Protein AF-0000000083566801 (afdb_homodimer)

InterPro domains:
  IPR003741 LUD domain [PF02589] (32-179)
  IPR024185 5-formyltetrahydrofolate cyclo-ligase-like domain superfamily [G3DSA:3.40.50.10420] (26-188)
  IPR037171 NagB/RpiA transferase-like [SSF100950] (28-175)

Nearest PDB structures (foldseek):
  4zem-assembly2_B  TM=5.370E-01  e=1.513E-03  Thermochaetoides thermophila
  6jlz-assembly1_D  TM=5.441E-01  e=5.096E-03  Schizosaccharomyces pombe 972h-
  3a11-assembly1_E  TM=3.818E-01  e=2.083E-03  Thermococcus kodakarensis KOD1
  3a11-assembly1_D  TM=3.783E-01  e=3.473E-03  Thermococcus kodakarensis KOD1
  7f67-assembly1_C  TM=3.822E-01  e=4.207E-03  Homo sapiens

Sequence (442 aa):
MAPDYYTKADFVDDLEVDPDRFDDRPDEETLETVVSNVEERNIVVHVFDDGDDARDHLADQIPDGAEVMDGHSTTLEEIGFTDVLAAADGFEYAGNALEEIDDDEERSTRRREATTADVFFDGANAIAESGEILGANALGNAVGAWPFGAESLVLVAGTNKIESDWETAVERIREYALPLEDARAREVYGQGSVVGKLVSLEHERVDDRTQLVLIDDELGFMAPDYYTKADFVDDLEVDPDRFDDRPDEETLETVVSNVEERNIVVHVFDDGDDARDHLADQIPDGAEVMDGHSTTLEEIGFTDVLAAADGFEYAGNALEEIDDDEERSTRRREATTADVFFDGANAIAESGEILGANALGNAVGAWPFGAESLVLVAGTNKIESDWETAVERIREYALPLEDARAREVYGQGSVVGKLVSLEHERVDDRTQLVLIDDELGF

Secondary structure (DSSP, 8-state):
-------GGGTGGGSS--HHHHSPPPPHHHHHHHHHHHHTTT-EEEEESSHHHHHHHHHHT--TT-EEEE---HHHHHTTHHHHHHH--SSEEHHHHHHT---HHHHHHHHHHGGG-SEEEEE-SEEETTS-EEEEESSSTTGGGTTTTSSEEEEEEEGGGEESSHHHHHHHIIIIIHHHHHHHHHHHHSS-----EEEEE----STT-EEEEEESS----/-------GGGTGGGSS--HHHHSPPPPHHHHHHHHHHHHTTT-EEEEESSHHHHHHHHHHT--TT-EEEE---HHHHHTTHHHHHHH--SSEEHHHHHHT---HHHHHHHHHHGGG-SEEEEE-SEEETTS-EEEEESSSTTGGGTTTTSSEEEEEEEGGGEESSHHHHHHHIIIIIHHHHHHHHHHHHSS-----EEEEE----STT-EEEEEESS----

Radius of gyration: 21.25 Å; Cα contacts (8 Å, |Δi|>4): 993; chains: 2; bounding box: 41×60×53 Å

Organism: NCBI:txid148449

pLDDT: mean 96.67, std 6.3, range [35.38, 99.0]

Foldseek 3Di:
DLPPQDFLVNPVVVDPFDLVAAQDFDDPVLVVLLCVLQVVLQAAEAEAAALQVVLVVVVVVDDFAWEEEEDDFQQCVVSPNVVVLCVDDRYHYLVVVLVPDDDPVVSVVSLQLSLQTQEYEYEFQAAESSNKTKHFWAPCSHVVSVPPRHQAYEYEDESSRYHHGDVVNVVSVQRPQQSSQQVSCCVPPVGGIDRHDMDISRHDPDHPRHYYYYHHDRTHD/DLPDDDFLVNPVVVDPFDLVAAQDFDDPVLVVLLCVLQVVLQAAEAEAADLQVVLVVVVVVDDFAWEEEEDDFQQCVVSPNVVVLCVDDRYHYLVVVLVPDDDPVVSVVSLQLSLQTQEYEYEFQAAESSNKTKHFWAPCSHVVSVPPRHQAYEYEDESSRYHHGDVVNVVSVVRPQQSSQQVSCCVPPVGGIDRHDMDISRHDPDHPRHYYYYHHDRTGD

Solvent-accessible surface area (backbone atoms only — not comparable to full-atom values): 22100 Å² total; per-residue (Å²): 124,79,77,86,76,77,53,55,87,78,44,54,88,82,44,98,53,58,56,82,80,55,49,45,66,65,54,70,68,55,48,53,48,26,48,53,33,24,40,73,28,46,27,50,69,44,80,30,73,41,48,64,64,44,34,52,53,56,59,70,69,58,55,80,65,33,41,32,30,67,28,92,32,51,40,43,48,73,41,47,39,50,59,56,49,72,62,43,82,64,41,41,39,48,66,64,56,47,72,71,46,82,52,65,68,59,33,51,52,50,54,27,54,45,25,42,16,51,35,31,37,34,47,45,42,16,26,13,42,74,26,36,40,29,32,61,35,37,62,9,64,43,56,16,19,67,42,34,21,19,61,27,36,42,34,36,34,23,38,12,33,52,27,84,31,61,68,52,20,53,45,33,36,66,56,43,30,40,59,50,46,20,53,49,30,33,71,76,69,71,39,74,60,52,70,9,22,38,34,36,46,50,30,47,71,55,82,88,27,39,34,39,38,36,24,63,45,85,44,50,88,122,80,78,85,75,77,52,56,87,79,43,55,86,81,43,98,53,57,57,83,78,53,49,44,65,66,54,70,68,55,48,53,48,26,50,52,34,24,39,75,29,44,26,50,69,46,80,31,74,41,47,65,64,43,35,54,53,57,60,69,70,58,55,80,64,33,42,32,30,65,28,92,33,50,41,42,46,73,41,45,39,51,60,55,48,73,62,43,82,65,41,41,39,48,64,61,57,46,74,72,44,80,50,64,68,58,33,50,52,50,54,28,54,43,24,43,17,51,34,31,38,33,46,43,42,18,26,13,40,75,27,35,40,29,31,62,32,38,64,8,63,44,55,17,18,66,42,34,21,20,59,26,37,41,34,35,34,24,38,11,32,51,27,83,31,62,69,52,20,52,44,34,38,65,55,43,30,41,59,52,45,20,54,48,29,33,73,76,70,70,39,74,61,51,71,8,20,39,35,36,46,51,31,47,71,53,82,88,27,39,33,39,40,36,24,63,43,85,45,50,86

Structure (mmCIF, N/CA/C/O backbone):
data_AF-0000000083566801-model_v1
#
loop_
_entity.id
_entity.type
_entity.pdbx_description
1 polymer 'YkgG family uncharacterized protein'
#
loop_
_atom_site.group_PDB
_atom_site.id
_atom_site.type_symbol
_atom_site.label_atom_id
_atom_site.label_alt_id
_atom_site.label_comp_id
_atom_site.label_asym_id
_atom_site.label_entity_id
_atom_site.label_seq_id
_atom_site.pdbx_PDB_ins_code
_atom_site.Cartn_x
_atom_site.Cartn_y
_atom_site.Cartn_z
_atom_site.occupancy
_atom_site.B_iso_or_equiv
_atom_site.auth_seq_id
_atom_site.auth_comp_id
_atom_site.auth_asym_id
_atom_site.auth_atom_id
_atom_site.pdbx_PDB_model_num
ATOM 1 N N . MET A 1 1 ? 7.871 23.438 25.5 1 35.38 1 MET A N 1
ATOM 2 C CA . MET A 1 1 ? 7.797 24.031 24.172 1 35.38 1 MET A CA 1
ATOM 3 C C . MET A 1 1 ? 7.336 23.016 23.141 1 35.38 1 MET A C 1
ATOM 5 O O . MET A 1 1 ? 7.637 21.828 23.266 1 35.38 1 MET A O 1
ATOM 9 N N . ALA A 1 2 ? 6.203 23.266 22.578 1 45.31 2 ALA A N 1
ATOM 10 C CA . ALA A 1 2 ? 5.734 22.344 21.547 1 45.31 2 ALA A CA 1
ATOM 11 C C . ALA A 1 2 ? 6.891 21.875 20.672 1 45.31 2 ALA A C 1
ATOM 13 O O . ALA A 1 2 ? 7.738 22.688 20.266 1 45.31 2 ALA A O 1
ATOM 14 N N . PRO A 1 3 ? 7.258 20.531 20.578 1 61.09 3 PRO A N 1
ATOM 15 C CA . PRO A 1 3 ? 8.422 20.172 19.766 1 61.09 3 PRO A CA 1
ATOM 16 C C . PRO A 1 3 ? 8.477 20.922 18.438 1 61.09 3 PRO A C 1
ATOM 18 O O . PRO A 1 3 ? 7.438 21.25 17.859 1 61.09 3 PRO A O 1
ATOM 21 N N . ASP A 1 4 ? 9.461 21.688 18.25 1 78.94 4 ASP A N 1
ATOM 22 C CA . ASP A 1 4 ? 9.703 22.391 16.984 1 78.94 4 ASP A CA 1
ATOM 23 C C . ASP A 1 4 ? 9.625 21.422 15.805 1 78.94 4 ASP A C 1
ATOM 25 O O . ASP A 1 4 ? 10.406 20.469 15.727 1 78.94 4 ASP A O 1
ATOM 29 N N . TYR A 1 5 ? 8.336 21.5 15.164 1 90.19 5 TYR A N 1
ATOM 30 C CA . TYR A 1 5 ? 8.164 20.703 13.961 1 90.19 5 TYR A CA 1
ATOM 31 C C . TYR A 1 5 ? 8.82 21.375 12.758 1 90.19 5 TYR A C 1
ATOM 33 O O . TYR A 1 5 ? 8.766 22.594 12.609 1 90.19 5 TYR A O 1
ATOM 41 N N . TYR A 1 6 ? 9.484 20.547 11.914 1 93.19 6 TYR A N 1
ATOM 42 C CA . TYR A 1 6 ? 10.047 21.047 10.664 1 93.19 6 TYR A CA 1
ATOM 43 C C . TYR A 1 6 ? 8.969 21.172 9.594 1 93.19 6 TYR A C 1
ATOM 45 O O . TYR A 1 6 ? 8.078 20.328 9.492 1 93.19 6 TYR A O 1
ATOM 53 N N . THR A 1 7 ? 9.055 22.25 8.805 1 94.69 7 THR A N 1
ATOM 54 C CA . THR A 1 7 ? 8.172 22.469 7.672 1 94.69 7 THR A CA 1
ATOM 55 C C . THR A 1 7 ? 8.969 22.641 6.383 1 94.69 7 THR A C 1
ATOM 57 O O . THR A 1 7 ? 10.203 22.656 6.41 1 94.69 7 THR A O 1
ATOM 60 N N . LYS A 1 8 ? 8.227 22.656 5.297 1 94.69 8 LYS A N 1
ATOM 61 C CA . LYS A 1 8 ? 8.891 22.812 4.008 1 94.69 8 LYS A CA 1
ATOM 62 C C . LYS A 1 8 ? 9.734 24.094 3.984 1 94.69 8 LYS A C 1
ATOM 64 O O . LYS A 1 8 ? 10.781 24.125 3.334 1 94.69 8 LYS A O 1
ATOM 69 N N . ALA A 1 9 ? 9.312 25.141 4.719 1 93.31 9 ALA A N 1
ATOM 70 C CA . ALA A 1 9 ? 10.016 26.422 4.738 1 93.31 9 ALA A CA 1
ATOM 71 C C . ALA A 1 9 ? 11.438 26.25 5.273 1 93.31 9 ALA A C 1
ATOM 73 O O . ALA A 1 9 ? 12.328 27.031 4.949 1 93.31 9 ALA A O 1
ATOM 74 N N . ASP A 1 10 ? 11.648 25.219 6.004 1 94.88 10 ASP A N 1
ATOM 75 C CA . ASP A 1 10 ? 12.945 24.984 6.617 1 94.88 10 ASP A CA 1
ATOM 76 C C . ASP A 1 10 ? 13.93 24.406 5.602 1 94.88 10 ASP A C 1
ATOM 78 O O . ASP A 1 10 ? 15.141 24.406 5.832 1 94.88 10 ASP A O 1
ATOM 82 N N . PHE A 1 11 ? 13.398 23.938 4.406 1 95.31 11 PHE A N 1
ATOM 83 C CA . PHE A 1 11 ? 14.281 23.125 3.584 1 95.31 11 PHE A CA 1
ATOM 84 C C . PHE A 1 11 ? 14.203 23.547 2.121 1 95.31 11 PHE A C 1
ATOM 86 O O . PHE A 1 11 ? 15.148 23.312 1.355 1 95.31 11 PHE A O 1
ATOM 93 N N . VAL A 1 12 ? 13.164 24.109 1.725 1 94.44 12 VAL A N 1
ATOM 94 C CA . VAL A 1 12 ? 12.812 24.219 0.312 1 94.44 12 VAL A CA 1
ATOM 95 C C . VAL A 1 12 ? 13.836 25.078 -0.416 1 94.44 12 VAL A C 1
ATOM 97 O O . VAL A 1 12 ? 14.188 24.797 -1.565 1 94.44 12 VAL A O 1
ATOM 100 N N . ASP A 1 13 ? 14.328 26.078 0.19 1 92.38 13 ASP A N 1
ATOM 101 C CA . ASP A 1 13 ? 15.227 27.047 -0.459 1 92.38 13 ASP A CA 1
ATOM 102 C C . ASP A 1 13 ? 16.594 26.422 -0.711 1 92.38 13 ASP A C 1
ATOM 104 O O . ASP A 1 13 ? 17.344 26.891 -1.573 1 92.38 13 ASP A O 1
ATOM 108 N N . ASP A 1 14 ? 16.891 25.406 -0.02 1 93.44 14 ASP A N 1
ATOM 109 C CA . ASP A 1 14 ? 18.219 24.797 -0.108 1 93.44 14 ASP A CA 1
ATOM 110 C C . ASP A 1 14 ? 18.203 23.578 -1.029 1 93.44 14 ASP A C 1
ATOM 112 O O . ASP A 1 14 ? 19.234 22.922 -1.221 1 93.44 14 ASP A O 1
ATOM 116 N N . LEU A 1 15 ? 17.031 23.297 -1.593 1 94.5 15 LEU A N 1
ATOM 117 C CA . LEU A 1 15 ? 16.906 22.094 -2.396 1 94.5 15 LEU A CA 1
ATOM 118 C C . LEU A 1 15 ? 16.672 22.438 -3.865 1 94.5 15 LEU A C 1
ATOM 120 O O . LEU A 1 15 ? 16.203 23.531 -4.184 1 94.5 15 LEU A O 1
ATOM 124 N N . GLU A 1 16 ? 17.141 21.531 -4.707 1 92.69 16 GLU A N 1
ATOM 125 C CA . GLU A 1 16 ? 16.875 21.688 -6.133 1 92.69 16 GLU A CA 1
ATOM 126 C C . GLU A 1 16 ? 15.508 21.125 -6.508 1 92.69 16 GLU A C 1
ATOM 128 O O . GLU A 1 16 ? 15.414 20.125 -7.219 1 92.69 16 GLU A O 1
ATOM 133 N N . VAL A 1 17 ? 14.469 21.688 -5.91 1 94.75 17 VAL A N 1
ATOM 134 C CA . VAL A 1 17 ? 13.086 21.312 -6.223 1 94.75 17 VAL A CA 1
ATOM 135 C C . VAL A 1 17 ? 12.367 22.5 -6.852 1 94.75 17 VAL A C 1
ATOM 137 O O . VAL A 1 17 ? 12.875 23.625 -6.844 1 94.75 17 VAL A O 1
ATOM 140 N N . ASP A 1 18 ? 11.234 22.266 -7.488 1 94 18 ASP A N 1
ATOM 141 C CA . ASP A 1 18 ? 10.461 23.281 -8.211 1 94 18 ASP A CA 1
ATOM 142 C C . ASP A 1 18 ? 9.094 23.484 -7.566 1 94 18 ASP A C 1
ATOM 144 O O . ASP A 1 18 ? 8.102 22.906 -8.008 1 94 18 ASP A O 1
ATOM 148 N N . PRO A 1 19 ? 8.961 24.344 -6.625 1 93.69 19 PRO A N 1
ATOM 149 C CA . PRO A 1 19 ? 7.672 24.562 -5.973 1 93.69 19 PRO A CA 1
ATOM 150 C C . PRO A 1 19 ? 6.602 25.078 -6.934 1 93.69 19 PRO A C 1
ATOM 152 O O . PRO A 1 19 ? 5.414 24.828 -6.73 1 93.69 19 PRO A O 1
ATOM 155 N N . ASP A 1 20 ? 6.98 25.75 -7.953 1 93.88 20 ASP A N 1
ATOM 156 C CA . ASP A 1 20 ? 6.012 26.281 -8.914 1 93.88 20 ASP A CA 1
ATOM 157 C C . ASP A 1 20 ? 5.344 25.156 -9.695 1 93.88 20 ASP A C 1
ATOM 159 O O . ASP A 1 20 ? 4.203 25.297 -10.141 1 93.88 20 ASP A O 1
ATOM 163 N N . ARG A 1 21 ? 6.043 24.141 -9.773 1 95.31 21 ARG A N 1
ATOM 164 C CA . ARG A 1 21 ? 5.492 23 -10.5 1 95.31 21 ARG A CA 1
ATOM 165 C C . ARG A 1 21 ? 4.617 22.141 -9.594 1 95.31 21 ARG A C 1
ATOM 167 O O . ARG A 1 21 ? 3.627 21.562 -10.047 1 95.31 21 ARG A O 1
ATOM 174 N N . PHE A 1 22 ? 4.973 22.016 -8.242 1 97.75 22 PHE A N 1
ATOM 175 C CA . PHE A 1 22 ? 4.406 20.922 -7.469 1 97.75 22 PHE A CA 1
ATOM 176 C C . PHE A 1 22 ? 3.709 21.453 -6.219 1 97.75 22 PHE A C 1
ATOM 178 O O . PHE A 1 22 ? 3.121 20.688 -5.457 1 97.75 22 PHE A O 1
ATOM 185 N N . ASP A 1 23 ? 3.67 22.719 -6.016 1 96.62 23 ASP A N 1
ATOM 186 C CA . ASP A 1 23 ? 3.225 23.219 -4.719 1 96.62 23 ASP A CA 1
ATOM 187 C C . ASP A 1 23 ? 2.225 24.359 -4.887 1 96.62 23 ASP A C 1
ATOM 189 O O . ASP A 1 23 ? 1.975 25.125 -3.943 1 96.62 23 ASP A O 1
ATOM 193 N N . ASP A 1 24 ? 1.696 24.5 -6.07 1 96.31 24 ASP A N 1
ATOM 194 C CA . ASP A 1 24 ? 0.711 25.547 -6.328 1 96.31 24 ASP A CA 1
ATOM 195 C C . ASP A 1 24 ? -0.688 25.094 -5.918 1 96.31 24 ASP A C 1
ATOM 197 O O . ASP A 1 24 ? -1.027 23.906 -6.035 1 96.31 24 ASP A O 1
ATOM 201 N N . ARG A 1 25 ? -1.498 26.078 -5.543 1 96.5 25 ARG A N 1
ATOM 202 C CA . ARG A 1 25 ? -2.885 25.781 -5.199 1 96.5 25 ARG A CA 1
ATOM 203 C C . ARG A 1 25 ? -3.779 25.828 -6.434 1 96.5 25 ARG A C 1
ATOM 205 O O . ARG A 1 25 ? -3.588 26.688 -7.305 1 96.5 25 ARG A O 1
ATOM 212 N N . PRO A 1 26 ? -4.738 24.969 -6.473 1 97.62 26 PRO A N 1
ATOM 213 C CA . PRO A 1 26 ? -5.652 24.984 -7.613 1 97.62 26 PRO A CA 1
ATOM 214 C C . PRO A 1 26 ? -6.672 26.109 -7.539 1 97.62 26 PRO A C 1
ATOM 216 O O . PRO A 1 26 ? -6.875 26.688 -6.469 1 97.62 26 PRO A O 1
ATOM 219 N N . ASP A 1 27 ? -7.246 26.469 -8.703 1 97.5 27 ASP A N 1
ATOM 220 C CA . ASP A 1 27 ? -8.391 27.359 -8.648 1 97.5 27 ASP A CA 1
ATOM 221 C C . ASP A 1 27 ? -9.633 26.641 -8.133 1 97.5 27 ASP A C 1
ATOM 223 O O . ASP A 1 27 ? -9.609 25.422 -7.93 1 97.5 27 ASP A O 1
ATOM 227 N N . GLU A 1 28 ? -10.594 27.406 -7.902 1 97.31 28 GLU A N 1
ATOM 228 C CA . GLU A 1 28 ? -11.805 26.891 -7.273 1 97.31 28 GLU A CA 1
ATOM 229 C C . GLU A 1 28 ? -12.461 25.812 -8.133 1 97.31 28 GLU A C 1
ATOM 231 O O . GLU A 1 28 ? -12.945 24.812 -7.613 1 97.31 28 GLU A O 1
ATOM 236 N N . GLU A 1 29 ? -12.5 26.031 -9.391 1 98.12 29 GLU A N 1
ATOM 237 C CA . GLU A 1 29 ? -13.125 25.078 -10.305 1 98.12 29 GLU A CA 1
ATOM 238 C C . GLU A 1 29 ? -12.383 23.734 -10.297 1 98.12 29 GLU A C 1
ATOM 240 O O . GLU A 1 29 ? -13.016 22.672 -10.273 1 98.12 29 GLU A O 1
ATOM 245 N N . THR A 1 30 ? -11.086 23.828 -10.352 1 98.25 30 THR A N 1
ATOM 246 C CA . THR A 1 30 ? -10.273 22.625 -10.281 1 98.25 30 THR A CA 1
ATOM 247 C C . THR A 1 30 ? -10.508 21.891 -8.969 1 98.25 30 THR A C 1
ATOM 249 O O . THR A 1 30 ? -10.641 20.672 -8.945 1 98.25 30 THR A O 1
ATOM 252 N N . LEU A 1 31 ? -10.547 22.625 -7.898 1 98.56 31 LEU A N 1
ATOM 253 C CA . LEU A 1 31 ? -10.789 22.016 -6.594 1 98.56 31 LEU A CA 1
ATOM 254 C C . LEU A 1 31 ? -12.125 21.281 -6.574 1 98.56 31 LEU A C 1
ATOM 256 O O . LEU A 1 31 ? -12.211 20.141 -6.094 1 98.56 31 LEU A O 1
ATOM 260 N N . GLU A 1 32 ? -13.156 21.875 -7.09 1 98.56 32 GLU A N 1
ATOM 261 C CA . GLU A 1 32 ? -14.477 21.25 -7.156 1 98.56 32 GLU A CA 1
ATOM 262 C C . GLU A 1 32 ? -14.438 19.969 -7.98 1 98.56 32 GLU A C 1
ATOM 264 O O . GLU A 1 32 ? -15.062 18.969 -7.617 1 98.56 32 GLU A O 1
ATOM 269 N N . THR A 1 33 ? -13.734 20.062 -9.07 1 98.69 33 THR A N 1
ATOM 270 C CA . THR A 1 33 ? -13.586 18.891 -9.938 1 98.69 33 THR A CA 1
ATOM 271 C C . THR A 1 33 ? -12.875 17.766 -9.203 1 98.69 33 THR A C 1
ATOM 273 O O . THR A 1 33 ? -13.297 16.609 -9.281 1 98.69 33 THR A O 1
ATOM 276 N N . VAL A 1 34 ? -11.836 18.078 -8.508 1 98.81 34 VAL A N 1
ATOM 277 C CA . VAL A 1 34 ? -11.07 17.094 -7.773 1 98.81 34 VAL A CA 1
ATOM 278 C C . VAL A 1 34 ? -11.945 16.453 -6.688 1 98.81 34 VAL A C 1
ATOM 280 O O . VAL A 1 34 ? -11.953 15.242 -6.52 1 98.81 34 VAL A O 1
ATOM 283 N N . VAL A 1 35 ? -12.672 17.25 -5.941 1 98.88 35 VAL A N 1
ATOM 284 C CA . VAL A 1 35 ? -13.562 16.75 -4.895 1 98.88 35 VAL A CA 1
ATOM 285 C C . VAL A 1 35 ? -14.547 15.75 -5.492 1 98.88 35 VAL A C 1
ATOM 287 O O . VAL A 1 35 ? -14.719 14.648 -4.965 1 98.88 35 VAL A O 1
ATOM 290 N N . SER A 1 36 ? -15.172 16.141 -6.613 1 98.88 36 SER A N 1
ATOM 291 C CA . SER A 1 36 ? -16.141 15.273 -7.277 1 98.88 36 SER A CA 1
ATOM 292 C C . SER A 1 36 ? -15.492 13.961 -7.727 1 98.88 36 SER A C 1
ATOM 294 O O . SER A 1 36 ? -16.062 12.883 -7.535 1 98.88 36 SER A O 1
ATOM 296 N N . ASN A 1 37 ? -14.32 14.086 -8.336 1 98.94 37 ASN A N 1
ATOM 297 C CA . ASN A 1 37 ? -13.625 12.906 -8.836 1 98.94 37 ASN A CA 1
ATOM 298 C C . ASN A 1 37 ? -13.234 11.961 -7.707 1 98.94 37 ASN A C 1
ATOM 300 O O . ASN A 1 37 ? -13.328 10.742 -7.852 1 98.94 37 ASN A O 1
ATOM 304 N N . VAL A 1 38 ? -12.758 12.469 -6.574 1 98.94 38 VAL A N 1
ATOM 305 C CA . VAL A 1 38 ? -12.391 11.656 -5.422 1 98.94 38 VAL A CA 1
ATOM 306 C C . VAL A 1 38 ? -13.633 10.969 -4.859 1 98.94 38 VAL A C 1
ATOM 308 O O . VAL A 1 38 ? -13.609 9.781 -4.539 1 98.94 38 VAL A O 1
ATOM 311 N N . GLU A 1 39 ? -14.727 11.695 -4.75 1 98.94 39 GLU A N 1
ATOM 312 C CA . GLU A 1 39 ? -15.961 11.133 -4.215 1 98.94 39 GLU A CA 1
ATOM 313 C C . GLU A 1 39 ? -16.5 10.023 -5.117 1 98.94 39 GLU A C 1
ATOM 315 O O . GLU A 1 39 ? -17.094 9.055 -4.633 1 98.94 39 GLU A O 1
ATOM 320 N N . GLU A 1 40 ? -16.312 10.141 -6.434 1 98.69 40 GLU A N 1
ATOM 321 C CA . GLU A 1 40 ? -16.734 9.102 -7.371 1 98.69 40 GLU A CA 1
ATOM 322 C C . GLU A 1 40 ? -15.961 7.809 -7.137 1 98.69 40 GLU A C 1
ATOM 324 O O . GLU A 1 40 ? -16.375 6.742 -7.586 1 98.69 40 GLU A O 1
ATOM 329 N N . ARG A 1 41 ? -14.891 7.891 -6.457 1 98.81 41 ARG A N 1
ATOM 330 C CA . ARG A 1 41 ? -14.062 6.734 -6.145 1 98.81 41 ARG A CA 1
ATOM 331 C C . ARG A 1 41 ? -14.383 6.184 -4.762 1 98.81 41 ARG A C 1
ATOM 333 O O . ARG A 1 41 ? -13.602 5.414 -4.195 1 98.81 41 ARG A O 1
ATOM 340 N N . ASN A 1 42 ? -15.461 6.645 -4.199 1 98.81 42 ASN A N 1
ATOM 341 C CA . ASN A 1 42 ? -16.031 6.18 -2.938 1 98.81 42 ASN A CA 1
ATOM 342 C C . ASN A 1 42 ? -15.164 6.582 -1.748 1 98.81 42 ASN A C 1
ATOM 344 O O . ASN A 1 42 ? -14.977 5.793 -0.819 1 98.81 42 ASN A O 1
ATOM 348 N N . ILE A 1 43 ? -14.578 7.734 -1.812 1 98.88 43 ILE A N 1
ATOM 349 C CA . ILE A 1 43 ? -13.852 8.375 -0.723 1 98.88 43 ILE A CA 1
ATOM 350 C C . ILE A 1 43 ? -14.547 9.688 -0.34 1 98.88 43 ILE A C 1
ATOM 352 O O . ILE A 1 43 ? -14.766 10.547 -1.19 1 98.88 43 ILE A O 1
ATOM 356 N N . VAL A 1 44 ? -14.914 9.797 0.914 1 98.81 44 VAL A N 1
ATOM 357 C CA . VAL A 1 44 ? -15.586 11.008 1.376 1 98.81 44 VAL A CA 1
ATOM 358 C C . VAL A 1 44 ? -14.578 12.156 1.447 1 98.81 44 VAL A C 1
ATOM 360 O O . VAL A 1 44 ? -13.445 11.977 1.898 1 98.81 44 VAL A O 1
ATOM 363 N N . VAL A 1 45 ? -15.008 13.344 0.927 1 98.94 45 VAL A N 1
ATOM 364 C CA . VAL A 1 45 ? -14.094 14.484 0.949 1 98.94 45 VAL A CA 1
ATOM 365 C C . VAL A 1 45 ? -14.695 15.609 1.791 1 98.94 45 VAL A C 1
ATOM 367 O O . VAL A 1 45 ? -15.883 15.914 1.672 1 98.94 45 VAL A O 1
ATOM 370 N N . HIS A 1 46 ? -13.945 16.156 2.672 1 98.94 46 HIS A N 1
ATOM 371 C CA . HIS A 1 46 ? -14.258 17.375 3.4 1 98.94 46 HIS A CA 1
ATOM 372 C C . HIS A 1 46 ? -13.242 18.469 3.096 1 98.94 46 HIS A C 1
ATOM 374 O O . HIS A 1 46 ? -12.031 18.25 3.172 1 98.94 46 HIS A O 1
ATOM 380 N N . VAL A 1 47 ? -13.758 19.641 2.756 1 98.81 47 VAL A N 1
ATOM 381 C CA . VAL A 1 47 ? -12.883 20.766 2.445 1 98.81 47 VAL A CA 1
ATOM 382 C C . VAL A 1 47 ? -13 21.828 3.533 1 98.81 47 VAL A C 1
ATOM 384 O O . VAL A 1 47 ? -14.109 22.203 3.928 1 98.81 47 VAL A O 1
ATOM 387 N N . PHE A 1 48 ? -11.859 22.25 4.039 1 98.75 48 PHE A N 1
ATOM 388 C CA . PHE A 1 48 ? -11.82 23.312 5.051 1 98.75 48 PHE A CA 1
ATOM 389 C C . PHE A 1 48 ? -10.984 24.484 4.566 1 98.75 48 PHE A C 1
ATOM 391 O O . PHE A 1 48 ? -10.008 24.297 3.832 1 98.75 48 PHE A O 1
ATOM 398 N N . ASP A 1 49 ? -11.273 25.656 5.062 1 97.31 49 ASP A N 1
ATOM 399 C CA . ASP A 1 49 ? -10.57 26.875 4.66 1 97.31 49 ASP A CA 1
ATOM 400 C C . ASP A 1 49 ? -9.227 27 5.379 1 97.31 49 ASP A C 1
ATOM 402 O O . ASP A 1 49 ? -8.289 27.609 4.859 1 97.31 49 ASP A O 1
ATOM 406 N N . ASP A 1 50 ? -9.172 26.391 6.582 1 94.56 50 ASP A N 1
ATOM 407 C CA . ASP A 1 50 ? -7.926 26.5 7.336 1 94.56 50 ASP A CA 1
ATOM 408 C C . ASP A 1 50 ? -7.723 25.281 8.242 1 94.56 50 ASP A C 1
ATOM 410 O O . ASP A 1 50 ? -8.594 24.422 8.328 1 94.56 50 ASP A O 1
ATOM 414 N N . GLY A 1 51 ? -6.535 25.328 8.906 1 97.56 51 GLY A N 1
ATOM 415 C CA . GLY A 1 51 ? -6.094 24.172 9.656 1 97.56 51 GLY A CA 1
ATOM 416 C C . GLY A 1 51 ? -6.832 23.984 10.969 1 97.56 51 GLY A C 1
ATOM 417 O O . GLY A 1 51 ? -6.91 22.875 11.5 1 97.56 51 GLY A O 1
ATOM 418 N N . ASP A 1 52 ? -7.445 25.047 11.539 1 97.69 52 ASP A N 1
ATOM 419 C CA . ASP A 1 52 ? -8.109 24.953 12.844 1 97.69 52 ASP A CA 1
ATOM 420 C C . ASP A 1 52 ? -9.375 24.109 12.75 1 97.69 52 ASP A C 1
ATOM 422 O O . ASP A 1 52 ? -9.57 23.172 13.531 1 97.69 52 ASP A O 1
ATOM 426 N N . ASP A 1 53 ? -10.203 24.469 11.805 1 98.12 53 ASP A N 1
ATOM 427 C CA . ASP A 1 53 ? -11.438 23.719 11.617 1 98.12 53 ASP A CA 1
ATOM 428 C C . ASP A 1 53 ? -11.156 22.281 11.211 1 98.12 53 ASP A C 1
ATOM 430 O O . ASP A 1 53 ? -11.867 21.359 11.617 1 98.12 53 ASP A O 1
ATOM 434 N N . ALA A 1 54 ? -10.172 22.109 10.336 1 98.75 54 ALA A N 1
ATOM 435 C CA . ALA A 1 54 ? -9.766 20.766 9.938 1 98.75 54 ALA A CA 1
ATOM 436 C C . ALA A 1 54 ? -9.328 19.938 11.148 1 98.75 54 ALA A C 1
ATOM 438 O O . ALA A 1 54 ? -9.719 18.766 11.289 1 98.75 54 ALA A O 1
ATOM 439 N N . ARG A 1 55 ? -8.523 20.5 12.031 1 98.62 55 ARG A N 1
ATOM 440 C CA . ARG A 1 55 ? -8.055 19.828 13.234 1 98.62 55 ARG A CA 1
ATOM 441 C C . ARG A 1 55 ? -9.227 19.375 14.102 1 98.62 55 ARG A C 1
ATOM 443 O O . ARG A 1 55 ? -9.234 18.25 14.602 1 98.62 55 ARG A O 1
ATOM 450 N N . ASP A 1 56 ? -10.195 20.297 14.289 1 98.38 56 ASP A N 1
ATOM 451 C CA . ASP A 1 56 ? -11.383 19.953 15.062 1 98.38 56 ASP A CA 1
ATOM 452 C C . ASP A 1 56 ? -12.133 18.781 14.43 1 98.38 56 ASP A C 1
ATOM 454 O O . ASP A 1 56 ? -12.578 17.859 15.125 1 98.38 56 ASP A O 1
ATOM 458 N N . HIS A 1 57 ? -12.32 18.844 13.148 1 98.75 57 HIS A N 1
ATOM 459 C CA . HIS A 1 57 ? -12.984 17.75 12.422 1 98.75 57 HIS A CA 1
ATOM 460 C C . HIS A 1 57 ? -12.266 16.422 12.633 1 98.75 57 HIS A C 1
ATOM 462 O O . HIS A 1 57 ? -12.906 15.406 12.883 1 98.75 57 HIS A O 1
ATOM 468 N N . LEU A 1 58 ? -10.914 16.438 12.484 1 98.81 58 LEU A N 1
ATOM 469 C CA . LEU A 1 58 ? -10.133 15.227 12.695 1 98.81 58 LEU A CA 1
ATOM 470 C C . LEU A 1 58 ? -10.367 14.672 14.094 1 98.81 58 LEU A C 1
ATOM 472 O O . LEU A 1 58 ? -10.547 13.461 14.258 1 98.81 58 LEU A O 1
ATOM 476 N N . ALA A 1 59 ? -10.336 15.508 15.102 1 98.44 59 ALA A N 1
ATOM 477 C CA . ALA A 1 59 ? -10.555 15.07 16.469 1 98.44 59 ALA A CA 1
ATOM 478 C C . ALA A 1 59 ? -11.922 14.414 16.641 1 98.44 59 ALA A C 1
ATOM 480 O O . ALA A 1 59 ? -12.062 13.43 17.375 1 98.44 59 ALA A O 1
ATOM 481 N N . ASP A 1 60 ? -12.883 14.906 15.914 1 98.19 60 ASP A N 1
ATOM 482 C CA . ASP A 1 60 ? -14.25 14.406 15.992 1 98.19 60 ASP A CA 1
ATOM 483 C C . ASP A 1 60 ? -14.367 13.016 15.367 1 98.19 60 ASP A C 1
ATOM 485 O O . ASP A 1 60 ? -15.375 12.328 15.547 1 98.19 60 ASP A O 1
ATOM 489 N N . GLN A 1 61 ? -13.375 12.578 14.578 1 98.38 61 GLN A N 1
ATOM 490 C CA . GLN A 1 61 ? -13.422 11.273 13.922 1 98.38 61 GLN A CA 1
ATOM 491 C C . GLN A 1 61 ? -13 10.164 14.875 1 98.38 61 GLN A C 1
ATOM 493 O O . GLN A 1 61 ? -13.062 8.984 14.523 1 98.38 61 GLN A O 1
ATOM 498 N N . ILE A 1 62 ? -12.578 10.445 16.062 1 98.44 62 ILE A N 1
ATOM 499 C CA . ILE A 1 62 ? -12.016 9.453 16.969 1 98.44 62 ILE A CA 1
ATOM 500 C C . ILE A 1 62 ? -13.086 8.984 17.953 1 98.44 62 ILE A C 1
ATOM 502 O O . ILE A 1 62 ? -13.5 9.734 18.844 1 98.44 62 ILE A O 1
ATOM 506 N N . PRO A 1 63 ? -13.484 7.734 17.828 1 98.19 63 PRO A N 1
ATOM 507 C CA . PRO A 1 63 ? -14.422 7.203 18.828 1 98.19 63 PRO A CA 1
ATOM 508 C C . PRO A 1 63 ? -13.789 7.051 20.203 1 98.19 63 PRO A C 1
ATOM 510 O O . PRO A 1 63 ? -12.586 6.801 20.312 1 98.19 63 PRO A O 1
ATOM 513 N N . ASP A 1 64 ? -14.656 7.117 21.188 1 98.06 64 ASP A N 1
ATOM 514 C CA . ASP A 1 64 ? -14.18 6.879 22.547 1 98.06 64 ASP A CA 1
ATOM 515 C C . ASP A 1 64 ? -13.578 5.48 22.672 1 98.06 64 ASP A C 1
ATOM 517 O O . ASP A 1 64 ? -14.156 4.5 22.203 1 98.06 64 ASP A O 1
ATOM 521 N N . GLY A 1 65 ? -12.344 5.43 23.203 1 98.12 65 GLY A N 1
ATOM 522 C CA . GLY A 1 65 ? -11.711 4.16 23.516 1 98.12 65 GLY A CA 1
ATOM 523 C C . GLY A 1 65 ? -11.039 3.512 22.328 1 98.12 65 GLY A C 1
ATOM 524 O O . GLY A 1 65 ? -10.398 2.467 22.453 1 98.12 65 GLY A O 1
ATOM 525 N N . ALA A 1 66 ? -11.133 4.152 21.219 1 98.44 66 ALA A N 1
ATOM 526 C CA . ALA A 1 66 ? -10.578 3.564 20 1 98.44 66 ALA A CA 1
ATOM 527 C C . ALA A 1 66 ? -9.055 3.553 20.031 1 98.44 66 ALA A C 1
ATOM 529 O O . ALA A 1 66 ? -8.438 4.422 20.656 1 98.44 66 ALA A O 1
ATOM 530 N N . GLU A 1 67 ? -8.492 2.549 19.422 1 98.44 67 GLU A N 1
ATOM 531 C CA . GLU A 1 67 ? -7.059 2.605 19.125 1 98.44 67 GLU A CA 1
ATOM 532 C C . GLU A 1 67 ? -6.781 3.498 17.922 1 98.44 67 GLU A C 1
ATOM 534 O O . GLU A 1 67 ? -7.367 3.314 16.859 1 98.44 67 GLU A O 1
ATOM 539 N N . VAL A 1 68 ? -5.902 4.477 18.125 1 98.75 68 VAL A N 1
ATOM 540 C CA . VAL A 1 68 ? -5.594 5.465 17.109 1 98.75 68 VAL A CA 1
ATOM 541 C C . VAL A 1 68 ? -4.102 5.426 16.781 1 98.75 68 VAL A C 1
ATOM 543 O O . VAL A 1 68 ? -3.27 5.277 17.688 1 98.75 68 VAL A O 1
ATOM 546 N N . MET A 1 69 ? -3.775 5.52 15.539 1 98.56 69 MET A N 1
ATOM 547 C CA . MET A 1 69 ? -2.393 5.648 15.086 1 98.56 69 MET A CA 1
ATOM 548 C C . MET A 1 69 ? -2.281 6.668 13.961 1 98.56 69 MET A C 1
ATOM 550 O O . MET A 1 69 ? -3.277 6.996 13.312 1 98.56 69 MET A O 1
ATOM 554 N N . ASP A 1 70 ? -1.194 7.281 13.789 1 98.25 70 ASP A N 1
ATOM 555 C CA . ASP A 1 70 ? -0.941 8.148 12.641 1 98.25 70 ASP A CA 1
ATOM 556 C C . ASP A 1 70 ? 0.392 7.812 11.984 1 98.25 70 ASP A C 1
ATOM 558 O O . ASP A 1 70 ? 1.243 7.156 12.586 1 98.25 70 ASP A O 1
ATOM 562 N N . GLY A 1 71 ? 0.42 8.148 10.703 1 95.88 71 GLY A N 1
ATOM 563 C CA . GLY A 1 71 ? 1.713 8.18 10.031 1 95.88 71 GLY A CA 1
ATOM 564 C C . GLY A 1 71 ? 2.438 9.5 10.195 1 95.88 71 GLY A C 1
ATOM 565 O O . GLY A 1 71 ? 1.819 10.523 10.508 1 95.88 71 GLY A O 1
ATOM 566 N N . HIS A 1 72 ? 3.713 9.562 10.367 1 91.94 72 HIS A N 1
ATOM 567 C CA . HIS A 1 72 ? 4.336 10.883 10.352 1 91.94 72 HIS A CA 1
ATOM 568 C C . HIS A 1 72 ? 3.799 11.734 9.203 1 91.94 72 HIS A C 1
ATOM 570 O O . HIS A 1 72 ? 3.723 11.266 8.062 1 91.94 72 HIS A O 1
ATOM 576 N N . SER A 1 73 ? 3.404 12.945 9.516 1 96.94 73 SER A N 1
ATOM 577 C CA . SER A 1 73 ? 2.869 13.891 8.555 1 96.94 73 SER A CA 1
ATOM 578 C C . SER A 1 73 ? 3.166 15.328 8.969 1 96.94 73 SER A C 1
ATOM 580 O O . SER A 1 73 ? 2.709 15.789 10.016 1 96.94 73 SER A O 1
ATOM 582 N N . THR A 1 74 ? 3.832 16.047 8.102 1 97.56 74 THR A N 1
ATOM 583 C CA . THR A 1 74 ? 4.094 17.453 8.336 1 97.56 74 THR A CA 1
ATOM 584 C C . THR A 1 74 ? 2.793 18.25 8.359 1 97.56 74 THR A C 1
ATOM 586 O O . THR A 1 74 ? 2.654 19.203 9.125 1 97.56 74 THR A O 1
ATOM 589 N N . THR A 1 75 ? 1.832 17.891 7.52 1 98.31 75 THR A N 1
ATOM 590 C CA . THR A 1 75 ? 0.534 18.562 7.516 1 98.31 75 THR A CA 1
ATOM 591 C C . THR A 1 75 ? -0.16 18.406 8.867 1 98.31 75 THR A C 1
ATOM 593 O O . THR A 1 75 ? -0.649 19.375 9.43 1 98.31 75 THR A O 1
ATOM 596 N N . LEU A 1 76 ? -0.211 17.188 9.406 1 98.56 76 LEU A N 1
ATOM 597 C CA . LEU A 1 76 ? -0.825 16.953 10.711 1 98.56 76 LEU A CA 1
ATOM 598 C C . LEU A 1 76 ? -0.131 17.75 11.797 1 98.56 76 LEU A C 1
ATOM 600 O O . LEU A 1 76 ? -0.787 18.281 12.695 1 98.56 76 LEU A O 1
ATOM 604 N N . GLU A 1 77 ? 1.161 17.844 11.688 1 98 77 GLU A N 1
ATOM 605 C CA . GLU A 1 77 ? 1.932 18.625 12.641 1 98 77 GLU A CA 1
ATOM 606 C C . GLU A 1 77 ? 1.6 20.109 12.523 1 98 77 GLU A C 1
ATOM 608 O O . GLU A 1 77 ? 1.362 20.781 13.531 1 98 77 GLU A O 1
ATOM 613 N N . GLU A 1 78 ? 1.578 20.594 11.328 1 97.94 78 GLU A N 1
ATOM 614 C CA . GLU A 1 78 ? 1.388 22.016 11.078 1 97.94 78 GLU A CA 1
ATOM 615 C C . GLU A 1 78 ? 0.023 22.5 11.578 1 97.94 78 GLU A C 1
ATOM 617 O O . GLU A 1 78 ? -0.118 23.625 12.039 1 97.94 78 GLU A O 1
ATOM 622 N N . ILE A 1 79 ? -0.92 21.641 11.531 1 98.06 79 ILE A N 1
ATOM 623 C CA . ILE A 1 79 ? -2.244 22.094 11.953 1 98.06 79 ILE A CA 1
ATOM 624 C C . ILE A 1 79 ? -2.457 21.75 13.43 1 98.06 79 ILE A C 1
ATOM 626 O O . ILE A 1 79 ? -3.551 21.938 13.969 1 98.06 79 ILE A O 1
ATOM 630 N N . GLY A 1 80 ? -1.465 21.172 14.055 1 97.5 80 GLY A N 1
ATOM 631 C CA . GLY A 1 80 ? -1.473 20.953 15.492 1 97.5 80 GLY A CA 1
ATOM 632 C C . GLY A 1 80 ? -2.164 19.656 15.898 1 97.5 80 GLY A C 1
ATOM 633 O O . GLY A 1 80 ? -2.422 19.438 17.078 1 97.5 80 GLY A O 1
ATOM 634 N N . PHE A 1 81 ? -2.459 18.812 14.984 1 98.44 81 PHE A N 1
ATOM 635 C CA . PHE A 1 81 ? -3.232 17.625 15.312 1 98.44 81 PHE A CA 1
ATOM 636 C C . PHE A 1 81 ? -2.355 16.578 16 1 98.44 81 PHE A C 1
ATOM 638 O O . PHE A 1 81 ? -2.832 15.812 16.844 1 98.44 81 PHE A O 1
ATOM 645 N N . THR A 1 82 ? -1.092 16.516 15.594 1 97.5 82 THR A N 1
ATOM 646 C CA . THR A 1 82 ? -0.172 15.594 16.25 1 97.5 82 THR A CA 1
ATOM 647 C C . THR A 1 82 ? -0.148 15.828 17.75 1 97.5 82 THR A C 1
ATOM 649 O O . THR A 1 82 ? -0.075 14.875 18.531 1 97.5 82 THR A O 1
ATOM 652 N N . ASP A 1 83 ? -0.207 17.094 18.203 1 97.06 83 ASP A N 1
ATOM 653 C CA . ASP A 1 83 ? -0.25 17.422 19.625 1 97.06 83 ASP A CA 1
ATOM 654 C C . ASP A 1 83 ? -1.543 16.922 20.266 1 97.06 83 ASP A C 1
ATOM 656 O O . ASP A 1 83 ? -1.543 16.484 21.422 1 97.06 83 ASP A O 1
ATOM 660 N N . VAL A 1 84 ? -2.613 17.031 19.531 1 97.31 84 VAL A N 1
ATOM 661 C CA . VAL A 1 84 ? -3.896 16.531 20 1 97.31 84 VAL A CA 1
ATOM 662 C C . VAL A 1 84 ? -3.795 15.023 20.25 1 97.31 84 VAL A C 1
ATOM 664 O O . VAL A 1 84 ? -4.238 14.531 21.297 1 97.31 84 VAL A O 1
ATOM 667 N N . LEU A 1 85 ? -3.199 14.258 19.312 1 97.94 85 LEU A N 1
ATOM 668 C CA . LEU A 1 85 ? -3.041 12.812 19.453 1 97.94 85 LEU A CA 1
ATOM 669 C C . LEU A 1 85 ? -2.164 12.484 20.656 1 97.94 85 LEU A C 1
ATOM 671 O O . LEU A 1 85 ? -2.502 11.602 21.453 1 97.94 85 LEU A O 1
ATOM 675 N N . ALA A 1 86 ? -1.071 13.203 20.812 1 96.56 86 ALA A N 1
ATOM 676 C CA . ALA A 1 86 ? -0.107 12.93 21.875 1 96.56 86 ALA A CA 1
ATOM 677 C C . ALA A 1 86 ? -0.728 13.156 23.25 1 96.56 86 ALA A C 1
ATOM 679 O O . ALA A 1 86 ? -0.363 12.492 24.219 1 96.56 86 ALA A O 1
ATOM 680 N N . ALA A 1 87 ? -1.564 14.109 23.359 1 96.25 87 ALA A N 1
ATOM 681 C CA . ALA A 1 87 ? -2.223 14.406 24.625 1 96.25 87 ALA A CA 1
ATOM 682 C C . ALA A 1 87 ? -3.277 13.352 24.953 1 96.25 87 ALA A C 1
ATOM 684 O O . ALA A 1 87 ? -3.65 13.188 26.109 1 96.25 87 ALA A O 1
ATOM 685 N N . ALA A 1 88 ? -3.605 12.555 24.109 1 90.12 88 ALA A N 1
ATOM 686 C CA . ALA A 1 88 ? -4.633 11.516 24.156 1 90.12 88 ALA A CA 1
ATOM 687 C C . ALA A 1 88 ? -5.559 11.719 25.359 1 90.12 88 ALA A C 1
ATOM 689 O O . ALA A 1 88 ? -5.102 11.773 26.5 1 90.12 88 ALA A O 1
ATOM 690 N N . ASP A 1 89 ? -6.781 11.875 25.062 1 93.44 89 ASP A N 1
ATOM 691 C CA . ASP A 1 89 ? -7.848 12.016 26.047 1 93.44 89 ASP A CA 1
ATOM 692 C C . ASP A 1 89 ? -9.109 11.273 25.594 1 93.44 89 ASP A C 1
ATOM 694 O O . ASP A 1 89 ? -9.859 11.773 24.75 1 93.44 89 ASP A O 1
ATOM 698 N N . GLY A 1 90 ? -9.359 10.039 26.219 1 97 90 GLY A N 1
ATOM 699 C CA . GLY A 1 90 ? -10.562 9.305 25.875 1 97 90 GLY A CA 1
ATOM 700 C C . GLY A 1 90 ? -10.336 8.219 24.844 1 97 90 GLY A C 1
ATOM 701 O O . GLY A 1 90 ? -11.266 7.496 24.484 1 97 90 GLY A O 1
ATOM 702 N N . PHE A 1 91 ? -9.188 8.086 24.25 1 98 91 PHE A N 1
ATOM 703 C CA . PHE A 1 91 ? -8.828 7.062 23.281 1 98 91 PHE A CA 1
ATOM 704 C C . PHE A 1 91 ? -7.395 6.59 23.5 1 98 91 PHE A C 1
ATOM 706 O O . PHE A 1 91 ? -6.684 7.125 24.359 1 98 91 PHE A O 1
ATOM 713 N N . GLU A 1 92 ? -7.008 5.527 22.859 1 97.81 92 GLU A N 1
ATOM 714 C CA . GLU A 1 92 ? -5.66 4.973 22.953 1 97.81 92 GLU A CA 1
ATOM 715 C C . GLU A 1 92 ? -4.816 5.371 21.734 1 97.81 92 GLU A C 1
ATOM 717 O O . GLU A 1 92 ? -5.004 4.84 20.641 1 97.81 92 GLU A O 1
ATOM 722 N N . TYR A 1 93 ? -3.9 6.27 22.016 1 98.31 93 TYR A N 1
ATOM 723 C CA . TYR A 1 93 ? -2.963 6.629 20.969 1 98.31 93 TYR A CA 1
ATOM 724 C C . TYR A 1 93 ? -1.762 5.691 20.953 1 98.31 93 TYR A C 1
ATOM 726 O O . TYR A 1 93 ? -0.907 5.758 21.844 1 98.31 93 TYR A O 1
ATOM 734 N N . ALA A 1 94 ? -1.647 4.855 19.906 1 97.94 94 ALA A N 1
ATOM 735 C CA . ALA A 1 94 ? -0.604 3.838 19.797 1 97.94 94 ALA A CA 1
ATOM 736 C C . ALA A 1 94 ? 0.782 4.477 19.766 1 97.94 94 ALA A C 1
ATOM 738 O O . ALA A 1 94 ? 1.764 3.871 20.203 1 97.94 94 ALA A O 1
ATOM 739 N N . GLY A 1 95 ? 0.859 5.727 19.219 1 96.88 95 GLY A N 1
ATOM 740 C CA . GLY A 1 95 ? 2.137 6.422 19.203 1 96.88 95 GLY A CA 1
ATOM 741 C C . GLY A 1 95 ? 2.744 6.574 20.578 1 96.88 95 GLY A C 1
ATOM 742 O O . GLY A 1 95 ? 3.949 6.383 20.766 1 96.88 95 GLY A O 1
ATOM 743 N N . ASN A 1 96 ? 1.934 6.926 21.547 1 96.69 96 ASN A N 1
ATOM 744 C CA . ASN A 1 96 ? 2.391 7.02 22.938 1 96.69 96 ASN A CA 1
ATOM 745 C C . ASN A 1 96 ? 2.85 5.664 23.469 1 96.69 96 ASN A C 1
ATOM 747 O O . ASN A 1 96 ? 3.877 5.574 24.141 1 96.69 96 ASN A O 1
ATOM 751 N N . ALA A 1 97 ? 2.109 4.613 23.188 1 94.88 97 ALA A N 1
ATOM 752 C CA . ALA A 1 97 ? 2.438 3.268 23.641 1 94.88 97 ALA A CA 1
ATOM 753 C C . ALA A 1 97 ? 3.773 2.803 23.062 1 94.88 97 ALA A C 1
ATOM 755 O O . ALA A 1 97 ? 4.57 2.174 23.766 1 94.88 97 ALA A O 1
ATOM 756 N N . LEU A 1 98 ? 3.99 3.105 21.859 1 96 98 LEU A N 1
ATOM 757 C CA . LEU A 1 98 ? 5.219 2.701 21.188 1 96 98 LEU A CA 1
ATOM 758 C C . LEU A 1 98 ? 6.438 3.334 21.859 1 96 98 LEU A C 1
ATOM 760 O O . LEU A 1 98 ? 7.492 2.701 21.953 1 96 98 LEU A O 1
ATOM 764 N N . GLU A 1 99 ? 6.293 4.57 22.281 1 93.56 99 GLU A N 1
ATOM 765 C CA . GLU A 1 99 ? 7.398 5.289 22.906 1 93.56 99 GLU A CA 1
ATOM 766 C C . GLU A 1 99 ? 7.801 4.637 24.234 1 93.56 99 GLU A C 1
ATOM 768 O O . GLU A 1 99 ? 8.938 4.789 24.688 1 93.56 99 GLU A O 1
ATOM 773 N N . GLU A 1 100 ? 6.945 3.848 24.797 1 95.25 100 GLU A N 1
ATOM 774 C CA . GLU A 1 100 ? 7.184 3.246 26.109 1 95.25 100 GLU A CA 1
ATOM 775 C C . GLU A 1 100 ? 7.836 1.873 25.969 1 95.25 100 GLU A C 1
ATOM 777 O O . GLU A 1 100 ? 8.273 1.29 26.953 1 95.25 100 GLU A O 1
ATOM 782 N N . ILE A 1 101 ? 7.902 1.425 24.75 1 96.44 101 ILE A N 1
ATOM 783 C CA . ILE A 1 101 ? 8.469 0.097 24.531 1 96.44 101 ILE A CA 1
ATOM 784 C C . ILE A 1 101 ? 9.977 0.207 24.312 1 96.44 101 ILE A C 1
ATOM 786 O O . ILE A 1 101 ? 10.422 0.837 23.359 1 96.44 101 ILE A O 1
ATOM 790 N N . ASP A 1 102 ? 10.766 -0.487 25.109 1 94.94 102 ASP A N 1
ATOM 791 C CA . ASP A 1 102 ? 12.219 -0.38 25.062 1 94.94 102 ASP A CA 1
ATOM 792 C C . ASP A 1 102 ? 12.805 -1.39 24.078 1 94.94 102 ASP A C 1
ATOM 794 O O . ASP A 1 102 ? 13.766 -1.085 23.359 1 94.94 102 ASP A O 1
ATOM 798 N N . ASP A 1 103 ? 12.18 -2.504 24.031 1 96.5 103 ASP A N 1
ATOM 799 C CA . ASP A 1 103 ? 12.68 -3.566 23.156 1 96.5 103 ASP A CA 1
ATOM 800 C C . ASP A 1 103 ? 12.375 -3.275 21.688 1 96.5 103 ASP A C 1
ATOM 802 O O . ASP A 1 103 ? 11.203 -3.141 21.312 1 96.5 103 ASP A O 1
ATOM 806 N N . ASP A 1 104 ? 13.398 -3.232 20.891 1 93.94 104 ASP A N 1
ATOM 807 C CA . ASP A 1 104 ? 13.258 -2.859 19.484 1 93.94 104 ASP A CA 1
ATOM 808 C C . ASP A 1 104 ? 12.352 -3.836 18.734 1 93.94 104 ASP A C 1
ATOM 810 O O . ASP A 1 104 ? 11.531 -3.426 17.906 1 93.94 104 ASP A O 1
ATOM 814 N N . GLU A 1 105 ? 12.555 -5.051 18.953 1 94.25 105 GLU A N 1
ATOM 815 C CA . GLU A 1 105 ? 11.742 -6.062 18.281 1 94.25 105 GLU A CA 1
ATOM 816 C C . GLU A 1 105 ? 10.273 -5.949 18.688 1 94.25 105 GLU A C 1
ATOM 818 O O . GLU A 1 105 ? 9.383 -6.047 17.844 1 94.25 105 GLU A O 1
ATOM 823 N N . GLU A 1 106 ? 10.047 -5.789 19.953 1 95.81 106 GLU A N 1
ATOM 824 C CA . GLU A 1 106 ? 8.688 -5.598 20.438 1 95.81 106 GLU A CA 1
ATOM 825 C C . GLU A 1 106 ? 8.062 -4.332 19.859 1 95.81 106 GLU A C 1
ATOM 827 O O . GLU A 1 106 ? 6.887 -4.328 19.484 1 95.81 106 GLU A O 1
ATOM 832 N N . ARG A 1 107 ? 8.812 -3.311 19.797 1 96.06 107 ARG A N 1
ATOM 833 C CA . ARG A 1 107 ? 8.344 -2.045 19.234 1 96.06 107 ARG A CA 1
ATOM 834 C C . ARG A 1 107 ? 7.969 -2.199 17.766 1 96.06 107 ARG A C 1
ATOM 836 O O . ARG A 1 107 ? 6.941 -1.681 17.328 1 96.06 107 ARG A O 1
ATOM 843 N N . SER A 1 108 ? 8.82 -2.932 17.078 1 94.75 108 SER A N 1
ATOM 844 C CA . SER A 1 108 ? 8.547 -3.174 15.664 1 94.75 108 SER A CA 1
ATOM 845 C C . SER A 1 108 ? 7.266 -3.971 15.477 1 94.75 108 SER A C 1
ATOM 847 O O . SER A 1 108 ? 6.445 -3.645 14.617 1 94.75 108 SER A O 1
ATOM 849 N N . THR A 1 109 ? 7.105 -4.969 16.266 1 95.75 109 THR A N 1
ATOM 850 C CA . THR A 1 109 ? 5.898 -5.785 16.203 1 95.75 109 THR A CA 1
ATOM 851 C C . THR A 1 109 ? 4.66 -4.941 16.484 1 95.75 109 THR A C 1
ATOM 853 O O . THR A 1 109 ? 3.674 -5.008 15.75 1 95.75 109 THR A O 1
ATOM 856 N N . ARG A 1 110 ? 4.746 -4.168 17.516 1 96.75 110 ARG A N 1
ATOM 857 C CA . ARG A 1 110 ? 3.611 -3.326 17.875 1 96.75 110 ARG A CA 1
ATOM 858 C C . ARG A 1 110 ? 3.316 -2.299 16.781 1 96.75 110 ARG A C 1
ATOM 860 O O . ARG A 1 110 ? 2.156 -1.968 16.531 1 96.75 110 ARG A O 1
ATOM 867 N N . ARG A 1 111 ? 4.316 -1.754 16.219 1 96.88 111 ARG A N 1
ATOM 868 C CA . ARG A 1 111 ? 4.141 -0.797 15.133 1 96.88 111 ARG A CA 1
ATOM 869 C C . ARG A 1 111 ? 3.42 -1.438 13.953 1 96.88 111 ARG A C 1
ATOM 871 O O . ARG A 1 111 ? 2.537 -0.823 13.352 1 96.88 111 ARG A O 1
ATOM 878 N N . ARG A 1 112 ? 3.75 -2.693 13.609 1 97 112 ARG A N 1
ATOM 879 C CA . ARG A 1 112 ? 3.051 -3.43 12.562 1 97 112 ARG A CA 1
ATOM 880 C C . ARG A 1 112 ? 1.584 -3.639 12.922 1 97 112 ARG A C 1
ATOM 882 O O . ARG A 1 112 ? 0.695 -3.395 12.109 1 97 112 ARG A O 1
ATOM 889 N N . GLU A 1 113 ? 1.39 -4.004 14.133 1 96.88 113 GLU A N 1
ATOM 890 C CA . GLU A 1 113 ? 0.027 -4.25 14.594 1 96.88 113 GLU A CA 1
ATOM 891 C C . GLU A 1 113 ? -0.807 -2.971 14.555 1 96.88 113 GLU A C 1
ATOM 893 O O . GLU A 1 113 ? -2.006 -3.016 14.273 1 96.88 113 GLU A O 1
ATOM 898 N N . ALA A 1 114 ? -0.165 -1.862 14.789 1 97.5 114 ALA A N 1
ATOM 899 C CA . ALA A 1 114 ? -0.85 -0.574 14.859 1 97.5 114 ALA A CA 1
ATOM 900 C C . ALA A 1 114 ? -1.335 -0.138 13.477 1 97.5 114 ALA A C 1
ATOM 902 O O . ALA A 1 114 ? -2.154 0.776 13.359 1 97.5 114 ALA A O 1
ATOM 903 N N . THR A 1 115 ? -0.888 -0.794 12.375 1 97.75 115 THR A N 1
ATOM 904 C CA . THR A 1 115 ? -1.402 -0.476 11.055 1 97.75 115 THR A CA 1
ATOM 905 C C . THR A 1 115 ? -2.873 -0.868 10.93 1 97.75 115 THR A C 1
ATOM 907 O O . THR A 1 115 ? -3.57 -0.414 10.023 1 97.75 115 THR A O 1
ATOM 910 N N . THR A 1 116 ? -3.348 -1.727 11.836 1 98.19 116 THR A N 1
ATOM 911 C CA . THR A 1 116 ? -4.73 -2.188 11.812 1 98.19 116 THR A CA 1
ATOM 912 C C . THR A 1 116 ? -5.555 -1.483 12.883 1 98.19 116 THR A C 1
ATOM 914 O O . THR A 1 116 ? -6.566 -2.018 13.352 1 98.19 116 THR A O 1
ATOM 917 N N . ALA A 1 117 ? -5.121 -0.301 13.305 1 98.31 117 ALA A N 1
ATOM 918 C CA . ALA A 1 117 ? -5.816 0.479 14.328 1 98.31 117 ALA A CA 1
ATOM 919 C C . ALA A 1 117 ? -7.25 0.789 13.898 1 98.31 117 ALA A C 1
ATOM 921 O O . ALA A 1 117 ? -7.574 0.719 12.711 1 98.31 117 ALA A O 1
ATOM 922 N N . ASP A 1 118 ? -8.102 1.158 14.875 1 98.38 118 ASP A N 1
ATOM 923 C CA . ASP A 1 118 ? -9.477 1.561 14.602 1 98.38 118 ASP A CA 1
ATOM 924 C C . ASP A 1 118 ? -9.516 2.791 13.695 1 98.38 118 ASP A C 1
ATOM 926 O O . ASP A 1 118 ? -10.328 2.865 12.773 1 98.38 118 ASP A O 1
ATOM 930 N N . VAL A 1 119 ? -8.703 3.73 13.977 1 98.81 119 VAL A N 1
ATOM 931 C CA . VAL A 1 119 ? -8.578 4.934 13.164 1 98.81 119 VAL A CA 1
ATOM 932 C C . VAL A 1 119 ? -7.105 5.211 12.867 1 98.81 119 VAL A C 1
ATOM 934 O O . VAL A 1 119 ? -6.27 5.188 13.773 1 98.81 119 VAL A O 1
ATOM 937 N N . PHE A 1 120 ? -6.797 5.387 11.688 1 98.88 120 PHE A N 1
ATOM 938 C CA . PHE A 1 120 ? -5.449 5.746 11.258 1 98.88 120 PHE A CA 1
ATOM 939 C C . PHE A 1 120 ? -5.449 7.078 10.523 1 98.88 120 PHE A C 1
ATOM 941 O O . PHE A 1 120 ? -6.242 7.281 9.602 1 98.88 120 PHE A O 1
ATOM 948 N N . PHE A 1 121 ? -4.59 8.055 10.969 1 98.94 121 PHE A N 1
ATOM 949 C CA . PHE A 1 121 ? -4.441 9.359 10.336 1 98.94 121 PHE A CA 1
ATOM 950 C C . PHE A 1 121 ? -3.121 9.453 9.586 1 98.94 121 PHE A C 1
ATOM 952 O O . PHE A 1 121 ? -2.09 8.984 10.07 1 98.94 121 PHE A O 1
ATOM 959 N N . ASP A 1 122 ? -3.182 10.031 8.453 1 98.81 122 ASP A N 1
ATOM 960 C CA . ASP A 1 122 ? -1.948 10.242 7.707 1 98.81 122 ASP A CA 1
ATOM 961 C C . ASP A 1 122 ? -2.096 11.398 6.723 1 98.81 122 ASP A C 1
ATOM 963 O O . ASP A 1 122 ? -3.207 11.867 6.469 1 98.81 122 ASP A O 1
ATOM 967 N N . GLY A 1 123 ? -0.972 11.953 6.316 1 98.75 123 GLY A N 1
ATOM 968 C CA . GLY A 1 123 ? -0.959 12.898 5.207 1 98.75 123 GLY A CA 1
ATOM 969 C C . GLY A 1 123 ? -0.821 12.227 3.855 1 98.75 123 GLY A C 1
ATOM 970 O O . GLY A 1 123 ? -0.188 11.172 3.74 1 98.75 123 GLY A O 1
ATOM 971 N N . ALA A 1 124 ? -1.396 12.836 2.848 1 98.81 124 ALA A N 1
ATOM 972 C CA . ALA A 1 124 ? -1.14 12.398 1.478 1 98.81 124 ALA A CA 1
ATOM 973 C C . ALA A 1 124 ? -0.027 13.227 0.838 1 98.81 124 ALA A C 1
ATOM 975 O O . ALA A 1 124 ? 0.082 14.43 1.086 1 98.81 124 ALA A O 1
ATOM 976 N N . ASN A 1 125 ? 0.764 12.609 0.012 1 98.81 125 ASN A N 1
ATOM 977 C CA . ASN A 1 125 ? 1.85 13.32 -0.658 1 98.81 125 ASN A CA 1
ATOM 978 C C . ASN A 1 125 ? 1.367 14.008 -1.932 1 98.81 125 ASN A C 1
ATOM 980 O O . ASN A 1 125 ? 1.939 15.016 -2.352 1 98.81 125 ASN A O 1
ATOM 984 N N . ALA A 1 126 ? 0.346 13.422 -2.537 1 98.94 126 ALA A N 1
ATOM 985 C CA . ALA A 1 126 ? -0.178 13.977 -3.781 1 98.94 126 ALA A CA 1
ATOM 986 C C . ALA A 1 126 ? -1.604 13.5 -4.039 1 98.94 126 ALA A C 1
ATOM 988 O O . ALA A 1 126 ? -1.985 12.406 -3.609 1 98.94 126 ALA A O 1
ATOM 989 N N . ILE A 1 127 ? -2.363 14.289 -4.68 1 98.94 127 ILE A N 1
ATOM 990 C CA . ILE A 1 127 ? -3.701 13.977 -5.168 1 98.94 127 ILE A CA 1
ATOM 991 C C . ILE A 1 127 ? -3.803 14.305 -6.656 1 98.94 127 ILE A C 1
ATOM 993 O O . ILE A 1 127 ? -3.545 15.438 -7.062 1 98.94 127 ILE A O 1
ATOM 997 N N . ALA A 1 128 ? -4.156 13.32 -7.453 1 98.94 128 ALA A N 1
ATOM 998 C CA . ALA A 1 128 ? -4.371 13.578 -8.875 1 98.94 128 ALA A CA 1
ATOM 999 C C . ALA A 1 128 ? -5.742 14.195 -9.125 1 98.94 128 ALA A C 1
ATOM 1001 O O . ALA A 1 128 ? -6.719 13.844 -8.461 1 98.94 128 ALA A O 1
ATOM 1002 N N . GLU A 1 129 ? -5.848 15.039 -10.094 1 98.81 129 GLU A N 1
ATOM 1003 C CA . GLU A 1 129 ? -7.141 15.617 -10.461 1 98.81 129 GLU A CA 1
ATOM 1004 C C . GLU A 1 129 ? -8.141 14.531 -10.836 1 98.81 129 GLU A C 1
ATOM 1006 O O . GLU A 1 129 ? -9.352 14.719 -10.672 1 98.81 129 GLU A O 1
ATOM 1011 N N . SER A 1 130 ? -7.625 13.383 -11.312 1 98.69 130 SER A N 1
ATOM 1012 C CA . SER A 1 130 ? -8.492 12.258 -11.656 1 98.69 130 SER A CA 1
ATOM 1013 C C . SER A 1 130 ? -9.078 11.617 -10.406 1 98.69 130 SER A C 1
ATOM 1015 O O . SER A 1 130 ? -10.008 10.805 -10.492 1 98.69 130 SER A O 1
ATOM 1017 N N . GLY A 1 131 ? -8.523 11.922 -9.234 1 98.88 131 GLY A N 1
ATOM 1018 C CA . GLY A 1 131 ? -9.172 11.523 -7.996 1 98.88 131 GLY A CA 1
ATOM 1019 C C . GLY A 1 131 ? -8.344 10.562 -7.168 1 98.88 131 GLY A C 1
ATOM 1020 O O . GLY A 1 131 ? -8.672 10.281 -6.016 1 98.88 131 GLY A O 1
ATOM 1021 N N . GLU A 1 132 ? -7.215 10 -7.746 1 98.94 132 GLU A N 1
ATOM 1022 C CA . GLU A 1 132 ? -6.359 9.094 -6.988 1 98.94 132 GLU A CA 1
ATOM 1023 C C . GLU A 1 132 ? -5.574 9.844 -5.914 1 98.94 132 GLU A C 1
ATOM 1025 O O . GLU A 1 132 ? -5.129 10.969 -6.137 1 98.94 132 GLU A O 1
ATOM 1030 N N . ILE A 1 133 ? -5.426 9.234 -4.793 1 99 133 ILE A N 1
ATOM 1031 C CA . ILE A 1 133 ? -4.625 9.766 -3.691 1 99 133 ILE A CA 1
ATOM 1032 C C . ILE A 1 133 ? -3.363 8.922 -3.52 1 99 133 ILE A C 1
ATOM 1034 O O . ILE A 1 133 ? -3.43 7.691 -3.461 1 99 133 ILE A O 1
ATOM 1038 N N . LEU A 1 134 ? -2.223 9.555 -3.467 1 98.94 134 LEU A N 1
ATOM 1039 C CA . LEU A 1 134 ? -0.956 8.828 -3.455 1 98.94 134 LEU A CA 1
ATOM 1040 C C . LEU A 1 134 ? -0.136 9.188 -2.219 1 98.94 134 LEU A C 1
ATOM 1042 O O . LEU A 1 134 ? -0.116 10.344 -1.799 1 98.94 134 LEU A O 1
ATOM 1046 N N . GLY A 1 135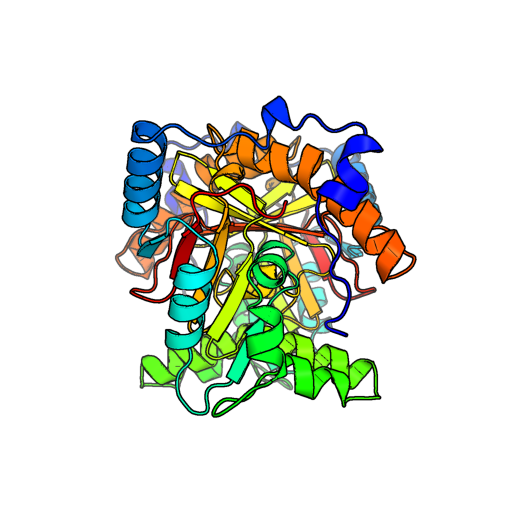 ? 0.491 8.195 -1.689 1 98.81 135 GLY A N 1
ATOM 1047 C CA . GLY A 1 135 ? 1.434 8.352 -0.593 1 98.81 135 GLY A CA 1
ATOM 1048 C C . GLY A 1 135 ? 2.635 7.43 -0.704 1 98.81 135 GLY A C 1
ATOM 1049 O O . GLY A 1 135 ? 2.584 6.418 -1.408 1 98.81 135 GLY A O 1
ATOM 1050 N N . ALA A 1 136 ? 3.668 7.832 -0.011 1 98.75 136 ALA A N 1
ATOM 1051 C CA . ALA A 1 136 ? 4.887 7.031 0.048 1 98.75 136 ALA A CA 1
ATOM 1052 C C . ALA A 1 136 ? 5.637 7.27 1.355 1 98.75 136 ALA A C 1
ATOM 1054 O O . ALA A 1 136 ? 5.5 8.328 1.975 1 98.75 136 ALA A O 1
ATOM 1055 N N . ASN A 1 137 ? 6.367 6.402 1.771 1 97.12 137 ASN A N 1
ATOM 1056 C CA . ASN A 1 137 ? 7.344 6.586 2.84 1 97.12 137 ASN A CA 1
ATOM 1057 C C . ASN A 1 137 ? 8.383 5.473 2.842 1 97.12 137 ASN A C 1
ATOM 1059 O O . ASN A 1 137 ? 8.25 4.488 2.113 1 97.12 137 ASN A O 1
ATOM 1063 N N . ALA A 1 138 ? 9.367 5.566 3.615 1 97.81 138 ALA A N 1
ATOM 1064 C CA . ALA A 1 138 ? 10.57 4.742 3.551 1 97.81 138 ALA A CA 1
ATOM 1065 C C . ALA A 1 138 ? 10.32 3.352 4.125 1 97.81 138 ALA A C 1
ATOM 1067 O O . ALA A 1 138 ? 10.531 2.344 3.449 1 97.81 138 ALA A O 1
ATOM 1068 N N . LEU A 1 139 ? 9.758 3.273 5.254 1 96.81 139 LEU A N 1
ATOM 1069 C CA . LEU A 1 139 ? 9.578 2.016 5.973 1 96.81 139 LEU A CA 1
ATOM 1070 C C . LEU A 1 139 ? 8.305 1.311 5.523 1 96.81 139 LEU A C 1
ATOM 1072 O O . LEU A 1 139 ? 8.242 0.079 5.504 1 96.81 139 LEU A O 1
ATOM 1076 N N . GLY A 1 140 ? 7.285 2.057 5.164 1 97.62 140 GLY A N 1
ATOM 1077 C CA . GLY A 1 140 ? 5.996 1.522 4.754 1 97.62 140 GLY A CA 1
ATOM 1078 C C . GLY A 1 140 ? 5 1.425 5.891 1 97.62 140 GLY A C 1
ATOM 1079 O O . GLY A 1 140 ? 3.852 1.024 5.684 1 97.62 140 GLY A O 1
ATOM 1080 N N . ASN A 1 141 ? 5.328 1.887 7.066 1 96.69 141 ASN A N 1
ATOM 1081 C CA . ASN A 1 141 ? 4.484 1.761 8.25 1 96.69 141 ASN A CA 1
ATOM 1082 C C . ASN A 1 141 ? 3.273 2.686 8.172 1 96.69 141 ASN A C 1
ATOM 1084 O O . ASN A 1 141 ? 2.258 2.438 8.828 1 96.69 141 ASN A O 1
ATOM 1088 N N . ALA A 1 142 ? 3.379 3.811 7.465 1 97.56 142 ALA A N 1
ATOM 1089 C CA . ALA A 1 142 ? 2.24 4.711 7.293 1 97.56 142 ALA A CA 1
ATOM 1090 C C . ALA A 1 142 ? 1.354 4.258 6.137 1 97.56 142 ALA A C 1
ATOM 1092 O O . ALA A 1 142 ? 0.257 3.736 6.355 1 97.56 142 ALA A O 1
ATOM 1093 N N . VAL A 1 143 ? 1.909 4.172 4.988 1 98.5 143 VAL A N 1
ATOM 1094 C CA . VAL A 1 143 ? 1.104 3.904 3.803 1 98.5 143 VAL A CA 1
ATOM 1095 C C . VAL A 1 143 ? 0.629 2.453 3.816 1 98.5 143 VAL A C 1
ATOM 1097 O O . VAL A 1 143 ? -0.304 2.09 3.096 1 98.5 143 VAL A O 1
ATOM 1100 N N . GLY A 1 144 ? 1.226 1.618 4.637 1 97.94 144 GLY A N 1
ATOM 1101 C CA . GLY A 1 144 ? 0.774 0.244 4.781 1 97.94 144 GLY A CA 1
ATOM 1102 C C . GLY A 1 144 ? -0.613 0.131 5.383 1 97.94 144 GLY A C 1
ATOM 1103 O O . GLY A 1 144 ? -1.296 -0.879 5.199 1 97.94 144 GLY A O 1
ATOM 1104 N N . ALA A 1 145 ? -1.062 1.117 6.059 1 98.19 145 ALA A N 1
ATOM 1105 C CA . ALA A 1 145 ? -2.381 1.125 6.688 1 98.19 145 ALA A CA 1
ATOM 1106 C C . ALA A 1 145 ? 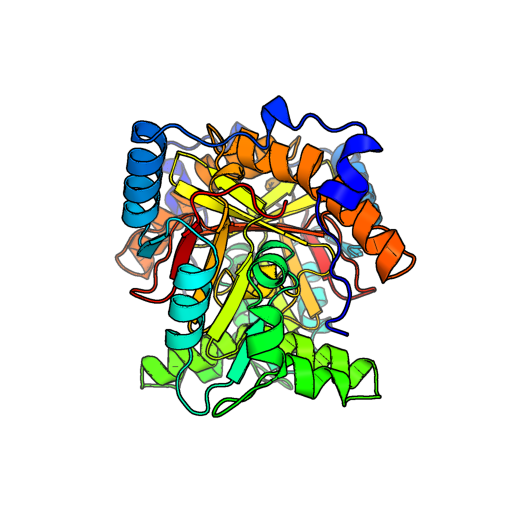-3.465 1.504 5.684 1 98.19 145 ALA A C 1
ATOM 1108 O O . ALA A 1 145 ? -4.648 1.257 5.914 1 98.19 145 ALA A O 1
ATOM 1109 N N . TRP A 1 146 ? -3.086 2.139 4.582 1 98.75 146 TRP A N 1
ATOM 1110 C CA . TRP A 1 146 ? -4.02 2.785 3.664 1 98.75 146 TRP A CA 1
ATOM 1111 C C . TRP A 1 146 ? -4.93 1.759 3 1 98.75 146 TRP A C 1
ATOM 1113 O O . TRP A 1 146 ? -6.152 1.924 2.982 1 98.75 146 TRP A O 1
ATOM 1123 N N . PRO A 1 147 ? -4.301 0.676 2.488 1 98.62 147 PRO A N 1
ATOM 1124 C CA . PRO A 1 147 ? -5.125 -0.131 1.588 1 98.62 147 PRO A CA 1
ATOM 1125 C C . PRO A 1 147 ? -6.266 -0.844 2.312 1 98.62 147 PRO A C 1
ATOM 1127 O O . PRO A 1 147 ? -7.383 -0.916 1.795 1 98.62 147 PRO A O 1
ATOM 1130 N N . PHE A 1 148 ? -5.93 -1.388 3.463 1 97.94 148 PHE A N 1
ATOM 1131 C CA . PHE A 1 148 ? -6.93 -2.275 4.047 1 97.94 148 PHE A CA 1
ATOM 1132 C C . PHE A 1 148 ? -6.762 -2.359 5.559 1 97.94 148 PHE A C 1
ATOM 1134 O O . PHE A 1 148 ? -7.711 -2.68 6.277 1 97.94 148 PHE A O 1
ATOM 1141 N N . GLY A 1 149 ? -5.574 -2.062 6.113 1 96.88 149 GLY A N 1
ATOM 1142 C CA . GLY A 1 149 ? -5.238 -2.316 7.504 1 96.88 149 GLY A CA 1
ATOM 1143 C C . GLY A 1 149 ? -6.105 -1.541 8.477 1 96.88 149 GLY A C 1
ATOM 1144 O O . GLY A 1 149 ? -6.77 -2.133 9.336 1 96.88 149 GLY A O 1
ATOM 1145 N N . ALA A 1 150 ? -6.129 -0.279 8.359 1 97.69 150 ALA A N 1
ATOM 1146 C CA . ALA A 1 150 ? -6.906 0.566 9.258 1 97.69 150 ALA A CA 1
ATOM 1147 C C . ALA A 1 150 ? -8.406 0.353 9.062 1 97.69 150 ALA A C 1
ATOM 1149 O O . ALA A 1 150 ? -8.875 0.231 7.926 1 97.69 150 ALA A O 1
ATOM 1150 N N . GLU A 1 151 ? -9.125 0.297 10.148 1 97.94 151 GLU A N 1
ATOM 1151 C CA . GLU A 1 151 ? -10.57 0.188 10.008 1 97.94 151 GLU A CA 1
ATOM 1152 C C . GLU A 1 151 ? -11.164 1.45 9.383 1 97.94 151 GLU A C 1
ATOM 1154 O O . GLU A 1 151 ? -12 1.371 8.484 1 97.94 151 GLU A O 1
ATOM 1159 N N . SER A 1 152 ? -10.75 2.572 9.906 1 98.62 152 SER A N 1
ATOM 1160 C CA . SER A 1 152 ? -11.062 3.883 9.344 1 98.62 152 SER A CA 1
ATOM 1161 C C . SER A 1 152 ? -9.789 4.645 8.984 1 98.62 152 SER A C 1
ATOM 1163 O O . SER A 1 152 ? -8.883 4.781 9.812 1 98.62 152 SER A O 1
ATOM 1165 N N . LEU A 1 153 ? -9.719 5.105 7.73 1 98.88 153 LEU A N 1
ATOM 1166 C CA . LEU A 1 153 ? -8.562 5.855 7.242 1 98.88 153 LEU A CA 1
ATOM 1167 C C . LEU A 1 153 ? -8.93 7.312 6.984 1 98.88 153 LEU A C 1
ATOM 1169 O O . LEU A 1 153 ? -9.844 7.598 6.207 1 98.88 153 LEU A O 1
ATOM 1173 N N . VAL A 1 154 ? -8.219 8.227 7.652 1 98.94 154 VAL A N 1
ATOM 1174 C CA . VAL A 1 154 ? -8.438 9.656 7.445 1 98.94 154 VAL A CA 1
ATOM 1175 C C . VAL A 1 154 ? -7.164 10.305 6.918 1 98.94 154 VAL A C 1
ATOM 1177 O O . VAL A 1 154 ? -6.168 10.414 7.641 1 98.94 154 VAL A O 1
ATOM 1180 N N . LEU A 1 155 ? -7.227 10.688 5.664 1 98.94 155 LEU A N 1
ATOM 1181 C CA . LEU A 1 155 ? -6.094 11.352 5.031 1 98.94 155 LEU A CA 1
ATOM 1182 C C . LEU A 1 155 ? -6.293 12.867 5.016 1 98.94 155 LEU A C 1
ATOM 1184 O O . LEU A 1 155 ? -7.41 13.344 4.812 1 98.94 155 LEU A O 1
ATOM 1188 N N . VAL A 1 156 ? -5.195 13.594 5.23 1 98.94 156 VAL A N 1
ATOM 1189 C CA . VAL A 1 156 ? -5.238 15.055 5.223 1 98.94 156 VAL A CA 1
ATOM 1190 C C . VAL A 1 156 ? -4.203 15.594 4.238 1 98.94 156 VAL A C 1
ATOM 1192 O O . VAL A 1 156 ? -3.109 15.039 4.109 1 98.94 156 VAL A O 1
ATOM 1195 N N . ALA A 1 157 ? -4.551 16.672 3.58 1 98.81 157 ALA A N 1
ATOM 1196 C CA . ALA A 1 157 ? -3.602 17.312 2.67 1 98.81 157 ALA A CA 1
ATOM 1197 C C . ALA A 1 157 ? -3.977 18.766 2.42 1 98.81 157 ALA A C 1
ATOM 1199 O O . ALA A 1 157 ? -5.16 19.125 2.395 1 98.81 157 ALA A O 1
ATOM 1200 N N . GLY A 1 158 ? -2.99 19.625 2.311 1 98.81 158 GLY A N 1
ATOM 1201 C CA . GLY A 1 158 ? -3.248 20.906 1.671 1 98.81 158 GLY A CA 1
ATOM 1202 C C . GLY A 1 158 ? -3.596 20.781 0.2 1 98.81 158 GLY A C 1
ATOM 1203 O O . GLY A 1 158 ? -3.154 19.844 -0.469 1 98.81 158 GLY A O 1
ATOM 1204 N N . THR A 1 159 ? -4.289 21.812 -0.282 1 98.75 159 THR A N 1
ATOM 1205 C CA . THR A 1 159 ? -4.695 21.75 -1.682 1 98.75 159 THR A CA 1
ATOM 1206 C C . THR A 1 159 ? -3.498 21.969 -2.602 1 98.75 159 THR A C 1
ATOM 1208 O O . THR A 1 159 ? -3.572 21.719 -3.803 1 98.75 159 THR A O 1
ATOM 1211 N N . ASN A 1 160 ? -2.412 22.453 -2.061 1 98.62 160 ASN A N 1
ATOM 1212 C CA . ASN A 1 160 ? -1.184 22.625 -2.828 1 98.62 160 ASN A CA 1
ATOM 1213 C C . ASN A 1 160 ? -0.634 21.297 -3.322 1 98.62 160 ASN A C 1
ATOM 1215 O O . ASN A 1 160 ? 0.293 21.266 -4.133 1 98.62 160 ASN A O 1
ATOM 1219 N N . LYS A 1 161 ? -1.196 20.172 -2.879 1 98.81 161 LYS A N 1
ATOM 1220 C CA . LYS A 1 161 ? -0.672 18.859 -3.23 1 98.81 161 LYS A CA 1
ATOM 1221 C C . LYS A 1 161 ? -1.485 18.219 -4.355 1 98.81 161 LYS A C 1
ATOM 1223 O O . LYS A 1 161 ? -1.299 17.047 -4.676 1 98.81 161 LYS A O 1
ATOM 1228 N N . ILE A 1 162 ? -2.43 18.938 -4.941 1 98.88 162 ILE A N 1
ATOM 1229 C CA . ILE A 1 162 ? -3.215 18.484 -6.086 1 98.88 162 ILE A CA 1
ATOM 1230 C C . ILE A 1 162 ? -2.398 18.656 -7.367 1 98.88 162 ILE A C 1
ATOM 1232 O O . ILE A 1 162 ? -1.831 19.719 -7.613 1 98.88 162 ILE A O 1
ATOM 1236 N N . GLU A 1 163 ? -2.32 17.594 -8.141 1 98.81 163 GLU A N 1
ATOM 1237 C CA . GLU A 1 163 ? -1.596 17.609 -9.406 1 98.81 163 GLU A CA 1
ATOM 1238 C C . GLU A 1 163 ? -2.533 17.328 -10.578 1 98.81 163 GLU A C 1
ATOM 1240 O O . GLU A 1 163 ? -3.611 16.75 -10.398 1 98.81 163 GLU A O 1
ATOM 1245 N N . SER A 1 164 ? -2.1 17.594 -11.773 1 98.44 164 SER A N 1
ATOM 1246 C CA . SER A 1 164 ? -2.953 17.625 -12.961 1 98.44 164 SER A CA 1
ATOM 1247 C C . SER A 1 164 ? -3.402 16.219 -13.344 1 98.44 164 SER A C 1
ATOM 1249 O O . SER A 1 164 ? -4.469 16.031 -13.93 1 98.44 164 SER A O 1
ATOM 1251 N N . ASP A 1 165 ? -2.541 15.273 -13.117 1 98.56 165 ASP A N 1
ATOM 1252 C CA . ASP A 1 165 ? -2.842 13.891 -13.461 1 98.56 165 ASP A CA 1
ATOM 1253 C C . ASP A 1 165 ? -2.041 12.922 -12.594 1 98.56 165 ASP A C 1
ATOM 1255 O O . ASP A 1 165 ? -1.271 13.344 -11.734 1 98.56 165 ASP A O 1
ATOM 1259 N N . TRP A 1 166 ? -2.324 11.688 -12.742 1 98.75 166 TRP A N 1
ATOM 1260 C CA . TRP A 1 166 ? -1.749 10.625 -11.922 1 98.75 166 TRP A CA 1
ATOM 1261 C C . TRP A 1 166 ? -0.232 10.578 -12.07 1 98.75 166 TRP A C 1
ATOM 1263 O O . TRP A 1 166 ? 0.494 10.453 -11.086 1 98.75 166 TRP A O 1
ATOM 1273 N N . GLU A 1 167 ? 0.275 10.68 -13.312 1 98.56 167 GLU A N 1
ATOM 1274 C CA . GLU A 1 167 ? 1.713 10.641 -13.555 1 98.56 167 GLU A CA 1
ATOM 1275 C C . GLU A 1 167 ? 2.43 11.789 -12.859 1 98.56 167 GLU A C 1
ATOM 1277 O O . GLU A 1 167 ? 3.482 11.594 -12.25 1 98.56 167 GLU A O 1
ATOM 1282 N N . THR A 1 168 ? 1.839 12.938 -12.969 1 98.69 168 THR A N 1
ATOM 1283 C CA . THR A 1 168 ? 2.424 14.102 -12.312 1 98.69 168 THR A CA 1
ATOM 1284 C C . THR A 1 168 ? 2.389 13.938 -10.797 1 98.69 168 THR A C 1
ATOM 1286 O O . THR A 1 168 ? 3.303 14.383 -10.102 1 98.69 168 THR A O 1
ATOM 1289 N N . ALA A 1 169 ? 1.323 13.336 -10.258 1 98.88 169 ALA A N 1
ATOM 1290 C CA . ALA A 1 169 ? 1.242 13.047 -8.828 1 98.88 169 ALA A CA 1
ATOM 1291 C C . ALA A 1 169 ? 2.398 12.164 -8.383 1 98.88 169 ALA A C 1
ATOM 1293 O O . ALA A 1 169 ? 2.994 12.398 -7.324 1 98.88 169 ALA A O 1
ATOM 1294 N N . VAL A 1 170 ? 2.738 11.164 -9.156 1 98.88 170 VAL A N 1
ATOM 1295 C CA . VAL A 1 170 ? 3.877 10.305 -8.859 1 98.88 170 VAL A CA 1
ATOM 1296 C C . VAL A 1 170 ? 5.172 11.117 -8.93 1 98.88 170 VAL A C 1
ATOM 1298 O O . VAL A 1 170 ? 6.047 10.969 -8.07 1 98.88 170 VAL A O 1
ATOM 1301 N N . GLU A 1 171 ? 5.277 11.922 -9.953 1 98.69 171 GLU A N 1
ATOM 1302 C CA . GLU A 1 171 ? 6.453 12.781 -10.086 1 98.69 171 GLU A CA 1
ATOM 1303 C C . GLU A 1 171 ? 6.613 13.688 -8.875 1 98.69 171 GLU A C 1
ATOM 1305 O O . GLU A 1 171 ? 7.73 13.93 -8.414 1 98.69 171 GLU A O 1
ATOM 1310 N N . ARG A 1 172 ? 5.531 14.25 -8.391 1 98.81 172 ARG A N 1
ATOM 1311 C CA . ARG A 1 172 ? 5.59 15.117 -7.215 1 98.81 172 ARG A CA 1
ATOM 1312 C C . ARG A 1 172 ? 6.215 14.383 -6.031 1 98.81 172 ARG A C 1
ATOM 1314 O O . ARG A 1 172 ? 6.98 14.969 -5.266 1 98.81 172 ARG A O 1
ATOM 1321 N N . ILE A 1 173 ? 5.812 13.117 -5.844 1 98.81 173 ILE A N 1
ATOM 1322 C CA . ILE A 1 173 ? 6.348 12.328 -4.742 1 98.81 173 ILE A CA 1
ATOM 1323 C C . ILE A 1 173 ? 7.859 12.172 -4.906 1 98.81 173 ILE A C 1
ATOM 1325 O O . ILE A 1 173 ? 8.617 12.414 -3.965 1 98.81 173 ILE A O 1
ATOM 1329 N N . ARG A 1 174 ? 8.273 11.891 -6.066 1 98.5 174 ARG A N 1
ATOM 1330 C CA . ARG A 1 174 ? 9.672 11.531 -6.312 1 98.5 174 ARG A CA 1
ATOM 1331 C C . ARG A 1 174 ? 10.547 12.781 -6.398 1 98.5 174 ARG A C 1
ATOM 1333 O O . ARG A 1 174 ? 11.695 12.766 -5.941 1 98.5 174 ARG A O 1
ATOM 1340 N N . GLU A 1 175 ? 10.031 13.836 -6.938 1 98.38 175 GLU A N 1
ATOM 1341 C CA . GLU A 1 175 ? 10.875 14.969 -7.297 1 98.38 175 GLU A CA 1
ATOM 1342 C C . GLU A 1 175 ? 10.695 16.125 -6.324 1 98.38 175 GLU A C 1
ATOM 1344 O O . GLU A 1 175 ? 11.508 17.047 -6.285 1 98.38 175 GLU A O 1
ATOM 1349 N N . TYR A 1 176 ? 9.68 16.109 -5.582 1 98.56 176 TYR A N 1
ATOM 1350 C CA . TYR A 1 176 ? 9.422 17.234 -4.691 1 98.56 176 TYR A CA 1
ATOM 1351 C C . TYR A 1 176 ? 9.32 16.781 -3.244 1 98.56 176 TYR A C 1
ATOM 1353 O O . TYR A 1 176 ? 10.078 17.234 -2.387 1 98.56 176 TYR A O 1
ATOM 1361 N N . ALA A 1 177 ? 8.414 15.844 -2.941 1 98.38 177 ALA A N 1
ATOM 1362 C CA . ALA A 1 177 ? 8.188 15.406 -1.565 1 98.38 177 ALA A CA 1
ATOM 1363 C C . ALA A 1 177 ? 9.422 14.688 -1.016 1 98.38 177 ALA A C 1
ATOM 1365 O O . ALA A 1 177 ? 9.828 14.93 0.123 1 98.38 177 ALA A O 1
ATOM 1366 N N . LEU A 1 178 ? 10.023 13.812 -1.799 1 98.44 178 LEU A N 1
ATOM 1367 C CA . LEU A 1 178 ? 11.141 13 -1.321 1 98.44 178 LEU A CA 1
ATOM 1368 C C . LEU A 1 178 ? 12.32 13.875 -0.913 1 98.44 178 LEU A C 1
ATOM 1370 O O . LEU A 1 178 ? 12.859 13.727 0.184 1 98.44 178 LEU A O 1
ATOM 1374 N N . PRO A 1 179 ? 12.766 14.844 -1.79 1 98.25 179 PRO A N 1
ATOM 1375 C CA . PRO A 1 179 ? 13.891 15.68 -1.367 1 98.25 179 PRO A CA 1
ATOM 1376 C C . PRO A 1 179 ? 13.609 16.422 -0.067 1 98.25 179 PRO A C 1
ATOM 1378 O O . PRO A 1 179 ? 14.5 16.562 0.776 1 98.25 179 PRO A O 1
ATOM 1381 N N . LEU A 1 180 ? 12.438 16.922 0.152 1 98.06 180 LEU A N 1
ATOM 1382 C CA . LEU A 1 180 ? 12.062 17.625 1.382 1 98.06 180 LEU A CA 1
ATOM 1383 C C . LEU A 1 180 ? 12.07 16.656 2.568 1 98.06 180 LEU A C 1
ATOM 1385 O O . LEU A 1 180 ? 12.609 16.984 3.629 1 98.06 180 LEU A O 1
ATOM 1389 N N . GLU A 1 181 ? 11.508 15.508 2.387 1 97.62 181 GLU A N 1
ATOM 1390 C CA . GLU A 1 181 ? 11.492 14.5 3.439 1 97.62 181 GLU A CA 1
ATOM 1391 C C . GLU A 1 181 ? 12.906 14.023 3.771 1 97.62 181 GLU A C 1
ATOM 1393 O O . GLU A 1 181 ? 13.219 13.758 4.934 1 97.62 181 GLU A O 1
ATOM 1398 N N . ASP A 1 182 ? 13.664 13.836 2.738 1 97.62 182 ASP A N 1
ATOM 1399 C CA . ASP A 1 182 ? 15.055 13.43 2.936 1 97.62 182 ASP A CA 1
ATOM 1400 C C . ASP A 1 182 ? 15.797 14.43 3.818 1 97.62 182 ASP A C 1
ATOM 1402 O O . ASP A 1 182 ? 16.5 14.039 4.746 1 97.62 182 ASP A O 1
ATOM 1406 N N . ALA A 1 183 ? 15.656 15.711 3.525 1 97.38 183 ALA A N 1
ATOM 1407 C CA . ALA A 1 183 ? 16.281 16.766 4.324 1 97.38 183 ALA A CA 1
ATOM 1408 C C . ALA A 1 183 ? 15.773 16.734 5.762 1 97.38 183 ALA A C 1
ATOM 1410 O O . ALA A 1 183 ? 16.562 16.828 6.707 1 97.38 183 ALA A O 1
ATOM 1411 N N . ARG A 1 184 ? 14.492 16.625 5.883 1 96.25 184 ARG A N 1
ATOM 1412 C CA . ARG A 1 184 ? 13.898 16.547 7.215 1 96.25 184 ARG A CA 1
ATOM 1413 C C . ARG A 1 184 ? 14.43 15.352 7.996 1 96.25 184 ARG A C 1
ATOM 1415 O O . ARG A 1 184 ? 14.812 15.484 9.164 1 96.25 184 ARG A O 1
ATOM 1422 N N . ALA A 1 185 ? 14.398 14.172 7.34 1 95.94 185 ALA A N 1
ATOM 1423 C CA . ALA A 1 185 ? 14.828 12.93 7.98 1 95.94 185 ALA A CA 1
ATOM 1424 C C . ALA A 1 185 ? 16.281 13.023 8.43 1 95.94 185 ALA A C 1
ATOM 1426 O O . ALA A 1 185 ? 16.641 12.516 9.492 1 95.94 185 ALA A O 1
ATOM 1427 N N . ARG A 1 186 ? 17.094 13.656 7.66 1 96.38 186 ARG A N 1
ATOM 1428 C CA . ARG A 1 186 ? 18.484 13.852 8.039 1 96.38 186 ARG A CA 1
ATOM 1429 C C . ARG A 1 186 ? 18.594 14.711 9.297 1 96.38 186 ARG A C 1
ATOM 1431 O O . ARG A 1 186 ? 19.438 14.445 10.156 1 96.38 186 ARG A O 1
ATOM 1438 N N . GLU A 1 187 ? 17.828 15.703 9.344 1 94.5 187 GLU A N 1
ATOM 1439 C CA . GLU A 1 187 ? 17.828 16.562 10.523 1 94.5 187 GLU A CA 1
ATOM 1440 C C . GLU A 1 187 ? 17.312 15.828 11.75 1 94.5 187 GLU A C 1
ATOM 1442 O O . GLU A 1 187 ? 17.859 15.969 12.844 1 94.5 187 GLU A O 1
ATOM 1447 N N . VAL A 1 188 ? 16.25 15.055 11.555 1 92.44 188 VAL A N 1
ATOM 1448 C CA . VAL A 1 188 ? 15.531 14.477 12.695 1 92.44 188 VAL A CA 1
ATOM 1449 C C . VAL A 1 188 ? 16.172 13.141 13.078 1 92.44 188 VAL A C 1
ATOM 1451 O O . VAL A 1 188 ? 16.312 12.836 14.266 1 92.44 188 VAL A O 1
ATOM 1454 N N . TYR A 1 189 ? 16.562 12.344 12.062 1 92.06 189 TYR A N 1
ATOM 1455 C CA . TYR A 1 189 ? 16.969 10.969 12.32 1 92.06 189 TYR A CA 1
ATOM 1456 C C . TYR A 1 189 ? 18.453 10.773 12.031 1 92.06 189 TYR A C 1
ATOM 1458 O O . TYR A 1 189 ? 19 9.703 12.305 1 92.06 189 TYR A O 1
ATOM 1466 N N . GLY A 1 190 ? 19.094 11.711 11.438 1 94.69 190 GLY A N 1
ATOM 1467 C CA . GLY A 1 190 ? 20.5 11.57 11.078 1 94.69 190 GLY A CA 1
ATOM 1468 C C . GLY A 1 190 ? 20.719 10.711 9.844 1 94.69 190 GLY A C 1
ATOM 1469 O O . GLY A 1 190 ? 21.859 10.367 9.508 1 94.69 190 GLY A O 1
ATOM 1470 N N . GLN A 1 191 ? 19.672 10.32 9.25 1 94.56 191 GLN A N 1
ATOM 1471 C CA . GLN A 1 191 ? 19.766 9.531 8.023 1 94.56 191 GLN A CA 1
ATOM 1472 C C . GLN A 1 191 ? 18.734 9.992 6.996 1 94.56 191 GLN A C 1
ATOM 1474 O O . GLN A 1 191 ? 17.688 10.547 7.359 1 94.56 191 GLN A O 1
ATOM 1479 N N . GLY A 1 192 ? 19.078 9.727 5.734 1 95.69 192 GLY A N 1
ATOM 1480 C CA . GLY A 1 192 ? 18.203 10.148 4.648 1 95.69 192 GLY A CA 1
ATOM 1481 C C . GLY A 1 192 ? 16.984 9.258 4.488 1 95.69 192 GLY A C 1
ATOM 1482 O O . GLY A 1 192 ? 16.859 8.234 5.168 1 95.69 192 GLY A O 1
ATOM 1483 N N . SER A 1 193 ? 16.125 9.703 3.582 1 97.12 193 SER A N 1
ATOM 1484 C CA . SER A 1 193 ? 14.906 8.977 3.27 1 97.12 193 SER A CA 1
ATOM 1485 C C . SER A 1 193 ? 14.945 8.414 1.851 1 97.12 193 SER A C 1
ATOM 1487 O O . SER A 1 193 ? 15.906 8.648 1.112 1 97.12 193 SER A O 1
ATOM 1489 N N . VAL A 1 194 ? 14 7.551 1.562 1 97.94 194 VAL A N 1
ATOM 1490 C CA . VAL A 1 194 ? 13.797 6.957 0.243 1 97.94 194 VAL A CA 1
ATOM 1491 C C . VAL A 1 194 ? 12.312 6.688 0.018 1 97.94 194 VAL A C 1
ATOM 1493 O O . VAL A 1 194 ? 11.531 6.652 0.97 1 97.94 194 VAL A O 1
ATOM 1496 N N . VAL A 1 195 ? 11.938 6.621 -1.227 1 98.44 195 VAL A N 1
ATOM 1497 C CA . VAL A 1 195 ? 10.648 6.004 -1.505 1 98.44 195 VAL A CA 1
ATOM 1498 C C . VAL A 1 195 ? 10.758 4.488 -1.351 1 98.44 195 VAL A C 1
ATOM 1500 O O . VAL A 1 195 ? 11.148 3.789 -2.289 1 98.44 195 VAL A O 1
ATOM 1503 N N . GLY A 1 196 ? 10.414 4.027 -0.182 1 98.75 196 GLY A N 1
ATOM 1504 C CA . GLY A 1 196 ? 10.406 2.588 0.038 1 98.75 196 GLY A CA 1
ATOM 1505 C C . GLY A 1 196 ? 9.164 1.907 -0.494 1 98.75 196 GLY A C 1
ATOM 1506 O O . GLY A 1 196 ? 9.25 0.893 -1.188 1 98.75 196 GLY A O 1
ATOM 1507 N N . LYS A 1 197 ? 8.047 2.469 -0.131 1 98.88 197 LYS A N 1
ATOM 1508 C CA . LYS A 1 197 ? 6.738 1.964 -0.544 1 98.88 197 LYS A CA 1
ATOM 1509 C C . LYS A 1 197 ? 5.852 3.092 -1.065 1 98.88 197 LYS A C 1
ATOM 1511 O O . LYS A 1 197 ? 5.734 4.141 -0.429 1 98.88 197 LYS A O 1
ATOM 1516 N N . LEU A 1 198 ? 5.352 2.932 -2.26 1 98.94 198 LEU A N 1
ATOM 1517 C CA . LEU A 1 198 ? 4.414 3.871 -2.869 1 98.94 198 LEU A CA 1
ATOM 1518 C C . LEU A 1 198 ? 3.031 3.244 -3.008 1 98.94 198 LEU A C 1
ATOM 1520 O O . LEU A 1 198 ? 2.9 2.119 -3.492 1 98.94 198 LEU A O 1
ATOM 1524 N N . VAL A 1 199 ? 1.986 3.908 -2.492 1 98.94 199 VAL A N 1
ATOM 1525 C CA . VAL A 1 199 ? 0.615 3.412 -2.541 1 98.94 199 VAL A CA 1
ATOM 1526 C C . VAL A 1 199 ? -0.274 4.414 -3.27 1 98.94 199 VAL A C 1
ATOM 1528 O O . VAL A 1 199 ? -0.185 5.621 -3.029 1 98.94 199 VAL A O 1
ATOM 1531 N N . SER A 1 200 ? -1.004 3.963 -4.199 1 98.94 200 SER A N 1
ATOM 1532 C CA . SER A 1 200 ? -2.059 4.719 -4.867 1 98.94 200 SER A CA 1
ATOM 1533 C C . SER A 1 200 ? -3.439 4.195 -4.484 1 98.94 200 SER A C 1
ATOM 1535 O O . SER A 1 200 ? -3.779 3.051 -4.789 1 98.94 200 SER A O 1
ATOM 1537 N N . LEU A 1 201 ? -4.195 4.98 -3.752 1 98.88 201 LEU A N 1
ATOM 1538 C CA . LEU A 1 201 ? -5.605 4.695 -3.521 1 98.88 201 LEU A CA 1
ATOM 1539 C C . LEU A 1 201 ? -6.445 5.094 -4.73 1 98.88 201 LEU A C 1
ATOM 1541 O O . LEU A 1 201 ? -6.66 6.285 -4.977 1 98.88 201 LEU A O 1
ATOM 1545 N N . GLU A 1 202 ? -6.941 4.109 -5.375 1 98.75 202 GLU A N 1
ATOM 1546 C CA . GLU A 1 202 ? -7.598 4.355 -6.656 1 98.75 202 GLU A CA 1
ATOM 1547 C C . GLU A 1 202 ? -9.117 4.281 -6.527 1 98.75 202 GLU A C 1
ATOM 1549 O O . GLU A 1 202 ? -9.836 5.004 -7.215 1 98.75 202 GLU A O 1
ATOM 1554 N N . HIS A 1 203 ? -9.578 3.418 -5.723 1 98.62 203 HIS A N 1
ATOM 1555 C CA . HIS A 1 203 ? -10.984 3.211 -5.406 1 98.62 203 HIS A CA 1
ATOM 1556 C C . HIS A 1 203 ? -11.156 2.492 -4.07 1 98.62 203 HIS A C 1
ATOM 1558 O O . HIS A 1 203 ? -10.422 1.547 -3.775 1 98.62 203 HIS A O 1
ATOM 1564 N N . GLU A 1 204 ? -12.078 2.977 -3.25 1 98.69 204 GLU A N 1
ATOM 1565 C CA . GLU A 1 204 ? -12.375 2.34 -1.971 1 98.69 204 GLU A CA 1
ATOM 1566 C C . GLU A 1 204 ? -13.633 1.48 -2.064 1 98.69 204 GLU A C 1
ATOM 1568 O O . GLU A 1 204 ? -14.742 2.002 -2.234 1 98.69 204 GLU A O 1
ATOM 1573 N N . ARG A 1 205 ? -13.445 0.165 -1.899 1 96.75 205 ARG A N 1
ATOM 1574 C CA . ARG A 1 205 ? -14.562 -0.761 -2.021 1 96.75 205 ARG A CA 1
ATOM 1575 C C . ARG A 1 205 ? -15.422 -0.746 -0.762 1 96.75 205 ARG A C 1
ATOM 1577 O O . ARG A 1 205 ? -16.609 -1.055 -0.815 1 96.75 205 ARG A O 1
ATOM 1584 N N . VAL A 1 206 ? -14.852 -0.475 0.337 1 96.88 206 VAL A N 1
ATOM 1585 C CA . VAL A 1 206 ? -15.57 -0.508 1.608 1 96.88 206 VAL A CA 1
ATOM 1586 C C . VAL A 1 206 ? -16.219 0.846 1.866 1 96.88 206 VAL A C 1
ATOM 1588 O O . VAL A 1 206 ? -15.539 1.86 2.004 1 96.88 206 VAL A O 1
ATOM 1591 N N . ASP A 1 207 ? -17.516 0.828 2.004 1 97.38 207 ASP A N 1
ATOM 1592 C CA . ASP A 1 207 ? -18.266 2.061 2.234 1 97.38 207 ASP A CA 1
ATOM 1593 C C . ASP A 1 207 ? -17.859 2.705 3.561 1 97.38 207 ASP A C 1
ATOM 1595 O O . ASP A 1 207 ? -17.672 2.01 4.559 1 97.38 207 ASP A O 1
ATOM 1599 N N . ASP A 1 208 ? -17.641 4.008 3.572 1 96.88 208 ASP A N 1
ATOM 1600 C CA . ASP A 1 208 ? -17.453 4.855 4.746 1 96.88 208 ASP A CA 1
ATOM 1601 C C . ASP A 1 208 ? -16.141 4.543 5.457 1 96.88 208 ASP A C 1
ATOM 1603 O O . ASP A 1 208 ? -15.992 4.809 6.652 1 96.88 208 ASP A O 1
ATOM 1607 N N . ARG A 1 209 ? -15.227 3.951 4.773 1 98.19 209 ARG A N 1
ATOM 1608 C CA . ARG A 1 209 ? -13.953 3.605 5.402 1 98.19 209 ARG A CA 1
ATOM 1609 C C . ARG A 1 209 ? -12.961 4.758 5.297 1 98.19 209 ARG A C 1
ATOM 1611 O O . ARG A 1 209 ? -12.227 5.039 6.246 1 98.19 209 ARG A O 1
ATOM 1618 N N . THR A 1 210 ? -12.859 5.367 4.113 1 98.88 210 THR A N 1
ATOM 1619 C CA . THR A 1 210 ? -11.781 6.297 3.82 1 98.88 210 THR A CA 1
ATOM 1620 C C . THR A 1 210 ? -12.32 7.711 3.613 1 98.88 210 THR A C 1
ATOM 1622 O O . THR A 1 210 ? -13.336 7.898 2.941 1 98.88 210 THR A O 1
ATOM 1625 N N . GLN A 1 211 ? -11.664 8.641 4.168 1 98.75 211 GLN A N 1
ATOM 1626 C CA . GLN A 1 211 ? -11.992 10.039 3.93 1 98.75 211 GLN A CA 1
ATOM 1627 C C . GLN A 1 211 ? -10.734 10.859 3.645 1 98.75 211 GLN A C 1
ATOM 1629 O O . GLN A 1 211 ? -9.656 10.539 4.148 1 98.75 211 GLN A O 1
ATOM 1634 N N . LEU A 1 212 ? -10.93 11.859 2.836 1 98.94 212 LEU A N 1
ATOM 1635 C CA . LEU A 1 212 ? -9.906 12.852 2.533 1 98.94 212 LEU A CA 1
ATOM 1636 C C . LEU A 1 212 ? -10.312 14.227 3.055 1 98.94 212 LEU A C 1
ATOM 1638 O O . LEU A 1 212 ? -11.375 14.742 2.693 1 98.94 212 LEU A O 1
ATOM 1642 N N . VAL A 1 213 ? -9.547 14.727 3.932 1 98.94 213 VAL A N 1
ATOM 1643 C CA . VAL A 1 213 ? -9.703 16.094 4.414 1 98.94 213 VAL A CA 1
ATOM 1644 C C . VAL A 1 213 ? -8.766 17.031 3.652 1 98.94 213 VAL A C 1
ATOM 1646 O O . VAL A 1 213 ?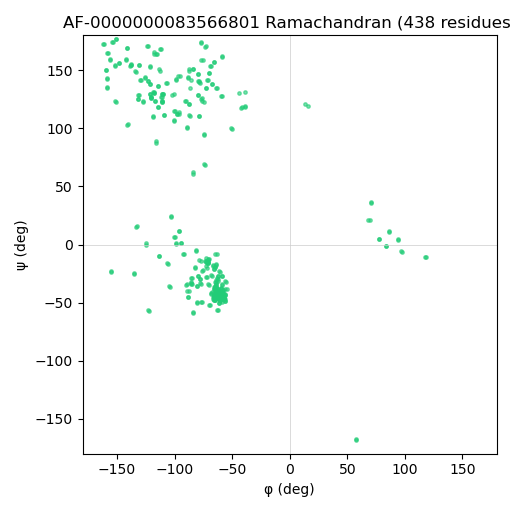 -7.543 16.906 3.764 1 98.94 213 VAL A O 1
ATOM 1649 N N . LEU A 1 214 ? -9.336 17.906 2.863 1 98.88 214 LEU A N 1
ATOM 1650 C CA . LEU A 1 214 ? -8.586 18.906 2.107 1 98.88 214 LEU A CA 1
ATOM 1651 C C . LEU A 1 214 ? -8.641 20.266 2.797 1 98.88 214 LEU A C 1
ATOM 1653 O O . LEU A 1 214 ? -9.719 20.719 3.199 1 98.88 214 LEU A O 1
ATOM 1657 N N . ILE A 1 215 ? -7.488 20.812 2.961 1 98.88 215 ILE A N 1
ATOM 1658 C CA . ILE A 1 215 ? -7.391 22.141 3.551 1 98.88 215 ILE A CA 1
ATOM 1659 C C . ILE A 1 215 ? -6.941 23.141 2.49 1 98.88 215 ILE A C 1
ATOM 1661 O O . ILE A 1 215 ? -5.891 22.969 1.865 1 98.88 215 ILE A O 1
ATOM 1665 N N . ASP A 1 216 ? -7.703 24.188 2.264 1 97.88 216 ASP A N 1
ATOM 1666 C CA . ASP A 1 216 ? -7.383 25.203 1.265 1 97.88 216 ASP A CA 1
ATOM 1667 C C . ASP A 1 216 ? -6.254 26.109 1.746 1 97.88 216 ASP A C 1
ATOM 1669 O O . ASP A 1 216 ? -6.473 27.297 1.995 1 97.88 216 ASP A O 1
ATOM 1673 N N . ASP A 1 217 ? -5.113 25.562 1.819 1 96.94 217 ASP A N 1
ATOM 1674 C CA . ASP A 1 217 ? -3.877 26.188 2.273 1 96.94 217 ASP A CA 1
ATOM 1675 C C . ASP A 1 217 ? -2.656 25.438 1.739 1 96.94 217 ASP A C 1
ATOM 1677 O O . ASP A 1 217 ? -2.791 24.391 1.093 1 96.94 217 ASP A O 1
ATOM 1681 N N . GLU A 1 218 ? -1.489 26.078 1.81 1 97.12 218 GLU A N 1
ATOM 1682 C CA . GLU A 1 218 ? -0.224 25.438 1.463 1 97.12 218 GLU A CA 1
ATOM 1683 C C . GLU A 1 218 ? 0.396 24.75 2.676 1 97.12 218 GLU A C 1
ATOM 1685 O O . GLU A 1 218 ? 0.999 25.406 3.527 1 97.12 218 GLU A O 1
ATOM 1690 N N . LEU A 1 219 ? 0.211 23.406 2.711 1 97.69 219 LEU A N 1
ATOM 1691 C CA . LEU A 1 219 ? 0.645 22.641 3.875 1 97.69 219 LEU A CA 1
ATOM 1692 C C . LEU A 1 219 ? 1.482 21.438 3.455 1 97.69 219 LEU A C 1
ATOM 1694 O O . LEU A 1 219 ? 1.183 20.781 2.451 1 97.69 219 LEU A O 1
ATOM 1698 N N . GLY A 1 220 ? 2.473 21.156 4.199 1 97.31 220 GLY A N 1
ATOM 1699 C CA . GLY A 1 220 ? 3.248 19.938 4.078 1 97.31 220 GLY A CA 1
ATOM 1700 C C . GLY A 1 220 ? 3.848 19.75 2.695 1 97.31 220 GLY A C 1
ATOM 1701 O O . GLY A 1 220 ? 4.035 20.719 1.956 1 97.31 220 GLY A O 1
ATOM 1702 N N . PHE A 1 221 ? 4.289 18.594 2.562 1 96.62 221 PHE A N 1
ATOM 1703 C CA . PHE A 1 221 ? 4.863 18.172 1.288 1 96.62 221 PHE A CA 1
ATOM 1704 C C . PHE A 1 221 ? 4.754 16.672 1.111 1 96.62 221 PHE A C 1
ATOM 1706 O O . PHE A 1 221 ? 4.445 15.945 2.062 1 96.62 221 PHE A O 1
ATOM 1713 N N . MET B 1 1 ? -12.289 -33.219 -5.574 1 35.69 1 MET B N 1
ATOM 1714 C CA . MET B 1 1 ? -11.602 -32.656 -6.73 1 35.69 1 MET B CA 1
ATOM 1715 C C . MET B 1 1 ? -10.984 -31.312 -6.395 1 35.69 1 MET B C 1
ATOM 1717 O O . MET B 1 1 ? -11.531 -30.562 -5.582 1 35.69 1 MET B O 1
ATOM 1721 N N . ALA B 1 2 ? -9.68 -31.266 -6.465 1 45.34 2 ALA B N 1
ATOM 1722 C CA . ALA B 1 2 ? -9.039 -29.984 -6.203 1 45.34 2 ALA B CA 1
ATOM 1723 C C . ALA B 1 2 ? -9.852 -28.828 -6.801 1 45.34 2 ALA B C 1
ATOM 1725 O O . ALA B 1 2 ? -10.336 -28.922 -7.93 1 45.34 2 ALA B O 1
ATOM 1726 N N . PRO B 1 3 ? -10.398 -27.828 -5.988 1 61.09 3 PRO B N 1
ATOM 1727 C CA . PRO B 1 3 ? -11.219 -26.797 -6.625 1 61.09 3 PRO B CA 1
ATOM 1728 C C . PRO B 1 3 ? -10.633 -26.312 -7.945 1 61.09 3 PRO B C 1
ATOM 1730 O O . PRO B 1 3 ? -9.406 -26.281 -8.109 1 61.09 3 PRO B O 1
ATOM 1733 N N . ASP B 1 4 ? -11.297 -26.469 -9.008 1 78.81 4 ASP B N 1
ATOM 1734 C CA . ASP B 1 4 ? -10.914 -25.953 -10.32 1 78.81 4 ASP B CA 1
ATOM 1735 C C . ASP B 1 4 ? -10.586 -24.469 -10.242 1 78.81 4 ASP B C 1
ATOM 1737 O O . ASP B 1 4 ? -11.453 -23.641 -9.906 1 78.81 4 ASP B O 1
ATOM 1741 N N . TYR B 1 5 ? -9.156 -24.266 -10.195 1 90.25 5 TYR B N 1
ATOM 1742 C CA . TYR B 1 5 ? -8.711 -22.875 -10.234 1 90.25 5 TYR B CA 1
ATOM 1743 C C . TYR B 1 5 ? -8.758 -22.328 -11.648 1 90.25 5 TYR B C 1
ATOM 1745 O O . TYR B 1 5 ? -8.43 -23.031 -12.609 1 90.25 5 TYR B O 1
ATOM 1753 N N . TYR B 1 6 ? -9.195 -21.062 -11.773 1 93.38 6 TYR B N 1
ATOM 1754 C CA . TYR B 1 6 ? -9.172 -20.375 -13.062 1 93.38 6 TYR B CA 1
ATOM 1755 C C . TYR B 1 6 ? -7.77 -19.875 -13.383 1 93.38 6 TYR B C 1
ATOM 1757 O O . TYR B 1 6 ? -7.055 -19.391 -12.5 1 93.38 6 TYR B O 1
ATOM 1765 N N . THR B 1 7 ? -7.379 -19.984 -14.656 1 94.75 7 THR B N 1
ATOM 1766 C CA . THR B 1 7 ? -6.113 -19.453 -15.148 1 94.75 7 THR B CA 1
ATOM 1767 C C . THR B 1 7 ? -6.348 -18.484 -16.312 1 94.75 7 THR B C 1
ATOM 1769 O O . THR B 1 7 ? -7.484 -18.297 -16.75 1 94.75 7 THR B O 1
ATOM 1772 N N . LYS B 1 8 ? -5.27 -17.828 -16.672 1 94.88 8 LYS B N 1
ATOM 1773 C CA . LYS B 1 8 ? -5.375 -16.875 -17.766 1 94.88 8 LYS B CA 1
ATOM 1774 C C . LYS B 1 8 ? -5.938 -17.547 -19.016 1 94.88 8 LYS B C 1
ATOM 1776 O O . LYS B 1 8 ? -6.648 -16.906 -19.812 1 94.88 8 LYS B O 1
ATOM 1781 N N . ALA B 1 9 ? -5.637 -18.844 -19.219 1 93.44 9 ALA B N 1
ATOM 1782 C CA . ALA B 1 9 ? -6.086 -19.578 -20.406 1 93.44 9 ALA B CA 1
ATOM 1783 C C . ALA B 1 9 ? -7.609 -19.609 -20.484 1 93.44 9 ALA B C 1
ATOM 1785 O O . ALA B 1 9 ? -8.18 -19.75 -21.562 1 93.44 9 ALA B O 1
ATOM 1786 N N . ASP B 1 10 ? -8.234 -19.453 -19.391 1 94.94 10 ASP B N 1
ATOM 1787 C CA . ASP B 1 10 ? -9.695 -19.516 -19.328 1 94.94 10 ASP B CA 1
ATOM 1788 C C . ASP B 1 10 ? -10.32 -18.234 -19.844 1 94.94 10 ASP B C 1
ATOM 1790 O O . ASP B 1 10 ? -11.516 -18.203 -20.156 1 94.94 10 ASP B O 1
ATOM 1794 N N . PHE B 1 11 ? -9.477 -17.141 -20 1 95.38 11 PHE B N 1
ATOM 1795 C CA . PHE B 1 11 ? -10.125 -15.852 -20.188 1 95.38 11 PHE B CA 1
ATOM 1796 C C . PHE B 1 11 ? -9.453 -15.07 -21.312 1 95.38 11 PHE B C 1
ATOM 1798 O O . PHE B 1 11 ? -10.07 -14.203 -21.938 1 95.38 11 PHE B O 1
ATOM 1805 N N . VAL B 1 12 ? -8.258 -15.32 -21.578 1 94.62 12 VAL B N 1
ATOM 1806 C CA . VAL B 1 12 ? -7.398 -14.414 -22.328 1 94.62 12 VAL B CA 1
ATOM 1807 C C . VAL B 1 12 ? -7.922 -14.273 -23.766 1 94.62 12 VAL B C 1
ATOM 1809 O O . VAL B 1 12 ? -7.867 -13.188 -24.344 1 94.62 12 VAL B O 1
ATOM 1812 N N . ASP B 1 13 ? -8.43 -15.289 -24.328 1 92.62 13 ASP B N 1
ATOM 1813 C CA . ASP B 1 13 ? -8.844 -15.281 -25.719 1 92.62 13 ASP B CA 1
ATOM 1814 C C . ASP B 1 13 ? -10.117 -14.461 -25.922 1 92.62 13 ASP B C 1
ATOM 1816 O O . ASP B 1 13 ? -10.414 -14.016 -27.031 1 92.62 13 ASP B O 1
ATOM 1820 N N . ASP B 1 14 ? -10.797 -14.25 -24.875 1 93.62 14 ASP B N 1
ATOM 1821 C CA . ASP B 1 14 ? -12.078 -13.562 -24.969 1 93.62 14 ASP B CA 1
ATOM 1822 C C . ASP B 1 14 ? -11.938 -12.086 -24.609 1 93.62 14 ASP B C 1
ATOM 1824 O O . ASP B 1 14 ? -12.922 -11.344 -24.609 1 93.62 14 ASP B O 1
ATOM 1828 N N . LEU B 1 15 ? -10.711 -11.695 -24.297 1 94.75 15 LEU B N 1
ATOM 1829 C CA . LEU B 1 15 ? -10.492 -10.336 -23.812 1 94.75 15 LEU B CA 1
ATOM 1830 C C . LEU B 1 15 ? -9.695 -9.523 -24.828 1 94.75 15 LEU B C 1
ATOM 1832 O O . LEU B 1 15 ? -8.961 -10.094 -25.641 1 94.75 15 LEU B O 1
ATOM 1836 N N . GLU B 1 16 ? -9.961 -8.234 -24.828 1 92.88 16 GLU B N 1
ATOM 1837 C CA . GLU B 1 16 ? -9.18 -7.336 -25.672 1 92.88 16 GLU B CA 1
ATOM 1838 C C . GLU B 1 16 ? -7.887 -6.922 -24.969 1 92.88 16 GLU B C 1
ATOM 1840 O O . GLU B 1 16 ? -7.711 -5.758 -24.625 1 92.88 16 GLU B O 1
ATOM 1845 N N . VAL B 1 17 ? -7.047 -7.914 -24.688 1 95 17 VAL B N 1
ATOM 1846 C CA . VAL B 1 17 ? -5.734 -7.676 -24.094 1 95 17 VAL B CA 1
ATOM 1847 C C . VAL B 1 17 ? -4.641 -8.109 -25.062 1 95 17 VAL B C 1
ATOM 1849 O O . VAL B 1 17 ? -4.918 -8.758 -26.078 1 95 17 VAL B O 1
ATOM 1852 N N . ASP B 1 18 ? -3.416 -7.668 -24.828 1 94.25 18 ASP B N 1
ATOM 1853 C CA . ASP B 1 18 ? -2.277 -7.93 -25.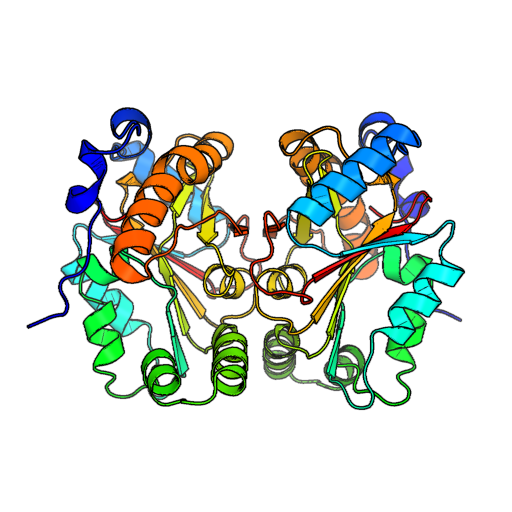703 1 94.25 18 ASP B CA 1
ATOM 1854 C C . ASP B 1 18 ? -1.221 -8.773 -24.984 1 94.25 18 ASP B C 1
ATOM 1856 O O . ASP B 1 18 ? -0.246 -8.234 -24.453 1 94.25 18 ASP B O 1
ATOM 1860 N N . PRO B 1 19 ? -1.312 -10.07 -25.016 1 94.06 19 PRO B N 1
ATOM 1861 C CA . PRO B 1 19 ? -0.331 -10.906 -24.328 1 94.06 19 PRO B CA 1
ATOM 1862 C C . PRO B 1 19 ? 1.085 -10.727 -24.875 1 94.06 19 PRO B C 1
ATOM 1864 O O . PRO B 1 19 ? 2.061 -10.898 -24.141 1 94.06 19 PRO B O 1
ATOM 1867 N N . ASP B 1 20 ? 1.231 -10.367 -26.094 1 94.25 20 ASP B N 1
ATOM 1868 C CA . ASP B 1 20 ? 2.555 -10.18 -26.688 1 94.25 20 ASP B CA 1
ATOM 1869 C C . ASP B 1 20 ? 3.27 -8.984 -26.062 1 94.25 20 ASP B C 1
ATOM 1871 O O . ASP B 1 20 ? 4.5 -8.953 -26 1 94.25 20 ASP B O 1
ATOM 1875 N N . ARG B 1 21 ? 2.48 -8.133 -25.625 1 95.62 21 ARG B N 1
ATOM 1876 C CA . ARG B 1 21 ? 3.062 -6.941 -25 1 95.62 21 ARG B CA 1
ATOM 1877 C C . ARG B 1 21 ? 3.389 -7.191 -23.531 1 95.62 21 ARG B C 1
ATOM 1879 O O . ARG B 1 21 ? 4.367 -6.656 -23.016 1 95.62 21 ARG B O 1
ATOM 1886 N N . PHE B 1 22 ? 2.551 -8.031 -22.797 1 97.88 22 PHE B N 1
ATOM 1887 C CA . PHE B 1 22 ? 2.6 -7.969 -21.344 1 97.88 22 PHE B CA 1
ATOM 1888 C C . PHE B 1 22 ? 2.883 -9.352 -20.75 1 97.88 22 PHE B C 1
ATOM 1890 O O . PHE B 1 22 ? 3.045 -9.492 -19.547 1 97.88 22 PHE B O 1
ATOM 1897 N N . ASP B 1 23 ? 3.031 -10.352 -21.562 1 96.81 23 ASP B N 1
ATOM 1898 C CA . ASP B 1 23 ? 3.055 -11.703 -21.016 1 96.81 23 ASP B CA 1
ATOM 1899 C C . ASP B 1 23 ? 4.219 -12.508 -21.578 1 96.81 23 ASP B C 1
ATOM 1901 O O . ASP B 1 23 ? 4.223 -13.742 -21.516 1 96.81 23 ASP B O 1
ATOM 1905 N N . ASP B 1 24 ? 5.164 -11.82 -22.156 1 96.5 24 ASP B N 1
ATOM 1906 C CA . ASP B 1 24 ? 6.336 -12.484 -22.703 1 96.5 24 ASP B CA 1
ATOM 1907 C C . ASP B 1 24 ? 7.395 -12.727 -21.641 1 96.5 24 ASP B C 1
ATOM 1909 O O . ASP B 1 24 ? 7.547 -11.922 -20.719 1 96.5 24 ASP B O 1
ATOM 1913 N N . ARG B 1 25 ? 8.172 -13.789 -21.844 1 96.62 25 ARG B N 1
ATOM 1914 C CA . ARG B 1 25 ? 9.266 -14.078 -20.922 1 96.62 25 ARG B CA 1
ATOM 1915 C C . ARG B 1 25 ? 10.547 -13.367 -21.344 1 96.62 25 ARG B C 1
ATOM 1917 O O . ARG B 1 25 ? 10.828 -13.258 -22.547 1 96.62 25 ARG B O 1
ATOM 1924 N N . PRO B 1 26 ? 11.289 -12.922 -20.375 1 97.62 26 PRO B N 1
ATOM 1925 C CA . PRO B 1 26 ? 12.547 -12.25 -20.703 1 97.62 26 PRO B CA 1
ATOM 1926 C C . PRO B 1 26 ? 13.648 -13.227 -21.125 1 97.62 26 PRO B C 1
ATOM 1928 O O . PRO B 1 26 ? 13.539 -14.43 -20.859 1 97.62 26 PRO B O 1
ATOM 1931 N N . ASP B 1 27 ? 14.648 -12.695 -21.844 1 97.5 27 ASP B N 1
ATOM 1932 C CA . ASP B 1 27 ? 15.828 -13.523 -22.062 1 97.5 27 ASP B CA 1
ATOM 1933 C C . ASP B 1 27 ? 16.656 -13.641 -20.781 1 97.5 27 ASP B C 1
ATOM 1935 O O . ASP B 1 27 ? 16.359 -12.977 -19.781 1 97.5 27 ASP B O 1
ATOM 1939 N N . GLU B 1 28 ? 17.562 -14.484 -20.859 1 97.31 28 GLU B N 1
ATOM 1940 C CA . GLU B 1 28 ? 18.359 -14.812 -19.672 1 97.31 28 GLU B CA 1
ATOM 1941 C C . GLU B 1 28 ? 19.094 -13.586 -19.141 1 97.31 28 GLU B C 1
ATOM 1943 O O . GLU B 1 28 ? 19.188 -13.391 -17.938 1 97.31 28 GLU B O 1
ATOM 1948 N N . GLU B 1 29 ? 19.641 -12.82 -20.016 1 98.12 29 GLU B N 1
ATOM 1949 C CA . GLU B 1 29 ? 20.375 -11.625 -19.609 1 98.12 29 GLU B CA 1
ATOM 1950 C C . GLU B 1 29 ? 19.469 -10.625 -18.891 1 98.12 29 GLU B C 1
ATOM 1952 O O . GLU B 1 29 ? 19.859 -10.047 -17.875 1 98.12 29 GLU B O 1
ATOM 1957 N N . THR B 1 30 ? 18.312 -10.414 -19.469 1 98.25 30 THR B N 1
ATOM 1958 C CA . THR B 1 30 ? 17.344 -9.531 -18.844 1 98.25 30 THR B CA 1
ATOM 1959 C C . THR B 1 30 ? 16.953 -10.055 -17.469 1 98.25 30 THR B C 1
ATOM 1961 O O . THR B 1 30 ? 16.859 -9.281 -16.5 1 98.25 30 THR B O 1
ATOM 1964 N N . LEU B 1 31 ? 16.719 -11.328 -17.359 1 98.56 31 LEU B N 1
ATOM 1965 C CA . LEU B 1 31 ? 16.359 -11.922 -16.078 1 98.56 31 LEU B CA 1
ATOM 1966 C C . LEU B 1 31 ? 17.453 -11.68 -15.047 1 98.56 31 LEU B C 1
ATOM 1968 O O . LEU B 1 31 ? 17.172 -11.297 -13.914 1 98.56 31 LEU B O 1
ATOM 1972 N N . GLU B 1 32 ? 18.688 -11.875 -15.398 1 98.56 32 GLU B N 1
ATOM 1973 C CA . GLU B 1 32 ? 19.812 -11.641 -14.5 1 98.56 32 GLU B CA 1
ATOM 1974 C C . GLU B 1 32 ? 19.875 -10.18 -14.047 1 98.56 32 GLU B C 1
ATOM 1976 O O . GLU B 1 32 ? 20.141 -9.898 -12.883 1 98.56 32 GLU B O 1
ATOM 1981 N N . THR B 1 33 ? 19.641 -9.32 -15 1 98.69 33 THR B N 1
ATOM 1982 C CA . THR B 1 33 ? 19.625 -7.891 -14.695 1 98.69 33 THR B CA 1
ATOM 1983 C C . THR B 1 33 ? 18.516 -7.559 -13.703 1 98.69 33 THR B C 1
ATOM 1985 O O . THR B 1 33 ? 18.734 -6.812 -12.75 1 98.69 33 THR B O 1
ATOM 1988 N N . VAL B 1 34 ? 17.359 -8.109 -13.93 1 98.81 34 VAL B N 1
ATOM 1989 C CA . VAL B 1 34 ? 16.219 -7.863 -13.055 1 98.81 34 VAL B CA 1
ATOM 1990 C C . VAL B 1 34 ? 16.516 -8.391 -11.648 1 98.81 34 VAL B C 1
ATOM 1992 O O . VAL B 1 34 ? 16.266 -7.711 -10.656 1 98.81 34 VAL B O 1
ATOM 1995 N N . VAL B 1 35 ? 17.047 -9.578 -11.531 1 98.88 35 VAL B N 1
ATOM 1996 C CA . VAL B 1 35 ? 17.391 -10.172 -10.242 1 98.88 35 VAL B CA 1
ATOM 1997 C C . VAL B 1 35 ? 18.344 -9.242 -9.492 1 98.88 35 VAL B C 1
ATOM 1999 O O . VAL B 1 35 ? 18.125 -8.93 -8.32 1 98.88 35 VAL B O 1
ATOM 2002 N N . SER B 1 36 ? 19.391 -8.773 -10.18 1 98.88 36 SER B N 1
ATOM 2003 C CA . SER B 1 36 ? 20.375 -7.879 -9.578 1 98.88 36 SER B CA 1
ATOM 2004 C C . SER B 1 36 ? 19.719 -6.582 -9.117 1 98.88 36 SER B C 1
ATOM 2006 O O . SER B 1 36 ? 19.984 -6.105 -8.008 1 98.88 36 SER B O 1
ATOM 2008 N N . ASN B 1 37 ? 18.906 -6.016 -9.984 1 98.94 37 ASN B N 1
ATOM 2009 C CA . ASN B 1 37 ? 18.25 -4.75 -9.656 1 98.94 37 ASN B CA 1
ATOM 2010 C C . ASN B 1 37 ? 17.312 -4.891 -8.461 1 98.94 37 ASN B C 1
ATOM 2012 O O . ASN B 1 37 ? 17.234 -3.994 -7.617 1 98.94 37 ASN B O 1
ATOM 2016 N N . VAL B 1 38 ? 16.547 -5.984 -8.359 1 98.94 38 VAL B N 1
ATOM 2017 C CA . VAL B 1 38 ? 15.656 -6.227 -7.23 1 98.94 38 VAL B CA 1
ATOM 2018 C C . VAL B 1 38 ? 16.469 -6.402 -5.953 1 98.94 38 VAL B C 1
ATOM 2020 O O . VAL B 1 38 ? 16.125 -5.848 -4.906 1 98.94 38 VAL B O 1
ATOM 2023 N N . GLU B 1 39 ? 17.562 -7.137 -6.023 1 98.94 39 GLU B N 1
ATOM 2024 C CA . GLU B 1 39 ? 18.406 -7.363 -4.855 1 98.94 39 GLU B CA 1
ATOM 2025 C C . GLU B 1 39 ? 19.031 -6.062 -4.363 1 98.94 39 GLU B C 1
ATOM 2027 O O . GLU B 1 39 ? 19.219 -5.879 -3.158 1 98.94 39 GLU B O 1
ATOM 2032 N N . GLU B 1 40 ? 19.359 -5.145 -5.262 1 98.69 40 GLU B N 1
ATOM 2033 C CA . GLU B 1 40 ? 19.906 -3.842 -4.891 1 98.69 40 GLU B CA 1
ATOM 2034 C C . GLU B 1 40 ? 18.891 -3.029 -4.09 1 98.69 40 GLU B C 1
ATOM 2036 O O . GLU B 1 40 ? 19.266 -2.064 -3.416 1 98.69 40 GLU B O 1
ATOM 2041 N N . ARG B 1 41 ? 17.688 -3.404 -4.152 1 98.81 41 ARG B N 1
ATOM 2042 C CA . ARG B 1 41 ? 16.609 -2.729 -3.428 1 98.81 41 ARG B CA 1
ATOM 2043 C C . ARG B 1 41 ? 16.312 -3.438 -2.113 1 98.81 41 ARG B C 1
ATOM 2045 O O . ARG B 1 41 ? 15.258 -3.213 -1.508 1 98.81 41 ARG B O 1
ATOM 2052 N N . ASN B 1 42 ? 17.156 -4.332 -1.731 1 98.81 42 ASN B N 1
ATOM 2053 C CA . ASN B 1 42 ? 17.141 -5.043 -0.458 1 98.81 42 ASN B CA 1
ATOM 2054 C C . ASN B 1 42 ? 15.992 -6.035 -0.385 1 98.81 42 ASN B C 1
ATOM 2056 O O . ASN B 1 42 ? 15.344 -6.172 0.657 1 98.81 42 ASN B O 1
ATOM 2060 N N . ILE B 1 43 ? 15.68 -6.656 -1.487 1 98.88 43 ILE B N 1
ATOM 2061 C CA . ILE B 1 43 ? 14.727 -7.754 -1.599 1 98.88 43 ILE B CA 1
ATOM 2062 C C . ILE B 1 43 ? 15.445 -9.016 -2.082 1 98.88 43 ILE B C 1
ATOM 2064 O O . ILE B 1 43 ? 16.109 -8.992 -3.125 1 98.88 43 ILE B O 1
ATOM 2068 N N . VAL B 1 44 ? 15.344 -10.07 -1.312 1 98.81 44 VAL B N 1
ATOM 2069 C CA . VAL B 1 44 ? 15.992 -11.32 -1.69 1 98.81 44 VAL B CA 1
ATOM 2070 C C . VAL B 1 44 ? 15.242 -11.961 -2.857 1 98.81 44 VAL B C 1
ATOM 2072 O O . VAL B 1 44 ? 14.008 -11.977 -2.879 1 98.81 44 VAL B O 1
ATOM 2075 N N . VAL B 1 45 ? 16.016 -12.43 -3.875 1 98.94 45 VAL B N 1
ATOM 2076 C CA . VAL B 1 45 ? 15.375 -13.047 -5.031 1 98.94 45 VAL B CA 1
ATOM 2077 C C . VAL B 1 45 ? 15.812 -14.508 -5.148 1 98.94 45 VAL B C 1
ATOM 2079 O O . VAL B 1 45 ? 17 -14.82 -5 1 98.94 45 VAL B O 1
ATOM 2082 N N . HIS B 1 46 ? 14.891 -15.375 -5.312 1 98.94 46 HIS B N 1
ATOM 2083 C CA . HIS B 1 46 ? 15.125 -16.766 -5.68 1 98.94 46 HIS B CA 1
ATOM 2084 C C . HIS B 1 46 ? 14.484 -17.094 -7.023 1 98.94 46 HIS B C 1
ATOM 2086 O O . HIS B 1 46 ? 13.312 -16.797 -7.25 1 98.94 46 HIS B O 1
ATOM 2092 N N . VAL B 1 47 ? 15.273 -17.703 -7.891 1 98.81 47 VAL B N 1
ATOM 2093 C CA . VAL B 1 47 ? 14.781 -18.078 -9.211 1 98.81 47 VAL B CA 1
ATOM 2094 C C . VAL B 1 47 ? 14.68 -19.594 -9.32 1 98.81 47 VAL B C 1
ATOM 2096 O O . VAL B 1 47 ? 15.609 -20.312 -8.961 1 98.81 47 VAL B O 1
ATOM 2099 N N . PHE B 1 48 ? 13.516 -20.047 -9.758 1 98.75 48 PHE B N 1
ATOM 2100 C CA . PHE B 1 48 ? 13.289 -21.469 -9.961 1 98.75 48 PHE B CA 1
ATOM 2101 C C . PHE B 1 48 ? 12.898 -21.75 -11.414 1 98.75 48 PHE B C 1
ATOM 2103 O O . PHE B 1 48 ? 12.25 -20.938 -12.055 1 98.75 48 PHE B O 1
ATOM 2110 N N . ASP B 1 49 ? 13.188 -22.938 -11.883 1 97.25 49 ASP B N 1
ATOM 2111 C CA . ASP B 1 49 ? 12.891 -23.328 -13.258 1 97.25 49 ASP B CA 1
ATOM 2112 C C . ASP B 1 49 ? 11.422 -23.719 -13.422 1 97.25 49 ASP B C 1
ATOM 2114 O O . ASP B 1 49 ? 10.859 -23.594 -14.508 1 97.25 49 ASP B O 1
ATOM 2118 N N . ASP B 1 50 ? 10.828 -24.188 -12.312 1 94.44 50 ASP B N 1
ATOM 2119 C CA . ASP B 1 50 ? 9.43 -24.609 -12.406 1 94.44 50 ASP B CA 1
ATOM 2120 C C . ASP B 1 50 ? 8.711 -24.422 -11.078 1 94.44 50 ASP B C 1
ATOM 2122 O O . ASP B 1 50 ? 9.328 -24.047 -10.07 1 94.44 50 ASP B O 1
ATOM 2126 N N . GLY B 1 51 ? 7.395 -24.734 -11.156 1 97.62 51 GLY B N 1
ATOM 2127 C CA . GLY B 1 51 ? 6.52 -24.438 -10.039 1 97.62 51 GLY B CA 1
ATOM 2128 C C . GLY B 1 51 ? 6.68 -25.406 -8.883 1 97.62 51 GLY B C 1
ATOM 2129 O O . GLY B 1 51 ? 6.367 -25.078 -7.738 1 97.62 51 GLY B O 1
ATOM 2130 N N . ASP B 1 52 ? 7.199 -26.641 -9.102 1 97.62 52 ASP B N 1
ATOM 2131 C CA . ASP B 1 52 ? 7.312 -27.641 -8.047 1 97.62 52 ASP B CA 1
ATOM 2132 C C . ASP B 1 52 ? 8.367 -27.234 -7.02 1 97.62 52 ASP B C 1
ATOM 2134 O O . ASP B 1 52 ? 8.102 -27.219 -5.816 1 97.62 52 ASP B O 1
ATOM 2138 N N . ASP B 1 53 ? 9.531 -26.922 -7.516 1 98.12 53 ASP B N 1
ATOM 2139 C CA . ASP B 1 53 ? 10.609 -26.516 -6.629 1 98.12 53 ASP B CA 1
ATOM 2140 C C . ASP B 1 53 ? 10.25 -25.203 -5.906 1 98.12 53 ASP B C 1
ATOM 2142 O O . ASP B 1 53 ? 10.602 -25.031 -4.738 1 98.12 53 ASP B O 1
ATOM 2146 N N . ALA B 1 54 ? 9.648 -24.281 -6.645 1 98.75 54 ALA B N 1
ATOM 2147 C CA . ALA B 1 54 ? 9.203 -23.031 -6.035 1 98.75 54 ALA B CA 1
ATOM 2148 C C . ALA B 1 54 ? 8.219 -23.297 -4.898 1 98.75 54 ALA B C 1
ATOM 2150 O O . ALA B 1 54 ? 8.328 -22.703 -3.824 1 98.75 54 ALA B O 1
ATOM 2151 N N . ARG B 1 55 ? 7.25 -24.188 -5.102 1 98.62 55 ARG B N 1
ATOM 2152 C CA . ARG B 1 55 ? 6.266 -24.547 -4.09 1 98.62 55 ARG B CA 1
ATOM 2153 C C . ARG B 1 55 ? 6.945 -25.078 -2.832 1 98.62 55 ARG B C 1
ATOM 2155 O O . ARG B 1 55 ? 6.582 -24.703 -1.716 1 98.62 55 ARG B O 1
ATOM 2162 N N . ASP B 1 56 ? 7.918 -25.984 -3.035 1 98.31 56 ASP B N 1
ATOM 2163 C CA . ASP B 1 56 ? 8.664 -26.531 -1.903 1 98.31 56 ASP B CA 1
ATOM 2164 C C . ASP B 1 56 ? 9.391 -25.422 -1.142 1 98.31 56 ASP B C 1
ATOM 2166 O O . ASP B 1 56 ? 9.383 -25.406 0.091 1 98.31 56 ASP B O 1
ATOM 2170 N N . HIS B 1 57 ? 10.031 -24.547 -1.857 1 98.75 57 HIS B N 1
ATOM 2171 C CA . HIS B 1 57 ? 10.719 -23.422 -1.241 1 98.75 57 HIS B CA 1
ATOM 2172 C C . HIS B 1 57 ? 9.766 -22.578 -0.405 1 98.75 57 HIS B C 1
ATOM 2174 O O . HIS B 1 57 ? 10.086 -22.203 0.723 1 98.75 57 HIS B O 1
ATOM 2180 N N . LEU B 1 58 ? 8.586 -22.25 -0.994 1 98.81 58 LEU B N 1
ATOM 2181 C CA . LEU B 1 58 ? 7.59 -21.469 -0.268 1 98.81 58 LEU B CA 1
ATOM 2182 C C . LEU B 1 58 ? 7.199 -22.172 1.032 1 98.81 58 LEU B C 1
ATOM 2184 O O . LEU B 1 58 ? 7.102 -21.516 2.078 1 98.81 58 LEU B O 1
ATOM 2188 N N . ALA B 1 59 ? 6.941 -23.438 0.99 1 98.44 59 ALA B N 1
ATOM 2189 C CA . ALA B 1 59 ? 6.566 -24.203 2.18 1 98.44 59 ALA B CA 1
ATOM 2190 C C . ALA B 1 59 ? 7.648 -24.125 3.25 1 98.44 59 ALA B C 1
ATOM 2192 O O . ALA B 1 59 ? 7.344 -24.031 4.445 1 98.44 59 ALA B O 1
ATOM 2193 N N . ASP B 1 60 ? 8.875 -24.078 2.83 1 98.12 60 ASP B N 1
ATOM 2194 C CA . ASP B 1 60 ? 10.016 -24.031 3.74 1 98.12 60 ASP B CA 1
ATOM 2195 C C . ASP B 1 60 ? 10.117 -22.688 4.441 1 98.12 60 ASP B C 1
ATOM 2197 O O . ASP B 1 60 ? 10.852 -22.531 5.414 1 98.12 60 ASP B O 1
ATOM 2201 N N . GLN B 1 61 ? 9.414 -21.656 3.939 1 98.44 61 GLN B N 1
ATOM 2202 C CA . GLN B 1 61 ? 9.477 -20.312 4.531 1 98.44 61 GLN B CA 1
ATOM 2203 C C . GLN B 1 61 ? 8.562 -20.219 5.746 1 98.44 61 GLN B C 1
ATOM 2205 O O . GLN B 1 61 ? 8.539 -19.188 6.43 1 98.44 61 GLN B O 1
ATOM 2210 N N . ILE B 1 62 ? 7.789 -21.203 6.066 1 98.44 62 ILE B N 1
ATOM 2211 C CA . ILE B 1 62 ? 6.773 -21.125 7.109 1 98.44 62 ILE B CA 1
ATOM 2212 C C . ILE B 1 62 ? 7.32 -21.719 8.414 1 98.44 62 ILE B C 1
ATOM 2214 O O . ILE B 1 62 ? 7.504 -22.922 8.523 1 98.44 62 ILE B O 1
ATOM 2218 N N . PRO B 1 63 ? 7.508 -20.859 9.406 1 98.19 63 PRO B N 1
ATOM 2219 C CA . PRO B 1 63 ? 7.91 -21.406 10.703 1 98.19 63 PRO B CA 1
ATOM 2220 C C . PRO B 1 63 ? 6.797 -22.203 11.383 1 98.19 63 PRO B C 1
ATOM 2222 O O . PRO B 1 63 ? 5.617 -21.922 11.18 1 98.19 63 PRO B O 1
ATOM 2225 N N . ASP B 1 64 ? 7.25 -23.125 12.211 1 98.06 64 ASP B N 1
ATOM 2226 C CA . ASP B 1 64 ? 6.273 -23.875 12.992 1 98.06 64 ASP B CA 1
ATOM 2227 C C . ASP B 1 64 ? 5.434 -22.953 13.867 1 98.06 64 ASP B C 1
ATOM 2229 O O . ASP B 1 64 ? 5.969 -22.062 14.523 1 98.06 64 ASP B O 1
ATOM 2233 N N . GLY B 1 65 ? 4.105 -23.094 13.758 1 98.12 65 GLY B N 1
ATOM 2234 C CA . GLY B 1 65 ? 3.193 -22.375 14.641 1 98.12 65 GLY B CA 1
ATOM 2235 C C . GLY B 1 65 ? 2.906 -20.969 14.18 1 98.12 65 GLY B C 1
ATOM 2236 O O . GLY B 1 65 ? 2.092 -20.266 14.789 1 98.12 65 GLY B O 1
ATOM 2237 N N . ALA B 1 66 ? 3.508 -20.594 13.109 1 98.44 66 ALA B N 1
ATOM 2238 C CA . ALA B 1 66 ? 3.348 -19.219 12.641 1 98.44 66 ALA B CA 1
ATOM 2239 C C . ALA B 1 66 ? 1.937 -18.969 12.117 1 98.44 66 ALA B C 1
ATOM 2241 O O . ALA B 1 66 ? 1.295 -19.891 11.602 1 98.44 66 ALA B O 1
ATOM 2242 N N . GLU B 1 67 ? 1.472 -17.766 12.297 1 98.44 67 GLU B N 1
ATOM 2243 C CA . GLU B 1 67 ? 0.283 -17.344 11.562 1 98.44 67 GLU B CA 1
ATOM 2244 C C . GLU B 1 67 ? 0.62 -17.016 10.109 1 98.44 67 GLU B C 1
ATOM 2246 O O . GLU B 1 67 ? 1.517 -16.203 9.852 1 98.44 67 GLU B O 1
ATOM 2251 N N . VAL B 1 68 ? -0.095 -17.656 9.195 1 98.75 68 VAL B N 1
ATOM 2252 C CA . VAL B 1 68 ? 0.165 -17.5 7.77 1 98.75 68 VAL B CA 1
ATOM 2253 C C . VAL B 1 68 ? -1.091 -16.984 7.066 1 98.75 68 VAL B C 1
ATOM 2255 O O . VAL B 1 68 ? -2.203 -17.406 7.383 1 98.75 68 VAL B O 1
ATOM 2258 N N . MET B 1 69 ? -0.917 -16.078 6.168 1 98.56 69 MET B N 1
ATOM 2259 C CA . MET B 1 69 ? -1.995 -15.609 5.309 1 98.56 69 MET B CA 1
ATOM 2260 C C . MET B 1 69 ? -1.512 -15.438 3.873 1 98.56 69 MET B C 1
ATOM 2262 O O . MET B 1 69 ? -0.307 -15.359 3.625 1 98.56 69 MET B O 1
ATOM 2266 N N . ASP B 1 70 ? -2.342 -15.508 2.924 1 98.31 70 ASP B N 1
ATOM 2267 C CA . ASP B 1 70 ? -2.004 -15.195 1.538 1 98.31 70 ASP B CA 1
ATOM 2268 C C . ASP B 1 70 ? -3.033 -14.25 0.92 1 98.31 70 ASP B C 1
ATOM 2270 O O . ASP B 1 70 ? -4.145 -14.117 1.435 1 98.31 70 ASP B O 1
ATOM 2274 N N . GLY B 1 71 ? -2.502 -13.531 -0.077 1 95.88 71 GLY B N 1
ATOM 2275 C CA . GLY B 1 71 ? -3.43 -12.828 -0.948 1 95.88 71 GLY B CA 1
ATOM 2276 C C . GLY B 1 71 ? -3.93 -13.68 -2.1 1 95.88 71 GLY B C 1
ATOM 2277 O O . GLY B 1 71 ? -3.293 -14.664 -2.469 1 95.88 71 GLY B O 1
ATOM 2278 N N . HIS B 1 72 ? -5.184 -13.727 -2.449 1 91.81 72 HIS B N 1
ATOM 2279 C CA . HIS B 1 72 ? -5.527 -14.469 -3.654 1 91.81 72 HIS B CA 1
ATOM 2280 C C . HIS B 1 72 ? -4.484 -14.266 -4.746 1 91.81 72 HIS B C 1
ATOM 2282 O O . HIS B 1 72 ? -4.078 -13.133 -5.016 1 91.81 72 HIS B O 1
ATOM 2288 N N . SER B 1 73 ? -4.039 -15.352 -5.34 1 96.94 73 SER B N 1
ATOM 2289 C CA . SER B 1 73 ? -3.045 -15.344 -6.41 1 96.94 73 SER B CA 1
ATOM 2290 C C . SER B 1 73 ? -3.227 -16.547 -7.336 1 96.94 73 SER B C 1
ATOM 2292 O O . SER B 1 73 ? -3.111 -17.688 -6.902 1 96.94 73 SER B O 1
ATOM 2294 N N . THR B 1 74 ? -3.393 -16.266 -8.586 1 97.62 74 THR B N 1
ATOM 2295 C CA . THR B 1 74 ? -3.477 -17.328 -9.586 1 97.62 74 THR B CA 1
ATOM 2296 C C . THR B 1 74 ? -2.156 -18.078 -9.68 1 97.62 74 THR B C 1
ATOM 2298 O O . THR B 1 74 ? -2.148 -19.297 -9.883 1 97.62 74 THR B O 1
ATOM 2301 N N . THR B 1 75 ? -1.044 -17.391 -9.555 1 98.31 75 THR B N 1
ATOM 2302 C CA . THR B 1 75 ? 0.26 -18.047 -9.578 1 98.31 75 THR B CA 1
ATOM 2303 C C . THR B 1 75 ? 0.379 -19.047 -8.43 1 98.31 75 THR B C 1
ATOM 2305 O O . THR B 1 75 ? 0.786 -20.188 -8.648 1 98.31 75 THR B O 1
ATOM 2308 N N . LEU B 1 76 ? 0.025 -18.656 -7.207 1 98.56 76 LEU B N 1
ATOM 2309 C CA . LEU B 1 76 ? 0.073 -19.562 -6.059 1 98.56 76 LEU B CA 1
ATOM 2310 C C . LEU B 1 76 ? -0.818 -20.781 -6.285 1 98.56 76 LEU B C 1
ATOM 2312 O O . LEU B 1 76 ? -0.452 -21.891 -5.914 1 98.56 76 LEU B O 1
ATOM 2316 N N . GLU B 1 77 ? -1.957 -20.516 -6.871 1 98 77 GLU B N 1
ATOM 2317 C CA . GLU B 1 77 ? -2.875 -21.609 -7.184 1 98 77 GLU B CA 1
ATOM 2318 C C . GLU B 1 77 ? -2.273 -22.562 -8.219 1 98 77 GLU B C 1
ATOM 2320 O O . GLU B 1 77 ? -2.307 -23.781 -8.047 1 98 77 GLU B O 1
ATOM 2325 N N . GLU B 1 78 ? -1.73 -22 -9.25 1 97.94 78 GLU B N 1
ATOM 2326 C CA . GLU B 1 78 ? -1.224 -22.797 -10.375 1 97.94 78 GLU B CA 1
ATOM 2327 C C . GLU B 1 78 ? -0.073 -23.688 -9.938 1 97.94 78 GLU B C 1
ATOM 2329 O O . GLU B 1 78 ? 0.081 -24.797 -10.453 1 97.94 78 GLU B O 1
ATOM 2334 N N . ILE B 1 79 ? 0.665 -23.266 -9 1 98.06 79 ILE B N 1
ATOM 2335 C CA . ILE B 1 79 ? 1.798 -24.094 -8.602 1 98.06 79 ILE B CA 1
ATOM 2336 C C . ILE B 1 79 ? 1.397 -24.984 -7.43 1 98.06 79 ILE B C 1
ATOM 2338 O O . ILE B 1 79 ? 2.234 -25.703 -6.867 1 98.06 79 ILE B O 1
ATOM 2342 N N . GLY B 1 80 ? 0.158 -24.906 -6.996 1 97.56 80 GLY B N 1
ATOM 2343 C CA . GLY B 1 80 ? -0.395 -25.812 -6.008 1 97.56 80 GLY B CA 1
ATOM 2344 C C . GLY B 1 80 ? -0.132 -25.375 -4.578 1 97.56 80 GLY B C 1
ATOM 2345 O O . GLY B 1 80 ? -0.368 -26.141 -3.641 1 97.56 80 GLY B O 1
ATOM 2346 N N . PHE B 1 81 ? 0.325 -24.188 -4.379 1 98.44 81 PHE B N 1
ATOM 2347 C CA . PHE B 1 81 ? 0.713 -23.781 -3.037 1 98.44 81 PHE B CA 1
ATOM 2348 C C . PHE B 1 81 ? -0.514 -23.438 -2.197 1 98.44 81 PHE B C 1
ATOM 2350 O O . PHE B 1 81 ? -0.513 -23.641 -0.981 1 98.44 81 PHE B O 1
ATOM 2357 N N . THR B 1 82 ? -1.535 -22.906 -2.848 1 97.5 82 THR B N 1
ATOM 2358 C CA . THR B 1 82 ? -2.771 -22.609 -2.129 1 97.5 82 THR B CA 1
ATOM 2359 C C . THR B 1 82 ? -3.305 -23.875 -1.443 1 97.5 82 THR B C 1
ATOM 2361 O O . THR B 1 82 ? -3.814 -23.797 -0.324 1 97.5 82 THR B O 1
ATOM 2364 N N . ASP B 1 83 ? -3.203 -25.047 -2.088 1 97.12 83 ASP B N 1
ATOM 2365 C CA . ASP B 1 83 ? -3.627 -26.312 -1.497 1 97.12 83 ASP B CA 1
ATOM 2366 C C . ASP B 1 83 ? -2.76 -26.672 -0.294 1 97.12 83 ASP B C 1
ATOM 2368 O O . ASP B 1 83 ? -3.252 -27.234 0.687 1 97.12 83 ASP B O 1
ATOM 2372 N N . VAL B 1 84 ? -1.485 -26.391 -0.411 1 97.38 84 VAL B N 1
ATOM 2373 C CA . VAL B 1 84 ? -0.568 -26.625 0.7 1 97.38 84 VAL B CA 1
ATOM 2374 C C . VAL B 1 84 ? -1.004 -25.797 1.908 1 97.38 84 VAL B C 1
ATOM 2376 O O . VAL B 1 84 ? -1.058 -26.297 3.029 1 97.38 84 VAL B O 1
ATOM 2379 N N . LEU B 1 85 ? -1.34 -24.5 1.718 1 97.94 85 LEU B N 1
ATOM 2380 C CA . LEU B 1 85 ? -1.779 -23.625 2.799 1 97.94 85 LEU B CA 1
ATOM 2381 C C . LEU B 1 85 ? -3.078 -24.141 3.416 1 97.94 85 LEU B C 1
ATOM 2383 O O . LEU B 1 85 ? -3.207 -24.188 4.641 1 97.94 85 LEU B O 1
ATOM 2387 N N . ALA B 1 86 ? -4.004 -24.531 2.578 1 96.62 86 ALA B N 1
ATOM 2388 C CA . ALA B 1 86 ? -5.32 -24.969 3.037 1 96.62 86 ALA B CA 1
ATOM 2389 C C . ALA B 1 86 ? -5.211 -26.234 3.885 1 96.62 86 ALA B C 1
ATOM 2391 O O . ALA B 1 86 ? -6.012 -26.438 4.801 1 96.62 86 ALA B O 1
ATOM 2392 N N . ALA B 1 87 ? -4.336 -27.094 3.549 1 96.25 87 ALA B N 1
ATOM 2393 C CA . ALA B 1 87 ? -4.141 -28.328 4.301 1 96.25 87 ALA B CA 1
ATOM 2394 C C . ALA B 1 87 ? -3.488 -28.047 5.652 1 96.25 87 ALA B C 1
ATOM 2396 O O . ALA B 1 87 ? -3.625 -28.844 6.59 1 96.25 87 ALA B O 1
ATOM 2397 N N . ALA B 1 88 ? -2.992 -26.969 5.875 1 90.12 88 ALA B N 1
ATOM 2398 C CA . ALA B 1 88 ? -2.26 -26.5 7.047 1 90.12 88 ALA B CA 1
ATOM 2399 C C . ALA B 1 88 ? -1.808 -27.656 7.922 1 90.12 88 ALA B C 1
ATOM 2401 O O . ALA B 1 88 ? -2.631 -28.453 8.383 1 90.12 88 ALA B O 1
ATOM 2402 N N . ASP B 1 89 ? -0.561 -27.75 8.07 1 93.25 89 ASP B N 1
ATOM 2403 C CA . ASP B 1 89 ? 0.083 -28.75 8.922 1 93.25 89 ASP B CA 1
ATOM 2404 C C . ASP B 1 89 ? 1.27 -28.141 9.672 1 93.25 89 ASP B C 1
ATOM 2406 O O . ASP B 1 89 ? 2.342 -27.953 9.094 1 93.25 89 ASP B O 1
ATOM 2410 N N . GLY B 1 90 ? 1.059 -27.844 11.016 1 96.94 90 GLY B N 1
ATOM 2411 C CA . GLY B 1 90 ? 2.156 -27.312 11.812 1 96.94 90 GLY B CA 1
ATOM 2412 C C . GLY B 1 90 ? 2.145 -25.797 11.922 1 96.94 90 GLY B C 1
ATOM 2413 O O . GLY B 1 90 ? 3.008 -25.219 12.578 1 96.94 90 GLY B O 1
ATOM 2414 N N . PHE B 1 91 ? 1.287 -25.094 11.258 1 98 91 PHE B N 1
ATOM 2415 C CA . PHE B 1 91 ? 1.135 -23.641 11.32 1 98 91 PHE B CA 1
ATOM 2416 C C . PHE B 1 91 ? -0.337 -23.25 11.266 1 98 91 PHE B C 1
ATOM 2418 O O . PHE B 1 91 ? -1.208 -24.109 11.109 1 98 91 PHE B O 1
ATOM 2425 N N . GLU B 1 92 ? -0.638 -22 11.531 1 97.81 92 GLU B N 1
ATOM 2426 C CA . GLU B 1 92 ? -1.999 -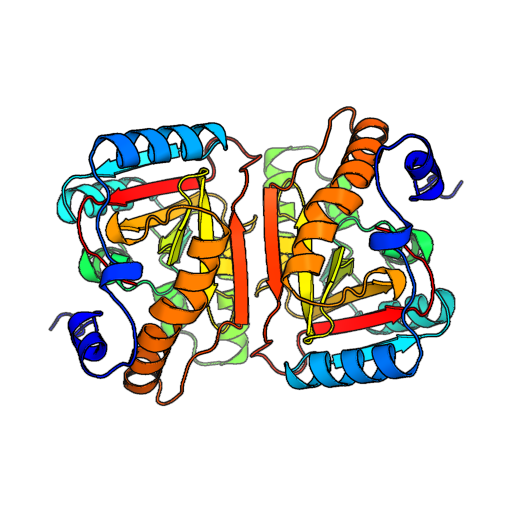21.469 11.5 1 97.81 92 GLU B CA 1
ATOM 2427 C C . GLU B 1 92 ? -2.264 -20.703 10.211 1 97.81 92 GLU B C 1
ATOM 2429 O O . GLU B 1 92 ? -1.776 -19.594 10.031 1 97.81 92 GLU B O 1
ATOM 2434 N N . TYR B 1 93 ? -3.041 -21.344 9.375 1 98.31 93 TYR B N 1
ATOM 2435 C CA . TYR B 1 93 ? -3.445 -20.641 8.156 1 98.31 93 TYR B CA 1
ATOM 2436 C C . TYR B 1 93 ? -4.703 -19.812 8.398 1 98.31 93 TYR B C 1
ATOM 2438 O O . TYR B 1 93 ? -5.797 -20.359 8.539 1 98.31 93 TYR B O 1
ATOM 2446 N N . ALA B 1 94 ? -4.578 -18.469 8.367 1 97.94 94 ALA B N 1
ATOM 2447 C CA . ALA B 1 94 ? -5.672 -17.547 8.672 1 97.94 94 ALA B CA 1
ATOM 2448 C C . ALA B 1 94 ? -6.812 -17.703 7.668 1 97.94 94 ALA B C 1
ATOM 2450 O O . ALA B 1 94 ? -7.973 -17.453 7.996 1 97.94 94 ALA B O 1
ATOM 2451 N N . GLY B 1 95 ? -6.461 -18.125 6.414 1 96.94 95 GLY B N 1
ATOM 2452 C CA . GLY B 1 95 ? -7.504 -18.359 5.43 1 96.94 95 GLY B CA 1
ATOM 2453 C C . GLY B 1 95 ? -8.539 -19.359 5.887 1 96.94 95 GLY B C 1
ATOM 2454 O O . GLY B 1 95 ? -9.742 -19.156 5.68 1 96.94 95 GLY B O 1
ATOM 2455 N N . ASN B 1 96 ? -8.102 -20.438 6.488 1 96.75 96 ASN B N 1
ATOM 2456 C CA . ASN B 1 96 ? -9.008 -21.422 7.043 1 96.75 96 ASN B CA 1
ATOM 2457 C C . ASN B 1 96 ? -9.859 -20.844 8.172 1 96.75 96 ASN B C 1
ATOM 2459 O O . ASN B 1 96 ? -11.062 -21.109 8.242 1 96.75 96 ASN B O 1
ATOM 2463 N N . ALA B 1 97 ? -9.258 -20.078 9.055 1 94.94 97 ALA B N 1
ATOM 2464 C CA . ALA B 1 97 ? -9.961 -19.469 10.18 1 94.94 97 ALA B CA 1
ATOM 2465 C C . ALA B 1 97 ? -11.055 -18.516 9.695 1 94.94 97 ALA B C 1
ATOM 2467 O O . ALA B 1 97 ? -12.148 -18.484 10.266 1 94.94 97 ALA B O 1
ATOM 2468 N N . LEU B 1 98 ? -10.75 -17.812 8.703 1 96.06 98 LEU B N 1
ATOM 2469 C CA . LEU B 1 98 ? -11.695 -16.844 8.156 1 96.06 98 LEU B CA 1
ATOM 2470 C C . LEU B 1 98 ? -12.945 -17.531 7.625 1 96.06 98 LEU B C 1
ATOM 2472 O O . LEU B 1 98 ? -14.055 -17.016 7.762 1 96.06 98 LEU B O 1
ATOM 2476 N N . GLU B 1 99 ? -12.758 -18.688 7.016 1 93.69 99 GLU B N 1
ATOM 2477 C CA . GLU B 1 99 ? -13.875 -19.422 6.445 1 93.69 99 GLU B CA 1
ATOM 2478 C C . GLU B 1 99 ? -14.836 -19.891 7.535 1 93.69 99 GLU B C 1
ATOM 2480 O O . GLU B 1 99 ? -16.016 -20.141 7.266 1 93.69 99 GLU B O 1
ATOM 2485 N N . GLU B 1 100 ? -14.391 -19.938 8.75 1 95.31 100 GLU B N 1
ATOM 2486 C CA . GLU B 1 100 ? -15.195 -20.453 9.859 1 95.31 100 GLU B CA 1
ATOM 2487 C C . GLU B 1 100 ? -15.977 -19.344 10.547 1 95.31 100 GLU B C 1
ATOM 2489 O O . GLU B 1 100 ? -16.844 -19.609 11.383 1 95.31 100 GLU B O 1
ATOM 2494 N N . ILE B 1 101 ? -15.672 -18.141 10.141 1 96.56 101 ILE B N 1
ATOM 2495 C CA . ILE B 1 101 ? -16.328 -17.016 10.781 1 96.56 101 ILE B CA 1
ATOM 2496 C C . ILE B 1 101 ? -17.609 -16.672 10.016 1 96.56 101 ILE B C 1
ATOM 2498 O O . ILE B 1 101 ? -17.547 -16.297 8.844 1 96.56 101 ILE B O 1
ATOM 2502 N N . ASP B 1 102 ? -18.75 -16.672 10.688 1 95.06 102 ASP B N 1
ATOM 2503 C CA . ASP B 1 102 ? -20.031 -16.453 10.039 1 95.06 102 ASP B CA 1
ATOM 2504 C C . ASP B 1 102 ? -20.391 -14.961 9.992 1 95.06 102 ASP B C 1
ATOM 2506 O O . ASP B 1 102 ? -20.938 -14.477 9.008 1 95.06 102 ASP B O 1
ATOM 2510 N N . ASP B 1 103 ? -19.984 -14.312 11.016 1 96.62 103 ASP B N 1
ATOM 2511 C CA . ASP B 1 103 ? -20.312 -12.891 11.109 1 96.62 103 ASP B CA 1
ATOM 2512 C C . ASP B 1 103 ? -19.438 -12.062 10.18 1 96.62 103 ASP B C 1
ATOM 2514 O O . ASP B 1 103 ? -18.203 -12.07 10.289 1 96.62 103 ASP B O 1
ATOM 2518 N N . ASP B 1 104 ? -20.062 -11.312 9.312 1 94 104 ASP B N 1
ATOM 2519 C CA . ASP B 1 104 ? -19.359 -10.547 8.281 1 94 104 ASP B CA 1
ATOM 2520 C C . ASP B 1 104 ? -18.422 -9.516 8.906 1 94 104 ASP B C 1
ATOM 2522 O O . ASP B 1 104 ? -17.297 -9.32 8.438 1 94 104 ASP B O 1
ATOM 2526 N N . GLU B 1 105 ? -18.891 -8.836 9.844 1 94.38 105 GLU B N 1
ATOM 2527 C CA . GLU B 1 105 ? -18.078 -7.816 10.5 1 94.38 105 GLU B CA 1
ATOM 2528 C C . GLU B 1 105 ? -16.859 -8.438 11.195 1 94.38 105 GLU B C 1
ATOM 2530 O O . GLU B 1 105 ? -15.758 -7.914 11.109 1 94.38 105 GLU B O 1
ATOM 2535 N N . GLU B 1 106 ? -17.094 -9.516 11.875 1 95.94 106 GLU B N 1
ATOM 2536 C CA . GLU B 1 106 ? -16 -10.242 12.523 1 95.94 106 GLU B CA 1
ATOM 2537 C C . GLU B 1 106 ? -15 -10.75 11.492 1 95.94 106 GLU B C 1
ATOM 2539 O O . GLU B 1 106 ? -13.789 -10.688 11.703 1 95.94 106 GLU B O 1
ATOM 2544 N N . ARG B 1 107 ? -15.492 -11.25 10.43 1 96.19 107 ARG B N 1
ATOM 2545 C CA . ARG B 1 107 ? -14.641 -11.758 9.359 1 96.19 107 ARG B CA 1
ATOM 2546 C C . ARG B 1 107 ? -13.781 -10.641 8.773 1 96.19 107 ARG B C 1
ATOM 2548 O O . ARG B 1 107 ? -12.586 -10.836 8.516 1 96.19 107 ARG B O 1
ATOM 2555 N N . SER B 1 108 ? -14.438 -9.516 8.594 1 94.88 108 SER B N 1
ATOM 2556 C CA . SER B 1 108 ? -13.711 -8.367 8.062 1 94.88 108 SER B CA 1
ATOM 2557 C C . SER B 1 108 ? -12.609 -7.922 9.016 1 94.88 108 SER B C 1
ATOM 2559 O O . SER B 1 108 ? -11.484 -7.645 8.586 1 94.88 108 SER B O 1
ATOM 2561 N N . THR B 1 109 ? -12.922 -7.863 10.25 1 95.94 109 THR B N 1
ATOM 2562 C CA . THR B 1 109 ? -11.938 -7.484 11.258 1 95.94 109 THR B CA 1
ATOM 2563 C C . THR B 1 109 ? -10.766 -8.461 11.258 1 95.94 109 THR B C 1
ATOM 2565 O O . THR B 1 109 ? -9.602 -8.039 11.242 1 95.94 109 THR B O 1
ATOM 2568 N N . ARG B 1 110 ? -11.086 -9.703 11.25 1 96.88 110 ARG B N 1
ATOM 2569 C CA . ARG B 1 110 ? -10.039 -10.719 11.258 1 96.88 110 ARG B CA 1
ATOM 2570 C C . ARG B 1 110 ? -9.195 -10.648 9.984 1 96.88 110 ARG B C 1
ATOM 2572 O O . ARG B 1 110 ? -7.984 -10.875 10.031 1 96.88 110 ARG B O 1
ATOM 2579 N N . ARG B 1 111 ? -9.805 -10.43 8.898 1 97 111 ARG B N 1
ATOM 2580 C CA . ARG B 1 111 ? -9.078 -10.289 7.637 1 97 111 ARG B CA 1
ATOM 2581 C C . ARG B 1 111 ? -8.094 -9.117 7.695 1 97 111 ARG B C 1
ATOM 2583 O O . ARG B 1 111 ? -6.961 -9.234 7.227 1 97 111 ARG B O 1
ATOM 2590 N N . ARG B 1 112 ? -8.492 -7.98 8.305 1 97.12 112 ARG B N 1
ATOM 2591 C CA . ARG B 1 112 ? -7.598 -6.848 8.492 1 97.12 112 ARG B CA 1
ATOM 2592 C C . ARG B 1 112 ? -6.426 -7.227 9.398 1 97.12 112 ARG B C 1
ATOM 2594 O O . ARG B 1 112 ? -5.27 -6.941 9.07 1 97.12 112 ARG B O 1
ATOM 2601 N N . GLU B 1 113 ? -6.75 -7.906 10.422 1 96.94 113 GLU B N 1
ATOM 2602 C CA . GLU B 1 113 ? -5.715 -8.312 11.367 1 96.94 113 GLU B CA 1
ATOM 2603 C C . GLU B 1 113 ? -4.719 -9.273 10.719 1 96.94 113 GLU B C 1
ATOM 2605 O O . GLU B 1 113 ? -3.527 -9.242 11.031 1 96.94 113 GLU B O 1
ATOM 2610 N N . ALA B 1 114 ? -5.203 -10.062 9.805 1 97.56 114 ALA B N 1
ATOM 2611 C CA . ALA B 1 114 ? -4.383 -11.078 9.156 1 97.56 114 ALA B CA 1
ATOM 2612 C C . ALA B 1 114 ? -3.357 -10.438 8.219 1 97.56 114 ALA B C 1
ATOM 2614 O O . ALA B 1 114 ? -2.41 -11.102 7.781 1 97.56 114 ALA B O 1
ATOM 2615 N N . THR B 1 115 ? -3.479 -9.133 7.895 1 97.81 115 THR B N 1
ATOM 2616 C CA . THR B 1 115 ? -2.469 -8.453 7.086 1 97.81 115 THR B CA 1
ATOM 2617 C C . THR B 1 115 ? -1.146 -8.359 7.84 1 97.81 115 THR B C 1
ATOM 2619 O O . THR B 1 115 ? -0.098 -8.117 7.242 1 97.81 115 THR B O 1
ATOM 2622 N N . THR B 1 116 ? -1.19 -8.523 9.172 1 98.25 116 THR B N 1
ATOM 2623 C CA . THR B 1 116 ? 0.007 -8.438 10 1 98.25 116 THR B CA 1
ATOM 2624 C C . THR B 1 116 ? 0.49 -9.828 10.406 1 98.25 116 THR B C 1
ATOM 2626 O O . THR B 1 116 ? 1.151 -9.984 11.43 1 98.25 116 THR B O 1
ATOM 2629 N N . ALA B 1 117 ? 0.145 -10.844 9.617 1 98.31 117 ALA B N 1
ATOM 2630 C CA . ALA B 1 117 ? 0.543 -12.227 9.891 1 98.31 117 ALA B CA 1
ATOM 2631 C C . ALA B 1 117 ? 2.062 -12.359 9.938 1 98.31 117 ALA B C 1
ATOM 2633 O O . ALA B 1 117 ? 2.783 -11.492 9.43 1 98.31 117 ALA B O 1
ATOM 2634 N N . ASP B 1 118 ? 2.549 -13.461 10.547 1 98.38 118 ASP B N 1
ATOM 2635 C CA . ASP B 1 118 ? 3.979 -13.75 10.594 1 98.38 118 ASP B CA 1
ATOM 2636 C C . ASP B 1 118 ? 4.559 -13.914 9.195 1 98.38 118 ASP B C 1
ATOM 2638 O O . ASP B 1 118 ? 5.656 -13.43 8.906 1 98.38 118 ASP B O 1
ATOM 2642 N N . VAL B 1 119 ? 3.859 -14.602 8.367 1 98.81 119 VAL B N 1
ATOM 2643 C CA . VAL B 1 119 ? 4.25 -14.773 6.977 1 98.81 119 VAL B CA 1
ATOM 2644 C C . VAL B 1 119 ? 3.057 -14.5 6.066 1 98.81 119 VAL B C 1
ATOM 2646 O O . VAL B 1 119 ? 1.957 -15 6.301 1 98.81 119 VAL B O 1
ATOM 2649 N N . PHE B 1 120 ? 3.236 -13.695 5.145 1 98.88 120 PHE B N 1
ATOM 2650 C CA . PHE B 1 120 ? 2.219 -13.391 4.148 1 98.88 120 PHE B CA 1
ATOM 2651 C C . PHE B 1 120 ? 2.713 -13.727 2.746 1 98.88 120 PHE B C 1
ATOM 2653 O O . PHE B 1 120 ? 3.807 -13.312 2.352 1 98.88 120 PHE B O 1
ATOM 2660 N N . PHE B 1 121 ? 1.921 -14.547 1.979 1 98.94 121 PHE B N 1
ATOM 2661 C CA . PHE B 1 121 ? 2.238 -14.914 0.604 1 98.94 121 PHE B CA 1
ATOM 2662 C C . PHE B 1 121 ? 1.317 -14.203 -0.375 1 98.94 121 PHE B C 1
ATOM 2664 O O . PHE B 1 121 ? 0.117 -14.07 -0.126 1 98.94 121 PHE B O 1
ATOM 2671 N N . ASP B 1 122 ? 1.884 -13.766 -1.424 1 98.81 122 ASP B N 1
ATOM 2672 C CA . ASP B 1 122 ? 1.064 -13.148 -2.461 1 98.81 122 ASP B CA 1
ATOM 2673 C C . ASP B 1 122 ? 1.754 -13.227 -3.822 1 98.81 122 ASP B C 1
ATOM 2675 O O . ASP B 1 122 ? 2.941 -13.539 -3.904 1 98.81 122 ASP B O 1
ATOM 2679 N N . GLY B 1 123 ? 0.973 -13.094 -4.875 1 98.75 123 GLY B N 1
ATOM 2680 C CA . GLY B 1 123 ? 1.526 -12.891 -6.207 1 98.75 123 GLY B CA 1
ATOM 2681 C C . GLY B 1 123 ? 1.785 -11.43 -6.527 1 98.75 123 GLY B C 1
ATOM 2682 O O . GLY B 1 123 ? 1.106 -10.547 -6.008 1 98.75 123 GLY B O 1
ATOM 2683 N N . ALA B 1 124 ? 2.756 -11.188 -7.375 1 98.81 124 ALA B N 1
ATOM 2684 C CA . ALA B 1 124 ? 2.945 -9.852 -7.93 1 98.81 124 ALA B CA 1
ATOM 2685 C C . ALA B 1 124 ? 2.303 -9.734 -9.312 1 98.81 124 ALA B C 1
ATOM 2687 O O . ALA B 1 124 ? 2.312 -10.688 -10.094 1 98.81 124 ALA B O 1
ATOM 2688 N N . ASN B 1 125 ? 1.775 -8.586 -9.617 1 98.81 125 ASN B N 1
ATOM 2689 C CA . ASN B 1 125 ? 1.146 -8.375 -10.922 1 98.81 125 ASN B CA 1
ATOM 2690 C C . ASN B 1 125 ? 2.17 -7.984 -11.977 1 98.81 125 ASN B C 1
ATOM 2692 O O . ASN B 1 125 ? 1.967 -8.242 -13.172 1 98.81 125 ASN B O 1
ATOM 2696 N N . ALA B 1 126 ? 3.232 -7.332 -11.523 1 98.94 126 ALA B N 1
ATOM 2697 C CA . ALA B 1 126 ? 4.262 -6.875 -12.461 1 98.94 126 ALA B CA 1
ATOM 2698 C C . ALA B 1 126 ? 5.578 -6.609 -11.734 1 98.94 126 ALA B C 1
ATOM 2700 O O . ALA B 1 126 ? 5.586 -6.277 -10.547 1 98.94 126 ALA B O 1
ATOM 2701 N N . ILE B 1 127 ? 6.648 -6.789 -12.406 1 98.94 127 ILE B N 1
ATOM 2702 C CA . ILE B 1 127 ? 7.996 -6.453 -11.969 1 98.94 127 ILE B CA 1
ATOM 2703 C C . ILE B 1 127 ? 8.688 -5.598 -13.023 1 98.94 127 ILE B C 1
ATOM 2705 O O . ILE B 1 127 ? 8.789 -6 -14.188 1 98.94 127 ILE B O 1
ATOM 2709 N N . ALA B 1 128 ? 9.141 -4.426 -12.633 1 98.94 128 ALA B N 1
ATOM 2710 C CA . ALA B 1 128 ? 9.898 -3.592 -13.555 1 98.94 128 ALA B CA 1
ATOM 2711 C C . ALA B 1 128 ? 11.352 -4.055 -13.648 1 98.94 128 ALA B C 1
ATOM 2713 O O . ALA B 1 128 ? 11.938 -4.469 -12.648 1 98.94 128 ALA B O 1
ATOM 2714 N N . GLU B 1 129 ? 11.945 -3.918 -14.797 1 98.81 129 GLU B N 1
ATOM 2715 C CA . GLU B 1 129 ? 13.359 -4.254 -14.953 1 98.81 129 GLU B CA 1
ATOM 2716 C C . GLU B 1 129 ? 14.227 -3.434 -14.008 1 98.81 129 GLU B C 1
ATOM 2718 O O . GLU B 1 129 ? 15.305 -3.881 -13.602 1 98.81 129 GLU B O 1
ATOM 2723 N N . SER B 1 130 ? 13.734 -2.234 -13.633 1 98.69 130 SER B N 1
ATOM 2724 C CA . SER B 1 130 ? 14.469 -1.392 -12.688 1 98.69 130 SER B CA 1
ATOM 2725 C C . SER B 1 130 ? 14.438 -1.98 -11.281 1 98.69 130 SER B C 1
ATOM 2727 O O . SER B 1 130 ? 15.18 -1.541 -10.406 1 98.69 130 SER B O 1
ATOM 2729 N N . GLY B 1 131 ? 13.547 -2.938 -11.031 1 98.88 131 GLY B N 1
ATOM 2730 C CA . GLY B 1 131 ? 13.617 -3.693 -9.789 1 98.88 131 GLY B CA 1
ATOM 2731 C C . GLY B 1 131 ? 12.391 -3.527 -8.914 1 98.88 131 GLY B C 1
ATOM 2732 O O . GLY B 1 131 ? 12.227 -4.242 -7.922 1 98.88 131 GLY B O 1
ATOM 2733 N N . GLU B 1 132 ? 11.477 -2.549 -9.25 1 98.94 132 GLU B N 1
ATOM 2734 C CA . GLU B 1 132 ? 10.266 -2.363 -8.461 1 98.94 132 GLU B CA 1
ATOM 2735 C C . GLU B 1 132 ? 9.281 -3.51 -8.68 1 98.94 132 GLU B C 1
ATOM 2737 O O . GLU B 1 132 ? 9.148 -4.02 -9.797 1 98.94 132 GLU B O 1
ATOM 2742 N N . ILE B 1 133 ? 8.633 -3.904 -7.645 1 99 133 ILE B N 1
ATOM 2743 C CA . ILE B 1 133 ? 7.594 -4.926 -7.691 1 99 133 ILE B CA 1
ATOM 2744 C C . ILE B 1 133 ? 6.23 -4.281 -7.438 1 99 133 ILE B C 1
ATOM 2746 O O . ILE B 1 133 ? 6.062 -3.527 -6.477 1 99 133 ILE B O 1
ATOM 2750 N N . LEU B 1 134 ? 5.277 -4.547 -8.281 1 98.94 134 LEU B N 1
ATOM 2751 C CA . LEU B 1 134 ? 3.99 -3.861 -8.203 1 98.94 134 LEU B CA 1
ATOM 2752 C C . LEU B 1 134 ? 2.85 -4.863 -8.055 1 98.94 134 LEU B C 1
ATOM 2754 O O . LEU B 1 134 ? 2.871 -5.934 -8.672 1 98.94 134 LEU B O 1
ATOM 2758 N N . GLY B 1 135 ? 1.913 -4.488 -7.25 1 98.81 135 GLY B N 1
ATOM 2759 C CA . GLY B 1 135 ? 0.676 -5.234 -7.074 1 98.81 135 GLY B CA 1
ATOM 2760 C C . GLY B 1 135 ? -0.539 -4.34 -6.906 1 98.81 135 GLY B C 1
ATOM 2761 O O . GLY B 1 135 ? -0.408 -3.168 -6.543 1 98.81 135 GLY B O 1
ATOM 2762 N N . ALA B 1 136 ? -1.668 -4.938 -7.184 1 98.69 136 ALA B N 1
ATOM 2763 C CA . ALA B 1 136 ? -2.943 -4.246 -7.012 1 98.69 136 ALA B CA 1
ATOM 2764 C C . ALA B 1 136 ? -4.066 -5.23 -6.711 1 98.69 136 ALA B C 1
ATOM 2766 O O . ALA B 1 136 ? -3.99 -6.402 -7.09 1 98.69 136 ALA B O 1
ATOM 2767 N N . ASN B 1 137 ? -5.027 -4.84 -6.094 1 97.06 137 ASN B N 1
ATOM 2768 C CA . ASN B 1 137 ? -6.277 -5.578 -5.965 1 97.06 137 ASN B CA 1
ATOM 2769 C C . ASN B 1 137 ? -7.426 -4.664 -5.531 1 97.06 137 ASN B C 1
ATOM 2771 O O . ASN B 1 137 ? -7.199 -3.508 -5.168 1 97.06 137 ASN B O 1
ATOM 2775 N N . ALA B 1 138 ? -8.594 -5.129 -5.52 1 97.81 138 ALA B N 1
ATOM 2776 C CA . ALA B 1 138 ? -9.812 -4.336 -5.398 1 97.81 138 ALA B CA 1
ATOM 2777 C C . ALA B 1 138 ? -10.023 -3.883 -3.957 1 97.81 138 ALA B C 1
ATOM 2779 O O . ALA B 1 138 ? -10.148 -2.686 -3.688 1 97.81 138 ALA B O 1
ATOM 2780 N N . LEU B 1 139 ? -9.938 -4.75 -3.043 1 96.81 139 LEU B N 1
ATOM 2781 C CA . LEU B 1 139 ? -10.25 -4.477 -1.644 1 96.81 139 LEU B CA 1
ATOM 2782 C C . LEU B 1 139 ? -9.039 -3.904 -0.917 1 96.81 139 LEU B C 1
ATOM 2784 O O . LEU B 1 139 ? -9.188 -3.104 0.009 1 96.81 139 LEU B O 1
ATOM 2788 N N . GLY B 1 140 ? -7.852 -4.309 -1.308 1 97.62 140 GLY B N 1
ATOM 2789 C CA . GLY B 1 140 ? -6.613 -3.879 -0.681 1 97.62 140 GLY B CA 1
ATOM 2790 C C . GLY B 1 140 ? -6.133 -4.828 0.403 1 97.62 140 GLY B C 1
ATOM 2791 O O . GLY B 1 140 ? -5.07 -4.621 0.99 1 97.62 140 GLY B O 1
ATOM 2792 N N . ASN B 1 141 ? -6.789 -5.93 0.624 1 96.69 141 ASN B N 1
ATOM 2793 C CA . ASN B 1 141 ? -6.473 -6.863 1.7 1 96.69 141 ASN B CA 1
ATOM 2794 C C . ASN B 1 141 ? -5.18 -7.625 1.419 1 96.69 141 ASN B C 1
ATOM 2796 O O . ASN B 1 141 ? -4.531 -8.117 2.344 1 96.69 141 ASN B O 1
ATOM 2800 N N . ALA B 1 142 ? -4.828 -7.824 0.139 1 97.56 142 ALA B N 1
ATOM 2801 C CA . ALA B 1 142 ? -3.572 -8.484 -0.206 1 97.56 142 ALA B CA 1
ATOM 2802 C C . ALA B 1 142 ? -2.412 -7.492 -0.206 1 97.56 142 ALA B C 1
ATOM 2804 O O . ALA B 1 142 ? -1.583 -7.496 0.707 1 97.56 142 ALA B O 1
ATOM 2805 N N . VAL B 1 143 ? -2.516 -6.492 -0.997 1 98.5 143 VAL B N 1
ATOM 2806 C CA . VAL B 1 143 ? -1.389 -5.586 -1.186 1 98.5 143 VAL B CA 1
ATOM 2807 C C . VAL B 1 143 ? -1.204 -4.723 0.063 1 98.5 143 VAL B C 1
ATOM 2809 O O . VAL B 1 143 ? -0.148 -4.117 0.255 1 98.5 143 VAL B O 1
ATOM 2812 N N . GLY B 1 144 ? -2.191 -4.672 0.935 1 98 144 GLY B N 1
ATOM 2813 C CA . GLY B 1 144 ? -2.064 -3.951 2.191 1 98 144 GLY B CA 1
ATOM 2814 C C . GLY B 1 144 ? -1.031 -4.555 3.123 1 98 144 GLY B C 1
ATOM 2815 O O . GLY B 1 144 ? -0.512 -3.871 4.008 1 98 144 GLY B O 1
ATOM 2816 N N . ALA B 1 145 ? -0.698 -5.781 2.945 1 98.19 145 ALA B N 1
ATOM 2817 C CA . ALA B 1 145 ? 0.281 -6.473 3.779 1 98.19 145 ALA B CA 1
ATOM 2818 C C . ALA B 1 145 ? 1.705 -6.164 3.324 1 98.19 145 ALA B C 1
ATOM 2820 O O . ALA B 1 145 ? 2.662 -6.379 4.07 1 98.19 145 ALA B O 1
ATOM 2821 N N . TRP B 1 146 ? 1.87 -5.707 2.092 1 98.75 146 TRP B N 1
ATOM 2822 C CA . TRP B 1 146 ? 3.168 -5.617 1.43 1 98.75 146 TRP B CA 1
ATOM 2823 C C . TRP B 1 146 ? 4.07 -4.609 2.133 1 98.75 146 TRP B C 1
ATOM 2825 O O . TRP B 1 146 ? 5.223 -4.914 2.451 1 98.75 146 TRP B O 1
ATOM 2835 N N . PRO B 1 147 ? 3.496 -3.408 2.404 1 98.62 147 PRO B N 1
ATOM 2836 C CA . PRO B 1 147 ? 4.445 -2.357 2.775 1 98.62 147 PRO B CA 1
ATOM 2837 C C . PRO B 1 147 ? 5.102 -2.609 4.129 1 98.62 147 PRO B C 1
ATOM 2839 O O . PRO B 1 147 ? 6.301 -2.367 4.293 1 98.62 147 PRO B O 1
ATOM 2842 N N . PHE B 1 148 ? 4.293 -3.045 5.059 1 97.94 148 PHE B N 1
ATOM 2843 C CA . PHE B 1 148 ? 4.844 -3.055 6.406 1 97.94 148 PHE B CA 1
ATOM 2844 C C . PHE B 1 148 ? 4.129 -4.086 7.273 1 97.94 148 PHE B C 1
ATOM 2846 O O . PHE B 1 148 ? 4.688 -4.562 8.266 1 97.94 148 PHE B O 1
ATOM 2853 N N . GLY B 1 149 ? 2.891 -4.48 6.949 1 96.94 149 GLY B N 1
ATOM 2854 C CA . GLY B 1 149 ? 2.037 -5.277 7.816 1 96.94 149 GLY B CA 1
ATOM 2855 C C . GLY B 1 149 ? 2.607 -6.648 8.117 1 96.94 149 GLY B C 1
ATOM 2856 O O . GLY B 1 149 ? 2.811 -6.996 9.281 1 96.94 149 GLY B O 1
ATOM 2857 N N . ALA B 1 150 ? 2.883 -7.398 7.133 1 97.75 150 ALA B N 1
ATOM 2858 C CA . ALA B 1 150 ? 3.408 -8.75 7.316 1 97.75 150 ALA B CA 1
ATOM 2859 C C . ALA B 1 150 ? 4.812 -8.711 7.91 1 97.75 150 ALA B C 1
ATOM 2861 O O . ALA B 1 150 ? 5.637 -7.883 7.52 1 97.75 150 ALA B O 1
ATOM 2862 N N . GLU B 1 151 ? 5.055 -9.594 8.836 1 97.94 151 GLU B N 1
ATOM 2863 C CA . GLU B 1 151 ? 6.414 -9.672 9.359 1 97.94 151 GLU B CA 1
ATOM 2864 C C . GLU B 1 151 ? 7.395 -10.148 8.297 1 97.94 151 GLU B C 1
ATOM 2866 O O . GLU B 1 151 ? 8.477 -9.57 8.133 1 97.94 151 GLU B O 1
ATOM 2871 N N . SER B 1 152 ? 7.02 -11.195 7.629 1 98.62 152 SER B N 1
ATOM 2872 C CA . SER B 1 152 ? 7.73 -11.703 6.461 1 98.62 152 SER B CA 1
ATOM 2873 C C . SER B 1 152 ? 6.828 -11.727 5.23 1 98.62 152 SER B C 1
ATOM 2875 O O . SER B 1 152 ? 5.723 -12.266 5.273 1 98.62 152 SER B O 1
ATOM 2877 N N . LEU B 1 153 ? 7.305 -11.094 4.141 1 98.88 153 LEU B N 1
ATOM 2878 C CA . LEU B 1 153 ? 6.555 -11.039 2.893 1 98.88 153 LEU B CA 1
ATOM 2879 C C . LEU B 1 153 ? 7.234 -11.867 1.81 1 98.88 153 LEU B C 1
ATOM 2881 O O . LEU B 1 153 ? 8.406 -11.648 1.492 1 98.88 153 LEU B O 1
ATOM 2885 N N . VAL B 1 154 ? 6.484 -12.836 1.271 1 98.94 154 VAL B N 1
ATOM 2886 C CA . VAL B 1 154 ? 7.008 -13.656 0.185 1 98.94 154 VAL B CA 1
ATOM 2887 C C . VAL B 1 154 ? 6.141 -13.484 -1.06 1 98.94 154 VAL B C 1
ATOM 2889 O O . VAL B 1 154 ? 4.984 -13.922 -1.085 1 98.94 154 VAL B O 1
ATOM 2892 N N . LEU B 1 155 ? 6.719 -12.836 -2.043 1 98.94 155 LEU B N 1
ATOM 2893 C CA . LEU B 1 155 ? 6.027 -12.625 -3.309 1 98.94 155 LEU B CA 1
ATOM 2894 C C . LEU B 1 155 ? 6.473 -13.641 -4.352 1 98.94 155 LEU B C 1
ATOM 2896 O O . LEU B 1 155 ? 7.652 -13.992 -4.418 1 98.94 155 LEU B O 1
ATOM 2900 N N . VAL B 1 156 ? 5.512 -14.094 -5.16 1 98.94 156 VAL B N 1
ATOM 2901 C CA . VAL B 1 156 ? 5.801 -15.055 -6.215 1 98.94 156 VAL B CA 1
ATOM 2902 C C . VAL B 1 156 ? 5.297 -14.523 -7.555 1 98.94 156 VAL B C 1
ATOM 2904 O O . VAL B 1 156 ? 4.234 -13.898 -7.621 1 98.94 156 VAL B O 1
ATOM 2907 N N . ALA B 1 157 ? 6.043 -14.805 -8.602 1 98.81 157 ALA B N 1
ATOM 2908 C CA . ALA B 1 157 ? 5.613 -14.398 -9.938 1 98.81 157 ALA B CA 1
ATOM 2909 C C . ALA B 1 157 ? 6.293 -15.234 -11.016 1 98.81 157 ALA B C 1
ATOM 2911 O O . ALA B 1 157 ? 7.445 -15.648 -10.852 1 98.81 157 ALA B O 1
ATOM 2912 N N . GLY B 1 158 ? 5.574 -15.539 -12.055 1 98.81 158 GLY B N 1
ATOM 2913 C CA . GLY B 1 158 ? 6.262 -15.953 -13.273 1 98.81 158 GLY B CA 1
ATOM 2914 C C . GLY B 1 158 ? 7.098 -14.852 -13.891 1 98.81 158 GLY B C 1
ATOM 2915 O O . GLY B 1 158 ? 6.773 -13.672 -13.758 1 98.81 158 GLY B O 1
ATOM 2916 N N . THR B 1 159 ? 8.078 -15.305 -14.672 1 98.75 159 THR B N 1
ATOM 2917 C CA . THR B 1 159 ? 8.953 -14.312 -15.289 1 98.75 159 THR B CA 1
ATOM 2918 C C . THR B 1 159 ? 8.234 -13.578 -16.422 1 98.75 159 THR B C 1
ATOM 2920 O O . THR B 1 159 ? 8.695 -12.539 -16.891 1 98.75 159 THR B O 1
ATOM 2923 N N . ASN B 1 160 ? 7.125 -14.109 -16.844 1 98.62 160 ASN B N 1
ATOM 2924 C CA . ASN B 1 160 ? 6.312 -13.453 -17.875 1 98.62 160 ASN B CA 1
ATOM 2925 C C . ASN B 1 160 ? 5.762 -12.117 -17.375 1 98.62 160 ASN B C 1
ATOM 2927 O O . ASN B 1 160 ? 5.207 -11.344 -18.156 1 98.62 160 ASN B O 1
ATOM 2931 N N . LYS B 1 161 ? 5.926 -11.805 -16.094 1 98.81 161 LYS B N 1
ATOM 2932 C CA . LYS B 1 161 ? 5.352 -10.586 -15.523 1 98.81 161 LYS B CA 1
ATOM 2933 C C . LYS B 1 161 ? 6.398 -9.484 -15.414 1 98.81 161 LYS B C 1
ATOM 2935 O O . LYS B 1 161 ? 6.141 -8.438 -14.812 1 98.81 161 LYS B O 1
ATOM 2940 N N . ILE B 1 162 ? 7.594 -9.672 -15.93 1 98.88 162 ILE B N 1
ATOM 2941 C CA . ILE B 1 162 ? 8.648 -8.672 -15.977 1 98.88 162 ILE B CA 1
ATOM 2942 C C . ILE B 1 162 ? 8.398 -7.711 -17.141 1 98.88 162 ILE B C 1
ATOM 2944 O O . ILE B 1 162 ? 8.156 -8.141 -18.266 1 98.88 162 ILE B O 1
ATOM 2948 N N . GLU B 1 163 ? 8.422 -6.441 -16.844 1 98.81 163 GLU B N 1
ATOM 2949 C CA . GLU B 1 163 ? 8.227 -5.395 -17.828 1 98.81 163 GLU B CA 1
ATOM 2950 C C . GLU B 1 163 ? 9.461 -4.508 -17.953 1 98.81 163 GLU B C 1
ATOM 2952 O O . GLU B 1 163 ? 10.281 -4.445 -17.047 1 98.81 163 GLU B O 1
ATOM 2957 N N . SER B 1 164 ? 9.555 -3.74 -19 1 98.44 164 SER B N 1
ATOM 2958 C CA . SER B 1 164 ? 10.773 -3.033 -19.391 1 98.44 164 SER B CA 1
ATOM 2959 C C . SER B 1 164 ? 11.078 -1.9 -18.406 1 98.44 164 SER B C 1
ATOM 2961 O O . SER B 1 164 ? 12.242 -1.533 -18.234 1 98.44 164 SER B O 1
ATOM 2963 N N . ASP B 1 165 ? 10.055 -1.298 -17.922 1 98.56 165 ASP B N 1
ATOM 2964 C CA . ASP B 1 165 ? 10.219 -0.182 -16.984 1 98.56 165 ASP B CA 1
ATOM 2965 C C . ASP B 1 165 ? 9.008 -0.043 -16.078 1 98.56 165 ASP B C 1
ATOM 2967 O O . ASP B 1 165 ? 8.055 -0.82 -16.172 1 98.56 165 ASP B O 1
ATOM 2971 N N . TRP B 1 166 ? 9.102 0.828 -15.148 1 98.75 166 TRP B N 1
ATOM 2972 C CA . TRP B 1 166 ? 8.094 1.021 -14.117 1 98.75 166 TRP B CA 1
ATOM 2973 C C . TRP B 1 166 ? 6.758 1.418 -14.727 1 98.75 166 TRP B C 1
ATOM 2975 O O . TRP B 1 166 ? 5.707 0.903 -14.328 1 98.75 166 TRP B O 1
ATOM 2985 N N . GLU B 1 167 ? 6.762 2.342 -15.695 1 98.56 167 GLU B N 1
ATOM 2986 C CA . GLU B 1 167 ? 5.527 2.797 -16.328 1 98.56 167 GLU B CA 1
ATOM 2987 C C . GLU B 1 167 ? 4.812 1.646 -17.031 1 98.56 167 GLU B C 1
ATOM 2989 O O . GLU B 1 167 ? 3.594 1.506 -16.922 1 98.56 167 GLU B O 1
ATOM 2994 N N . THR B 1 168 ? 5.59 0.871 -17.719 1 98.69 168 THR B N 1
ATOM 2995 C CA . THR B 1 168 ? 5.016 -0.28 -18.406 1 98.69 168 THR B CA 1
ATOM 2996 C C . THR B 1 168 ? 4.465 -1.288 -17.391 1 98.69 168 THR B C 1
ATOM 2998 O O . THR B 1 168 ? 3.447 -1.938 -17.656 1 98.69 168 THR B O 1
ATOM 3001 N N . ALA B 1 169 ? 5.145 -1.466 -16.266 1 98.88 169 ALA B N 1
ATOM 3002 C CA . ALA B 1 169 ? 4.648 -2.338 -15.195 1 98.88 169 ALA B CA 1
ATOM 3003 C C . ALA B 1 169 ? 3.273 -1.883 -14.711 1 98.88 169 ALA B C 1
ATOM 3005 O O . ALA B 1 169 ? 2.383 -2.707 -14.492 1 98.88 169 ALA B O 1
ATOM 3006 N N . VAL B 1 170 ? 3.076 -0.599 -14.56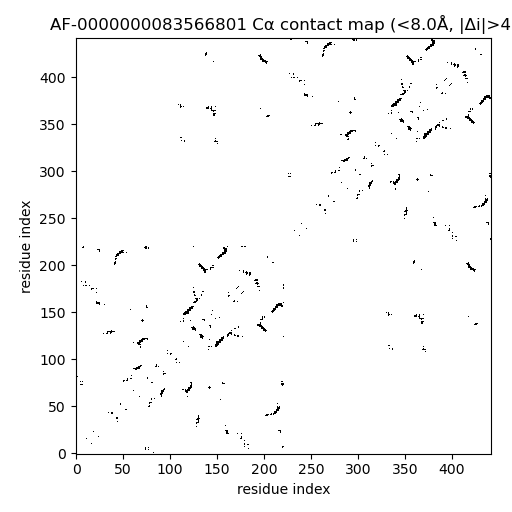2 1 98.88 170 VAL B N 1
ATOM 3007 C CA . VAL B 1 170 ? 1.777 -0.058 -14.172 1 98.88 170 VAL B CA 1
ATOM 3008 C C . VAL B 1 170 ? 0.757 -0.321 -15.273 1 98.88 170 VAL B C 1
ATOM 3010 O O . VAL B 1 170 ? -0.382 -0.704 -15 1 98.88 170 VAL B O 1
ATOM 3013 N N . GLU B 1 171 ? 1.17 -0.086 -16.5 1 98.69 171 GLU B N 1
ATOM 3014 C CA . GLU B 1 171 ? 0.288 -0.354 -17.625 1 98.69 171 GLU B CA 1
ATOM 3015 C C . GLU B 1 171 ? -0.149 -1.815 -17.656 1 98.69 171 GLU B C 1
ATOM 3017 O O . GLU B 1 171 ? -1.301 -2.119 -17.969 1 98.69 171 GLU B O 1
ATOM 3022 N N . ARG B 1 172 ? 0.767 -2.723 -17.391 1 98.81 172 ARG B N 1
ATOM 3023 C CA . ARG B 1 172 ? 0.426 -4.141 -17.359 1 98.81 172 ARG B CA 1
ATOM 3024 C C . ARG B 1 172 ? -0.701 -4.418 -16.375 1 98.81 172 ARG B C 1
ATOM 3026 O O . ARG B 1 172 ? -1.585 -5.234 -16.641 1 98.81 172 ARG B O 1
ATOM 3033 N N . ILE B 1 173 ? -0.615 -3.787 -15.195 1 98.81 173 ILE B N 1
ATOM 3034 C CA . ILE B 1 173 ? -1.644 -3.98 -14.18 1 98.81 173 ILE B CA 1
ATOM 3035 C C . ILE B 1 173 ? -2.992 -3.506 -14.711 1 98.81 173 ILE B C 1
ATOM 3037 O O . ILE B 1 173 ? -3.99 -4.227 -14.625 1 98.81 173 ILE B O 1
ATOM 3041 N N . ARG B 1 174 ? -2.998 -2.396 -15.328 1 98.56 174 ARG B N 1
ATOM 3042 C CA . ARG B 1 174 ? -4.242 -1.744 -15.719 1 98.56 174 ARG B CA 1
ATOM 3043 C C . ARG B 1 174 ? -4.805 -2.354 -17 1 98.56 174 ARG B C 1
ATOM 3045 O O . ARG B 1 174 ? -6.023 -2.49 -17.141 1 98.56 174 ARG B O 1
ATOM 3052 N N . GLU B 1 175 ? -3.961 -2.746 -17.891 1 98.38 175 GLU B N 1
ATOM 3053 C CA . GLU B 1 175 ? -4.414 -3.084 -19.234 1 98.38 175 GLU B CA 1
ATOM 3054 C C . GLU B 1 175 ? -4.402 -4.594 -19.469 1 98.38 175 GLU B C 1
ATOM 3056 O O . GLU B 1 175 ? -5.008 -5.09 -20.422 1 98.38 175 GLU B O 1
ATOM 3061 N N . TYR B 1 176 ? -3.736 -5.297 -18.656 1 98.62 176 TYR B N 1
ATOM 3062 C CA . TYR B 1 176 ? -3.627 -6.734 -18.875 1 98.62 176 TYR B CA 1
ATOM 3063 C C . TYR B 1 176 ? -4.148 -7.508 -17.672 1 98.62 176 TYR B C 1
ATOM 3065 O O . TYR B 1 176 ? -5.078 -8.312 -17.797 1 98.62 176 TYR B O 1
ATOM 3073 N N . ALA B 1 177 ? -3.584 -7.27 -16.469 1 98.44 177 ALA B N 1
ATOM 3074 C CA . ALA B 1 177 ? -3.961 -8.023 -15.281 1 98.44 177 ALA B CA 1
ATOM 3075 C C . ALA B 1 177 ? -5.406 -7.746 -14.891 1 98.44 177 ALA B C 1
ATOM 3077 O O . ALA B 1 177 ? -6.156 -8.672 -14.555 1 98.44 177 ALA B O 1
ATOM 3078 N N . LEU B 1 178 ? -5.828 -6.492 -14.914 1 98.44 178 LEU B N 1
ATOM 3079 C CA . LEU B 1 178 ? -7.16 -6.117 -14.453 1 98.44 178 LEU B CA 1
ATOM 3080 C C . LEU B 1 178 ? -8.242 -6.797 -15.289 1 98.44 178 LEU B C 1
ATOM 3082 O O . LEU B 1 178 ? -9.164 -7.41 -14.742 1 98.44 178 LEU B O 1
ATOM 3086 N N . PRO B 1 179 ? -8.172 -6.719 -16.656 1 98.31 179 PRO B N 1
ATOM 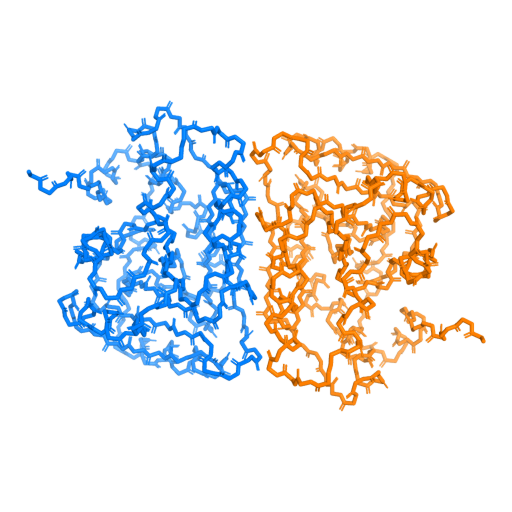3087 C CA . PRO B 1 179 ? -9.211 -7.391 -17.438 1 98.31 179 PRO B CA 1
ATOM 3088 C C . PRO B 1 179 ? -9.305 -8.883 -17.141 1 98.31 179 PRO B C 1
ATOM 3090 O O . PRO B 1 179 ? -10.406 -9.438 -17.078 1 98.31 179 PRO B O 1
ATOM 3093 N N . LEU B 1 180 ? -8.219 -9.57 -16.953 1 98.06 180 LEU B N 1
ATOM 3094 C CA . LEU B 1 180 ? -8.211 -10.992 -16.609 1 98.06 180 LEU B CA 1
ATOM 3095 C C . LEU B 1 180 ? -8.812 -11.227 -15.234 1 98.06 180 LEU B C 1
ATOM 3097 O O . LEU B 1 180 ? -9.633 -12.125 -15.055 1 98.06 180 LEU B O 1
ATOM 3101 N N . GLU B 1 181 ? -8.422 -10.43 -14.289 1 97.56 181 GLU B N 1
ATOM 3102 C CA . GLU B 1 181 ? -8.961 -10.539 -12.938 1 97.56 181 GLU B CA 1
ATOM 3103 C C . GLU B 1 181 ? -10.453 -10.227 -12.914 1 97.56 181 GLU B C 1
ATOM 3105 O O . GLU B 1 181 ? -11.211 -10.852 -12.164 1 97.56 181 GLU B O 1
ATOM 3110 N N . ASP B 1 182 ? -10.805 -9.211 -13.641 1 97.62 182 ASP B N 1
ATOM 3111 C CA . ASP B 1 182 ? -12.219 -8.852 -13.734 1 97.62 182 ASP B CA 1
ATOM 3112 C C . ASP B 1 182 ? -13.047 -10.031 -14.227 1 97.62 182 ASP B C 1
ATOM 3114 O O . ASP B 1 182 ? -14.102 -10.336 -13.656 1 97.62 182 ASP B O 1
ATOM 3118 N N . ALA B 1 183 ? -12.594 -10.695 -15.281 1 97.38 183 ALA B N 1
ATOM 3119 C CA . ALA B 1 183 ? -13.273 -11.867 -15.82 1 97.38 183 ALA B CA 1
ATOM 3120 C C . ALA B 1 183 ? -13.336 -12.984 -14.789 1 97.38 183 ALA B C 1
ATOM 3122 O O . ALA B 1 183 ? -14.383 -13.602 -14.586 1 97.38 183 ALA B O 1
ATOM 3123 N N . ARG B 1 184 ? -12.227 -13.211 -14.164 1 96.25 184 ARG B N 1
ATOM 3124 C CA . ARG B 1 184 ? -12.18 -14.25 -13.133 1 96.25 184 ARG B CA 1
ATOM 3125 C C . ARG B 1 184 ? -13.148 -13.938 -12 1 96.25 184 ARG B C 1
ATOM 3127 O O . ARG B 1 184 ? -13.898 -14.82 -11.562 1 96.25 184 ARG B O 1
ATOM 3134 N N . ALA B 1 185 ? -13.094 -12.695 -11.5 1 95.94 185 ALA B N 1
ATOM 3135 C CA . ALA B 1 185 ? -13.93 -12.273 -10.375 1 95.94 185 ALA B CA 1
ATOM 3136 C C . ALA B 1 185 ? -15.414 -12.422 -10.711 1 95.94 185 ALA B C 1
ATOM 3138 O O . ALA B 1 185 ? -16.219 -12.797 -9.852 1 95.94 185 ALA B O 1
ATOM 3139 N N . ARG B 1 186 ? -15.758 -12.133 -11.922 1 96.44 186 ARG B N 1
ATOM 3140 C CA . ARG B 1 186 ? -17.141 -12.297 -12.352 1 96.44 186 ARG B CA 1
ATOM 3141 C C . ARG B 1 186 ? -17.562 -13.766 -12.289 1 96.44 186 ARG B C 1
ATOM 3143 O O . ARG B 1 186 ? -18.688 -14.078 -11.906 1 96.44 186 ARG B O 1
ATOM 3150 N N . GLU B 1 187 ? -16.688 -14.594 -12.703 1 94.5 187 GLU B N 1
ATOM 3151 C CA . GLU B 1 187 ? -16.969 -16.016 -12.664 1 94.5 187 GLU B CA 1
ATOM 3152 C C . GLU B 1 187 ? -17.062 -16.516 -11.219 1 94.5 187 GLU B C 1
ATOM 3154 O O . GLU B 1 187 ? -17.953 -17.312 -10.891 1 94.5 187 GLU B O 1
ATOM 3159 N N . VAL B 1 188 ? -16.172 -16.031 -10.383 1 92.5 188 VAL B N 1
ATOM 3160 C CA . VAL B 1 188 ? -16.016 -16.609 -9.047 1 92.5 188 VAL B CA 1
ATOM 3161 C C . VAL B 1 188 ? -16.969 -15.898 -8.078 1 92.5 188 VAL B C 1
ATOM 3163 O O . VAL B 1 188 ? -17.578 -16.547 -7.223 1 92.5 188 VAL B O 1
ATOM 3166 N N . TYR B 1 189 ? -17.094 -14.562 -8.219 1 92 189 TYR B N 1
ATOM 3167 C CA . TYR B 1 189 ? -17.797 -13.781 -7.207 1 92 189 TYR B CA 1
ATOM 3168 C C . TYR B 1 189 ? -19.078 -13.188 -7.773 1 92 189 TYR B C 1
ATOM 3170 O O . TYR B 1 189 ? -19.875 -12.586 -7.039 1 92 189 TYR B O 1
ATOM 3178 N N . GLY B 1 190 ? -19.297 -13.258 -9.039 1 94.75 190 GLY B N 1
ATOM 3179 C CA . GLY B 1 190 ? -20.484 -12.664 -9.648 1 94.75 190 GLY B CA 1
ATOM 3180 C C . GLY B 1 190 ? -20.375 -11.156 -9.812 1 94.75 190 GLY B C 1
ATOM 3181 O O . GLY B 1 190 ? -21.344 -10.492 -10.164 1 94.75 190 GLY B O 1
ATOM 3182 N N . GLN B 1 191 ? -19.25 -10.656 -9.484 1 94.44 191 GLN B N 1
ATOM 3183 C CA . GLN B 1 191 ? -19.016 -9.227 -9.648 1 94.44 191 GLN B CA 1
ATOM 3184 C C . GLN B 1 191 ? -17.625 -8.953 -10.211 1 94.44 191 GLN B C 1
ATOM 3186 O O . GLN B 1 191 ? -16.703 -9.758 -10.031 1 94.44 191 GLN B O 1
ATOM 3191 N N . GLY B 1 192 ? -17.531 -7.789 -10.867 1 95.69 192 GLY B N 1
ATOM 3192 C CA . GLY B 1 192 ? -16.266 -7.418 -11.484 1 95.69 192 GLY B CA 1
ATOM 3193 C C . GLY B 1 192 ? -15.242 -6.914 -10.484 1 95.69 192 GLY B C 1
ATOM 3194 O O . GLY B 1 192 ? -15.547 -6.75 -9.305 1 95.69 192 GLY B O 1
ATOM 3195 N N . SER B 1 193 ? -14.047 -6.699 -11.016 1 97.06 193 SER B N 1
ATOM 3196 C CA . SER B 1 193 ? -12.938 -6.191 -10.227 1 97.06 193 SER B CA 1
ATOM 3197 C C . SER B 1 193 ? -12.555 -4.777 -10.648 1 97.06 193 SER B C 1
ATOM 3199 O O . SER B 1 193 ? -13.133 -4.227 -11.586 1 97.06 193 SER B O 1
ATOM 3201 N N . VAL B 1 194 ? -11.734 -4.156 -9.836 1 98 194 VAL B N 1
ATOM 3202 C CA . VAL B 1 194 ? -11.18 -2.832 -10.086 1 98 194 VAL B CA 1
ATOM 3203 C C . VAL B 1 194 ? -9.781 -2.738 -9.477 1 98 194 VAL B C 1
ATOM 3205 O O . VAL B 1 194 ? -9.414 -3.543 -8.625 1 98 194 VAL B O 1
ATOM 3208 N N . VAL B 1 195 ? -9 -1.841 -10.016 1 98.38 195 VAL B N 1
ATOM 3209 C CA . VAL B 1 195 ? -7.82 -1.449 -9.258 1 98.38 195 VAL B CA 1
ATOM 3210 C C . VAL B 1 195 ? -8.234 -0.546 -8.094 1 98.38 195 VAL B C 1
ATOM 3212 O O . VAL B 1 195 ? -8.359 0.668 -8.258 1 98.38 195 VAL B O 1
ATOM 3215 N N . GLY B 1 196 ? -8.422 -1.154 -6.965 1 98.75 196 GLY B N 1
ATOM 3216 C CA . GLY B 1 196 ? -8.742 -0.371 -5.781 1 98.75 196 GLY B CA 1
ATOM 3217 C C . GLY B 1 196 ? -7.523 0.257 -5.137 1 98.75 196 GLY B C 1
ATOM 3218 O O . GLY B 1 196 ? -7.52 1.452 -4.832 1 98.75 196 GLY B O 1
ATOM 3219 N N . LYS B 1 197 ? -6.539 -0.574 -4.922 1 98.88 197 LYS B N 1
ATOM 3220 C CA . LYS B 1 197 ? -5.277 -0.158 -4.312 1 98.88 197 LYS B CA 1
ATOM 3221 C C . LYS B 1 197 ? -4.082 -0.67 -5.113 1 98.88 197 LYS B C 1
ATOM 3223 O O . LYS B 1 197 ? -4.027 -1.851 -5.465 1 98.88 197 LYS B O 1
ATOM 3228 N N . LEU B 1 198 ? -3.221 0.225 -5.508 1 98.94 198 LEU B N 1
ATOM 3229 C CA . LEU B 1 198 ? -1.98 -0.105 -6.203 1 98.94 198 LEU B CA 1
ATOM 3230 C C . LEU B 1 198 ? -0.771 0.174 -5.32 1 98.94 198 LEU B C 1
ATOM 3232 O O . LEU B 1 198 ? -0.666 1.249 -4.723 1 98.94 198 LEU B O 1
ATOM 3236 N N . VAL B 1 199 ? 0.11 -0.814 -5.133 1 98.94 199 VAL B N 1
ATOM 3237 C CA . VAL B 1 199 ? 1.297 -0.685 -4.293 1 98.94 199 VAL B CA 1
ATOM 3238 C C . VAL B 1 199 ? 2.549 -0.965 -5.125 1 98.94 199 VAL B C 1
ATOM 3240 O O . VAL B 1 199 ? 2.584 -1.921 -5.902 1 98.94 199 VAL B O 1
ATOM 3243 N N . SER B 1 200 ? 3.477 -0.104 -5.055 1 98.94 200 SER B N 1
ATOM 3244 C CA . SER B 1 200 ? 4.812 -0.296 -5.605 1 98.94 200 SER B CA 1
ATOM 3245 C C . SER B 1 200 ? 5.848 -0.464 -4.5 1 98.94 200 SER B C 1
ATOM 3247 O O . SER B 1 200 ? 6.078 0.456 -3.711 1 98.94 200 SER B O 1
ATOM 3249 N N . LEU B 1 201 ? 6.402 -1.653 -4.379 1 98.88 201 LEU B N 1
ATOM 3250 C CA . LEU B 1 201 ? 7.559 -1.875 -3.523 1 98.88 201 LEU B CA 1
ATOM 3251 C C . LEU B 1 201 ? 8.836 -1.397 -4.203 1 98.88 201 LEU B C 1
ATOM 3253 O O . LEU B 1 201 ? 9.328 -2.039 -5.141 1 98.88 201 LEU B O 1
ATOM 3257 N N . GLU B 1 202 ? 9.367 -0.35 -3.666 1 98.75 202 GLU B N 1
ATOM 3258 C CA . GLU B 1 202 ? 10.477 0.318 -4.34 1 98.75 202 GLU B CA 1
ATOM 3259 C C . GLU B 1 202 ? 11.805 0.003 -3.664 1 98.75 202 GLU B C 1
ATOM 3261 O O . GLU B 1 202 ? 12.836 -0.096 -4.328 1 98.75 202 GLU B O 1
ATOM 3266 N N . HIS B 1 203 ? 11.789 -0.094 -2.396 1 98.62 203 HIS B N 1
ATOM 3267 C CA . HIS B 1 203 ? 12.93 -0.429 -1.55 1 98.62 203 HIS B CA 1
ATOM 3268 C C . HIS B 1 203 ? 12.477 -0.959 -0.195 1 98.62 203 HIS B C 1
ATOM 3270 O O . HIS B 1 203 ? 11.531 -0.426 0.401 1 98.62 203 HIS B O 1
ATOM 3276 N N . GLU B 1 204 ? 13.094 -2.049 0.258 1 98.69 204 GLU B N 1
ATOM 3277 C CA . GLU B 1 204 ? 12.789 -2.613 1.569 1 98.69 204 GLU B CA 1
ATOM 3278 C C . GLU B 1 204 ? 13.828 -2.188 2.605 1 98.69 204 GLU B C 1
ATOM 3280 O O . GLU B 1 204 ? 14.992 -2.584 2.525 1 98.69 204 GLU B O 1
ATOM 3285 N N . ARG B 1 205 ? 13.367 -1.412 3.596 1 96.75 205 ARG B N 1
ATOM 3286 C CA . ARG B 1 205 ? 14.281 -0.898 4.613 1 96.75 205 ARG B CA 1
ATOM 3287 C C . ARG B 1 205 ? 14.617 -1.974 5.641 1 96.75 205 ARG B C 1
ATOM 3289 O O . ARG B 1 205 ? 15.68 -1.932 6.266 1 96.75 205 ARG B O 1
ATOM 3296 N N . VAL B 1 206 ? 13.734 -2.865 5.867 1 96.88 206 VAL B N 1
ATOM 3297 C CA . VAL B 1 206 ? 13.93 -3.896 6.883 1 96.88 206 VAL B CA 1
ATOM 3298 C C . VAL B 1 206 ? 14.672 -5.086 6.277 1 96.88 206 VAL B C 1
ATOM 3300 O O . VAL B 1 206 ? 14.172 -5.734 5.355 1 96.88 206 VAL B O 1
ATOM 3303 N N . ASP B 1 207 ? 15.805 -5.395 6.844 1 97.38 207 ASP B N 1
ATOM 3304 C CA . ASP B 1 207 ? 16.609 -6.5 6.344 1 97.38 207 ASP B CA 1
ATOM 3305 C C . ASP B 1 207 ? 15.883 -7.832 6.488 1 97.38 207 ASP B C 1
ATOM 3307 O O . ASP B 1 207 ? 15.219 -8.07 7.504 1 97.38 207 ASP B O 1
ATOM 3311 N N . ASP B 1 208 ? 15.891 -8.664 5.457 1 96.88 208 ASP B N 1
ATOM 3312 C CA . ASP B 1 208 ? 15.445 -10.055 5.449 1 96.88 208 ASP B CA 1
ATOM 3313 C C . ASP B 1 208 ? 13.93 -10.148 5.605 1 96.88 208 ASP B C 1
ATOM 3315 O O . ASP B 1 208 ? 13.406 -11.172 6.051 1 96.88 208 ASP B O 1
ATOM 3319 N N . ARG B 1 209 ? 13.234 -9.102 5.301 1 98.12 209 ARG B N 1
ATOM 3320 C CA . ARG B 1 209 ? 11.781 -9.125 5.453 1 98.12 209 ARG B CA 1
AT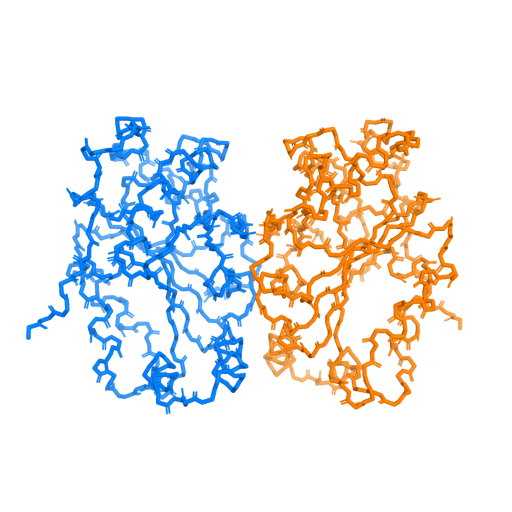OM 3321 C C . ARG B 1 209 ? 11.109 -9.641 4.188 1 98.12 209 ARG B C 1
ATOM 3323 O O . ARG B 1 209 ? 10.148 -10.406 4.258 1 98.12 209 ARG B O 1
ATOM 3330 N N . THR B 1 210 ? 11.547 -9.148 3.025 1 98.88 210 THR B N 1
ATOM 3331 C CA . THR B 1 210 ? 10.82 -9.367 1.78 1 98.88 210 THR B CA 1
ATOM 3332 C C . THR B 1 210 ? 11.633 -10.234 0.825 1 98.88 210 THR B C 1
ATOM 3334 O O . THR B 1 210 ? 12.836 -10.039 0.671 1 98.88 210 THR B O 1
ATOM 3337 N N . GLN B 1 211 ? 10.977 -11.141 0.228 1 98.75 211 GLN B N 1
ATOM 3338 C CA . GLN B 1 211 ? 11.609 -11.938 -0.816 1 98.75 211 GLN B CA 1
ATOM 3339 C C . GLN B 1 211 ? 10.703 -12.062 -2.037 1 98.75 211 GLN B C 1
ATOM 3341 O O . GLN B 1 211 ? 9.477 -12.039 -1.91 1 98.75 211 GLN B O 1
ATOM 3346 N N . LEU B 1 212 ? 11.336 -12.164 -3.172 1 98.94 212 LEU B N 1
ATOM 3347 C CA . LEU B 1 212 ? 10.68 -12.422 -4.445 1 98.94 212 LEU B CA 1
ATOM 3348 C C . LEU B 1 212 ? 11.102 -13.781 -5.008 1 98.94 212 LEU B C 1
ATOM 3350 O O . LEU B 1 212 ? 12.289 -14.031 -5.207 1 98.94 212 LEU B O 1
ATOM 3354 N N . VAL B 1 213 ? 10.156 -14.617 -5.148 1 98.94 213 VAL B N 1
ATOM 3355 C CA . VAL B 1 213 ? 10.367 -15.898 -5.812 1 98.94 213 VAL B CA 1
ATOM 3356 C C . VAL B 1 213 ? 9.945 -15.789 -7.277 1 98.94 213 VAL B C 1
ATOM 3358 O O . VAL B 1 213 ? 8.766 -15.586 -7.574 1 98.94 213 VAL B O 1
ATOM 3361 N N . LEU B 1 214 ? 10.906 -15.906 -8.172 1 98.88 214 LEU B N 1
ATOM 3362 C CA . LEU B 1 214 ? 10.664 -15.875 -9.609 1 98.88 214 LEU B CA 1
ATOM 3363 C C . LEU B 1 214 ? 10.695 -17.281 -10.195 1 98.88 214 LEU B C 1
ATOM 3365 O O . LEU B 1 214 ? 11.609 -18.062 -9.914 1 98.88 214 LEU B O 1
ATOM 3369 N N . ILE B 1 215 ? 9.664 -17.562 -10.922 1 98.88 215 ILE B N 1
ATOM 3370 C CA . ILE B 1 215 ? 9.586 -18.859 -11.594 1 98.88 215 ILE B CA 1
ATOM 3371 C C . ILE B 1 215 ? 9.727 -18.656 -13.102 1 98.88 215 ILE B C 1
ATOM 3373 O O . ILE B 1 215 ? 8.969 -17.906 -13.711 1 98.88 215 ILE B O 1
ATOM 3377 N N . ASP B 1 216 ? 10.695 -19.312 -13.719 1 97.81 216 ASP B N 1
ATOM 3378 C CA . ASP B 1 216 ? 10.938 -19.203 -15.156 1 97.81 216 ASP B CA 1
ATOM 3379 C C . ASP B 1 216 ? 9.883 -19.953 -15.953 1 97.81 216 ASP B C 1
ATOM 3381 O O . ASP B 1 216 ? 10.188 -20.953 -16.609 1 97.81 216 ASP B O 1
ATOM 3385 N N . ASP B 1 217 ? 8.703 -19.453 -15.914 1 96.94 217 ASP B N 1
ATOM 3386 C CA . ASP B 1 217 ? 7.512 -19.984 -16.562 1 96.94 217 ASP B CA 1
ATOM 3387 C C . ASP B 1 217 ? 6.465 -18.891 -16.766 1 96.94 217 ASP B C 1
ATOM 3389 O O . ASP B 1 217 ? 6.652 -17.75 -16.344 1 96.94 217 ASP B O 1
ATOM 3393 N N . GLU B 1 218 ? 5.48 -19.172 -17.625 1 97.19 218 GLU B N 1
ATOM 3394 C CA . GLU B 1 218 ? 4.344 -18.281 -17.828 1 97.19 218 GLU B CA 1
ATOM 3395 C C . GLU B 1 218 ? 3.215 -18.609 -16.844 1 97.19 218 GLU B C 1
ATOM 3397 O O . GLU B 1 218 ? 2.455 -19.547 -17.062 1 97.19 218 GLU B O 1
ATOM 3402 N N . LEU B 1 219 ? 3.143 -17.781 -15.766 1 97.75 219 LEU B N 1
ATOM 3403 C CA . LEU B 1 219 ? 2.189 -18.047 -14.695 1 97.75 219 LEU B CA 1
ATOM 3404 C C . LEU B 1 219 ? 1.369 -16.812 -14.367 1 97.75 219 LEU B C 1
ATOM 3406 O O . LEU B 1 219 ? 1.898 -15.695 -14.352 1 97.75 219 LEU B O 1
ATOM 3410 N N . GLY B 1 220 ? 0.144 -17 -14.102 1 97.38 220 GLY B N 1
ATOM 3411 C CA . GLY B 1 220 ? -0.733 -15.977 -13.562 1 97.38 220 GLY B CA 1
ATOM 3412 C C . GLY B 1 220 ? -0.811 -14.734 -14.43 1 97.38 220 GLY B C 1
ATOM 3413 O O . GLY B 1 220 ? -0.548 -14.797 -15.633 1 97.38 220 GLY B O 1
ATOM 3414 N N . PHE B 1 221 ? -1.364 -13.805 -13.828 1 96.62 221 PHE B N 1
ATOM 3415 C CA . PHE B 1 221 ? -1.501 -12.5 -14.461 1 96.62 221 PHE B CA 1
ATOM 3416 C C . PHE B 1 221 ? -1.596 -11.398 -13.414 1 96.62 221 PHE B C 1
ATOM 3418 O O . PHE B 1 221 ? -1.632 -11.672 -12.211 1 96.62 221 PHE B O 1
#